Protein AF-A0A7G2CRW1-F1 (afdb_monomer)

Foldseek 3Di:
DVVVVVVVVVVVVVVVVVVVVVVVVVVVVVVVVVVVVVVVPDPPDPVVVVVVVVVPPDDDDDDDDDPPCVVVVVVVVVVVVVVVVVVVVVVVVVVVVVVVVVVVVVVVVVVVVVVVVVVVVVVVVVVVVVVVVVVVVVVVVVVVVVVVVVVVVVVVVVVVVVVVVVVVVVVVVVVVVVVVVVVVVVVVVVVVVVVVVVVVVVVVVVVVVVVVVVVVVVVVVVVVVVVVVVVVVVVVVVVVVVVVVVVVVVVVVVVVVVVVVVVVVVVVVVVPPDDDDDDDDDDDDDDDDDDDDDDDDDPPPVVVVVVVVVVVVVVVVVVVVVVVVVVVVVVVVVVVVVVVVVVVVVVVVVVVVVVVVVVVVVVVVVVVVVVVVVVVVVVVVVVVVVVVVVVVVVVVVVVVVVVVVCVVVVVDDDDDDDDDDDDDDDDDDDDDDDDDPDDD

Organism: NCBI:txid59799

pLDDT: mean 73.37, std 21.43, range [30.06, 98.5]

Structure (mmCIF, N/CA/C/O backbone):
data_AF-A0A7G2CRW1-F1
#
_entry.id   AF-A0A7G2CRW1-F1
#
loop_
_atom_site.group_PDB
_atom_site.id
_atom_site.type_symbol
_atom_site.label_atom_id
_atom_site.label_alt_id
_atom_site.label_comp_id
_atom_site.label_asym_id
_atom_site.label_entity_id
_atom_site.label_seq_id
_atom_site.pdbx_PDB_ins_code
_atom_site.Cartn_x
_atom_site.Cartn_y
_atom_site.Cartn_z
_atom_site.occupancy
_atom_site.B_iso_or_equiv
_atom_site.auth_seq_id
_atom_site.auth_comp_id
_atom_site.auth_asym_id
_atom_site.auth_atom_id
_atom_site.pdbx_PDB_model_num
ATOM 1 N N . MET A 1 1 ? 43.853 14.211 -31.834 1.00 51.53 1 MET A N 1
ATOM 2 C CA . MET A 1 1 ? 44.129 15.341 -32.759 1.00 51.53 1 MET A CA 1
ATOM 3 C C . MET A 1 1 ? 45.318 15.057 -33.677 1.00 51.53 1 MET A C 1
ATOM 5 O O . MET A 1 1 ? 45.304 15.567 -34.790 1.00 51.53 1 MET A O 1
ATOM 9 N N . GLU A 1 2 ? 46.292 14.236 -33.269 1.00 56.53 2 GLU A N 1
ATOM 10 C CA . GLU A 1 2 ? 47.363 13.719 -34.143 1.00 56.53 2 GLU A CA 1
ATOM 11 C C . GLU A 1 2 ? 46.848 12.965 -35.387 1.00 56.53 2 GLU A C 1
ATOM 13 O O . GLU A 1 2 ? 47.247 13.323 -36.493 1.00 56.53 2 GLU A O 1
ATOM 18 N N . ASP A 1 3 ? 45.881 12.050 -35.248 1.00 58.88 3 ASP A N 1
ATOM 19 C CA . ASP A 1 3 ? 45.368 11.240 -36.378 1.00 58.88 3 ASP A CA 1
ATOM 20 C C . ASP A 1 3 ? 44.780 12.076 -37.526 1.00 58.88 3 ASP A C 1
ATOM 22 O O . ASP A 1 3 ? 44.846 11.715 -38.701 1.00 58.88 3 ASP A O 1
ATOM 26 N N . ASN A 1 4 ? 44.246 13.258 -37.208 1.00 66.19 4 ASN A N 1
ATOM 27 C CA . ASN A 1 4 ? 43.659 14.140 -38.212 1.00 66.19 4 ASN A CA 1
ATOM 28 C C . ASN A 1 4 ? 44.737 14.885 -39.025 1.00 66.19 4 ASN A C 1
ATOM 30 O O . ASN A 1 4 ? 44.523 15.222 -40.187 1.00 66.19 4 ASN A O 1
ATOM 34 N N . LYS A 1 5 ? 45.926 15.117 -38.447 1.00 70.94 5 LYS A N 1
ATOM 35 C CA . LYS A 1 5 ? 47.059 15.720 -39.169 1.00 70.94 5 LYS A CA 1
ATOM 36 C C . LYS A 1 5 ? 47.688 14.730 -40.146 1.00 70.94 5 LYS A C 1
ATOM 38 O O . LYS A 1 5 ? 48.075 15.132 -41.243 1.00 70.94 5 LYS A O 1
ATOM 43 N N . GLU A 1 6 ? 47.765 13.458 -39.766 1.00 76.12 6 GLU A N 1
ATOM 44 C CA . GLU A 1 6 ? 48.329 12.404 -40.610 1.00 76.12 6 GLU A CA 1
ATOM 45 C C . GLU A 1 6 ? 47.431 12.125 -41.825 1.00 76.12 6 GLU A C 1
ATOM 47 O O . GLU A 1 6 ? 47.917 12.116 -42.959 1.00 76.12 6 GLU A O 1
ATOM 52 N N . ASN A 1 7 ? 46.109 12.087 -41.623 1.00 78.19 7 ASN A N 1
ATOM 53 C CA . ASN A 1 7 ? 45.138 11.967 -42.715 1.00 78.19 7 ASN A CA 1
ATOM 54 C C . ASN A 1 7 ? 45.179 13.156 -43.689 1.00 78.19 7 ASN A C 1
ATOM 56 O O . ASN A 1 7 ? 45.174 12.959 -44.904 1.00 78.19 7 ASN A O 1
ATOM 60 N N . ILE A 1 8 ? 45.288 14.395 -43.193 1.00 80.50 8 ILE A N 1
ATOM 61 C CA . ILE A 1 8 ? 45.404 15.584 -44.059 1.00 80.50 8 ILE A CA 1
ATOM 62 C C . ILE A 1 8 ? 46.726 15.578 -44.846 1.00 80.50 8 ILE A C 1
ATOM 64 O O . ILE A 1 8 ? 46.753 15.987 -46.011 1.00 80.50 8 ILE A O 1
ATOM 68 N N . SER A 1 9 ? 47.818 15.105 -44.238 1.00 82.38 9 SER A N 1
ATOM 69 C CA . SER A 1 9 ? 49.114 14.965 -44.910 1.00 82.38 9 SER A CA 1
ATOM 70 C C . SER A 1 9 ? 49.042 13.943 -46.049 1.00 82.38 9 SER A C 1
ATOM 72 O O . SER A 1 9 ? 49.399 14.266 -47.184 1.00 82.38 9 SER A O 1
ATOM 74 N N . ALA A 1 10 ? 48.470 12.762 -45.787 1.00 80.44 10 ALA A N 1
ATOM 75 C CA . ALA A 1 10 ? 48.276 11.716 -46.789 1.00 80.44 10 ALA A CA 1
ATOM 76 C C . ALA A 1 10 ? 47.397 12.187 -47.961 1.00 80.44 10 ALA A C 1
ATOM 78 O O . ALA A 1 10 ? 47.724 11.945 -49.128 1.00 80.44 10 ALA A O 1
ATOM 79 N N . LEU A 1 11 ? 46.328 12.936 -47.668 1.00 85.31 11 LEU A N 1
ATOM 80 C CA . LEU A 1 11 ? 45.428 13.482 -48.683 1.00 85.31 11 LEU A CA 1
ATOM 81 C C . LEU A 1 11 ? 46.132 14.521 -49.574 1.00 85.31 11 LEU A C 1
ATOM 83 O O . LEU A 1 11 ? 45.964 14.509 -50.794 1.00 85.31 11 LEU A O 1
ATOM 87 N N . ARG A 1 12 ? 46.994 15.374 -48.999 1.00 86.06 12 ARG A N 1
ATOM 88 C CA . ARG A 1 12 ? 47.827 16.317 -49.770 1.00 86.06 12 ARG A CA 1
ATOM 89 C C . ARG A 1 12 ? 48.822 15.602 -50.679 1.00 86.06 12 ARG A C 1
ATOM 91 O O . ARG A 1 12 ? 48.967 15.996 -51.834 1.00 86.06 12 ARG A O 1
ATOM 98 N N . THR A 1 13 ? 49.483 14.549 -50.195 1.00 85.75 13 THR A N 1
ATOM 99 C CA . THR A 1 13 ? 50.419 13.764 -51.017 1.00 85.75 13 THR A CA 1
ATOM 100 C C . THR A 1 13 ? 49.701 13.067 -52.173 1.00 85.75 13 THR A C 1
ATOM 102 O O . THR A 1 13 ? 50.227 13.012 -53.285 1.00 85.75 13 THR A O 1
ATOM 105 N N . HIS A 1 14 ? 48.482 12.575 -51.940 1.00 87.00 14 HIS A N 1
ATOM 106 C CA . HIS A 1 14 ? 47.665 11.958 -52.982 1.00 87.00 14 HIS A CA 1
ATOM 107 C C . HIS A 1 14 ? 47.232 12.969 -54.056 1.00 87.00 14 HIS A C 1
ATOM 109 O O . HIS A 1 14 ? 47.354 12.687 -55.248 1.00 87.00 14 HIS A O 1
ATOM 115 N N . ILE A 1 15 ? 46.782 14.164 -53.653 1.00 84.12 15 ILE A N 1
ATOM 116 C CA . ILE A 1 15 ? 46.403 15.233 -54.590 1.00 84.12 15 ILE A CA 1
ATOM 117 C C . ILE A 1 15 ? 47.605 15.665 -55.439 1.00 84.12 15 ILE A C 1
ATOM 119 O O . ILE A 1 15 ? 47.475 15.766 -56.657 1.00 84.12 15 ILE A O 1
ATOM 123 N N . LEU A 1 16 ? 48.785 15.849 -54.833 1.00 84.69 16 LEU A N 1
ATOM 124 C CA . LEU A 1 16 ? 50.000 16.215 -55.572 1.00 84.69 16 LEU A CA 1
ATOM 125 C C . LEU A 1 16 ? 50.372 15.157 -56.622 1.00 84.69 16 LEU A C 1
ATOM 127 O O . LEU A 1 16 ? 50.590 15.504 -57.784 1.00 84.69 16 LEU A O 1
ATOM 131 N N . ARG A 1 17 ? 50.323 13.866 -56.266 1.00 82.25 17 ARG A N 1
ATOM 132 C CA . ARG A 1 17 ? 50.549 12.775 -57.230 1.00 82.25 17 ARG A CA 1
ATOM 133 C C . ARG A 1 17 ? 49.524 12.764 -58.362 1.00 82.25 17 ARG A C 1
ATOM 135 O O . ARG A 1 17 ? 49.901 12.550 -59.509 1.00 82.25 17 ARG A O 1
ATOM 142 N N . GLN A 1 18 ? 48.245 13.019 -58.081 1.00 80.19 18 GLN A N 1
ATOM 143 C CA . GLN A 1 18 ? 47.236 13.112 -59.142 1.00 80.19 18 GLN A CA 1
ATOM 144 C C . GLN A 1 18 ? 47.481 14.302 -60.077 1.00 80.19 18 GLN A C 1
ATOM 146 O O . GLN A 1 18 ? 47.290 14.175 -61.288 1.00 80.19 18 GLN A O 1
ATOM 151 N N . THR A 1 19 ? 47.945 15.439 -59.551 1.00 83.56 19 THR A N 1
ATOM 152 C CA . THR A 1 19 ? 48.289 16.594 -60.392 1.00 83.56 19 THR A CA 1
ATOM 153 C C . THR A 1 19 ? 49.524 16.350 -61.259 1.00 83.56 19 THR A C 1
ATOM 155 O O . THR A 1 19 ? 49.525 16.759 -62.419 1.00 83.56 19 THR A O 1
ATOM 158 N N . GLU A 1 20 ? 50.531 15.631 -60.752 1.00 82.62 20 GLU A N 1
ATOM 159 C CA . GLU A 1 20 ? 51.711 15.227 -61.529 1.00 82.62 20 GLU A CA 1
ATOM 160 C C . GLU A 1 20 ? 51.336 14.251 -62.649 1.00 82.62 20 GLU A C 1
ATOM 162 O O . GLU A 1 20 ? 51.678 14.495 -63.804 1.00 82.62 20 GLU A O 1
ATOM 167 N N . ILE A 1 21 ? 50.535 13.221 -62.351 1.00 82.88 21 ILE A N 1
ATOM 168 C CA . ILE A 1 21 ? 50.057 12.258 -63.358 1.00 82.88 21 ILE A CA 1
ATOM 169 C C . ILE A 1 21 ? 49.267 12.975 -64.462 1.00 82.88 21 ILE A C 1
ATOM 171 O O . ILE A 1 21 ? 49.511 12.742 -65.646 1.00 82.88 21 ILE A O 1
ATOM 175 N N . SER A 1 22 ? 48.375 13.905 -64.100 1.00 82.12 22 SER A N 1
ATOM 176 C CA . SER A 1 22 ? 47.609 14.681 -65.084 1.00 82.12 22 SER A CA 1
ATOM 177 C C . SER A 1 22 ? 48.501 15.593 -65.943 1.00 82.12 22 SER A C 1
ATOM 179 O O . SER A 1 22 ? 48.249 15.768 -67.139 1.00 82.12 22 SER A O 1
ATOM 181 N N . ALA A 1 23 ? 49.573 16.156 -65.375 1.00 79.88 23 ALA A N 1
ATOM 182 C CA . ALA A 1 23 ? 50.551 16.942 -66.126 1.00 79.88 23 ALA A CA 1
ATOM 183 C C . ALA A 1 23 ? 51.377 16.069 -67.091 1.00 79.88 23 ALA A C 1
ATOM 185 O O . ALA A 1 23 ? 51.595 16.459 -68.242 1.00 79.88 23 ALA A O 1
ATOM 186 N N . GLU A 1 24 ? 51.775 14.869 -66.662 1.00 81.56 24 GLU A N 1
ATOM 187 C CA . GLU A 1 24 ? 52.484 13.880 -67.480 1.00 81.56 24 GLU A CA 1
ATOM 188 C C . GLU A 1 24 ? 51.622 13.404 -68.664 1.00 81.56 24 GLU A C 1
ATOM 190 O O . GLU A 1 24 ? 52.103 13.295 -69.796 1.00 81.56 24 GLU A O 1
ATOM 195 N N . GLU A 1 25 ? 50.324 13.180 -68.433 1.00 81.94 25 GLU A N 1
ATOM 196 C CA . GLU A 1 25 ? 49.357 12.807 -69.470 1.00 81.94 25 GLU A CA 1
ATOM 197 C C . GLU A 1 25 ? 49.138 13.930 -70.487 1.00 81.94 25 GLU A C 1
ATOM 199 O O . GLU A 1 25 ? 49.122 13.671 -71.693 1.00 81.94 25 GLU A O 1
ATOM 204 N N . ARG A 1 26 ? 49.062 15.193 -70.043 1.00 82.38 26 ARG A N 1
ATOM 205 C CA . ARG A 1 26 ? 49.020 16.352 -70.955 1.00 82.38 26 ARG A CA 1
ATOM 206 C C . ARG A 1 26 ? 50.294 16.461 -71.788 1.00 82.38 26 ARG A C 1
ATOM 208 O O . ARG A 1 26 ? 50.211 16.708 -72.990 1.00 82.38 26 ARG A O 1
ATOM 215 N N . LYS A 1 27 ? 51.465 16.223 -71.187 1.00 83.12 27 LYS A N 1
ATOM 216 C CA . LYS A 1 27 ? 52.756 16.223 -71.892 1.00 83.12 27 LYS A CA 1
ATOM 217 C C . LYS A 1 27 ? 52.841 15.092 -72.921 1.00 83.12 27 LYS A C 1
ATOM 219 O O . LYS A 1 27 ? 53.291 15.328 -74.039 1.00 83.12 27 LYS A O 1
ATOM 224 N N . ARG A 1 28 ? 52.357 13.889 -72.591 1.00 82.56 28 ARG A N 1
ATOM 225 C CA . ARG A 1 28 ? 52.240 12.774 -73.547 1.00 82.56 28 ARG A CA 1
ATOM 226 C C . ARG A 1 28 ? 51.259 13.079 -74.673 1.00 82.56 28 ARG A C 1
ATOM 228 O O . ARG A 1 28 ? 51.571 12.777 -75.817 1.00 82.56 28 ARG A O 1
ATOM 235 N N . SER A 1 29 ? 50.121 13.701 -74.372 1.00 80.56 29 SER A N 1
ATOM 236 C CA . SER A 1 29 ? 49.135 14.105 -75.380 1.00 80.56 29 SER A CA 1
ATOM 237 C C . SER A 1 29 ? 49.713 15.139 -76.358 1.00 80.56 29 SER A C 1
ATOM 239 O O . SER A 1 29 ? 49.575 14.979 -77.568 1.00 80.56 29 SER A O 1
ATOM 241 N N . LEU A 1 30 ? 50.468 16.126 -75.856 1.00 80.94 30 LEU A N 1
ATOM 242 C CA . LEU A 1 30 ? 51.191 17.103 -76.683 1.00 80.94 30 LEU A CA 1
ATOM 243 C C . LEU A 1 30 ? 52.320 16.473 -77.515 1.00 80.94 30 LEU A C 1
ATOM 245 O O . LEU A 1 30 ? 52.539 16.867 -78.657 1.00 80.94 30 LEU A O 1
ATOM 249 N N . LEU A 1 31 ? 53.038 15.483 -76.977 1.00 77.31 31 LEU A N 1
ATOM 250 C CA . LEU A 1 31 ? 54.048 14.743 -77.745 1.00 77.31 31 LEU A CA 1
ATOM 251 C C . LEU A 1 31 ? 53.411 13.861 -78.825 1.00 77.31 31 LEU A C 1
ATOM 253 O O . LEU A 1 31 ? 53.950 13.767 -79.923 1.00 77.31 31 LEU A O 1
ATOM 257 N N . LEU A 1 32 ? 52.257 13.254 -78.542 1.00 77.38 32 LEU A N 1
ATOM 258 C CA . LEU A 1 32 ? 51.491 12.480 -79.517 1.00 77.38 32 LEU A CA 1
ATOM 259 C C . LEU A 1 32 ? 50.909 13.371 -80.619 1.00 77.38 32 LEU A C 1
ATOM 261 O O . LEU A 1 32 ? 50.951 12.969 -81.778 1.00 77.38 32 LEU A O 1
ATOM 265 N N . SER A 1 33 ? 50.432 14.582 -80.306 1.00 74.25 33 SER A N 1
ATOM 266 C CA . SER A 1 33 ? 50.005 15.535 -81.339 1.00 74.25 33 SER A CA 1
ATOM 267 C C . SER A 1 33 ? 51.189 16.024 -82.176 1.00 74.25 33 SER A C 1
ATOM 269 O O . SER A 1 33 ? 51.098 16.023 -83.396 1.00 74.25 33 SER A O 1
ATOM 271 N N . ALA A 1 34 ? 52.335 16.328 -81.555 1.00 71.06 34 ALA A N 1
ATOM 272 C CA . ALA A 1 34 ? 53.549 16.731 -82.270 1.00 71.06 34 ALA A CA 1
ATOM 273 C C . ALA A 1 34 ? 54.136 15.614 -83.156 1.00 71.06 34 ALA A C 1
ATOM 275 O O . ALA A 1 34 ? 54.721 15.895 -84.201 1.00 71.06 34 ALA A O 1
ATOM 276 N N . LEU A 1 35 ? 53.985 14.345 -82.759 1.00 70.31 35 LEU A N 1
ATOM 277 C CA . LEU A 1 35 ? 54.341 13.196 -83.595 1.00 70.31 35 LEU A CA 1
ATOM 278 C C . LEU A 1 35 ? 53.357 13.020 -84.751 1.00 70.31 35 LEU A C 1
ATOM 280 O O . LEU A 1 35 ? 53.798 12.792 -85.870 1.00 70.31 35 LEU A O 1
ATOM 284 N N . LYS A 1 36 ? 52.056 13.214 -84.513 1.00 69.00 36 LYS A N 1
ATOM 285 C CA . LYS A 1 36 ? 51.025 13.143 -85.556 1.00 69.00 36 LYS A CA 1
ATOM 286 C C . LYS A 1 36 ? 51.173 14.265 -86.593 1.00 69.00 36 LYS A C 1
ATOM 288 O O . LYS A 1 36 ? 51.034 14.006 -87.783 1.00 69.00 36 LYS A O 1
ATOM 293 N N . ASP A 1 37 ? 51.570 15.466 -86.171 1.00 60.56 37 ASP A N 1
ATOM 294 C CA . ASP A 1 37 ? 51.880 16.590 -87.069 1.00 60.56 37 ASP A CA 1
ATOM 295 C C . ASP A 1 37 ? 53.196 16.386 -87.852 1.00 60.56 37 ASP A C 1
ATOM 297 O O . ASP A 1 37 ? 53.364 16.928 -88.949 1.00 60.56 37 ASP A O 1
ATOM 301 N N . LYS A 1 38 ? 54.125 15.564 -87.336 1.00 59.66 38 LYS A N 1
ATOM 302 C CA . LYS A 1 38 ? 55.312 15.103 -88.081 1.00 59.66 38 LYS A CA 1
ATOM 303 C C . LYS A 1 38 ? 55.002 13.950 -89.041 1.00 59.66 38 LYS A C 1
ATOM 305 O O . LYS A 1 38 ? 55.585 13.904 -90.118 1.00 59.66 38 LYS A O 1
ATOM 310 N N . GLU A 1 39 ? 54.069 13.065 -88.698 1.00 51.81 39 GLU A N 1
ATOM 311 C CA . GLU A 1 39 ? 53.638 11.943 -89.548 1.00 51.81 39 GLU A CA 1
ATOM 312 C C . GLU A 1 39 ? 52.803 12.404 -90.757 1.00 51.81 39 GLU A C 1
ATOM 314 O O . GLU A 1 39 ? 52.833 11.768 -91.805 1.00 51.81 39 GLU A O 1
ATOM 319 N N . VAL A 1 40 ? 52.121 13.553 -90.663 1.00 51.38 40 VAL A N 1
ATOM 320 C CA . VAL A 1 40 ? 51.351 14.144 -91.777 1.00 51.38 40 VAL A CA 1
ATOM 321 C C . VAL A 1 40 ? 52.242 14.862 -92.813 1.00 51.38 40 VAL A C 1
ATOM 323 O O . VAL A 1 40 ? 51.792 15.117 -93.928 1.00 51.38 40 VAL A O 1
ATOM 326 N N . ASN A 1 41 ? 53.523 15.118 -92.513 1.00 45.72 41 ASN A N 1
ATOM 327 C CA . ASN A 1 41 ? 54.451 15.833 -93.406 1.00 45.72 41 ASN A CA 1
ATOM 328 C C . ASN A 1 41 ? 55.526 14.963 -94.088 1.00 45.72 41 ASN A C 1
ATOM 330 O O . ASN A 1 41 ? 56.362 15.502 -94.810 1.00 45.72 41 ASN A O 1
ATOM 334 N N . HIS A 1 42 ? 55.486 13.634 -93.948 1.00 46.03 42 HIS A N 1
ATOM 335 C CA . HIS A 1 42 ? 56.270 12.726 -94.796 1.00 46.03 42 HIS A CA 1
ATOM 336 C C . HIS A 1 42 ? 55.355 11.935 -95.731 1.00 46.03 42 HIS A C 1
ATOM 338 O O . HIS A 1 42 ? 55.111 10.742 -95.577 1.00 46.03 42 HIS A O 1
ATOM 344 N N . THR A 1 43 ? 54.864 12.630 -96.753 1.00 41.56 43 THR A N 1
ATOM 345 C CA . THR A 1 43 ? 54.441 11.991 -97.998 1.00 41.56 43 THR A CA 1
ATOM 346 C C . THR A 1 43 ? 55.694 11.619 -98.795 1.00 41.56 43 THR A C 1
ATOM 348 O O . THR A 1 43 ? 56.158 12.364 -99.650 1.00 41.56 43 THR A O 1
ATOM 351 N N . GLU A 1 44 ? 56.267 10.445 -98.523 1.00 51.41 44 GLU A N 1
ATOM 352 C CA . GLU A 1 44 ? 57.109 9.756 -99.508 1.00 51.41 44 GLU A CA 1
ATOM 353 C C . GLU A 1 44 ? 56.202 9.244 -100.640 1.00 51.41 44 GLU A C 1
ATOM 355 O O . GLU A 1 44 ? 55.465 8.271 -100.463 1.00 51.41 44 GLU A O 1
ATOM 360 N N . PRO A 1 45 ? 56.174 9.946 -101.790 1.00 47.09 45 PRO A N 1
ATOM 361 C CA . PRO A 1 45 ? 56.476 9.258 -103.047 1.00 47.09 45 PRO A CA 1
ATOM 362 C C . PRO A 1 45 ? 57.240 10.130 -104.073 1.00 47.09 45 PRO A C 1
ATOM 364 O O . PRO A 1 45 ? 57.176 9.850 -105.272 1.00 47.09 45 PRO A O 1
ATOM 367 N N . GLU A 1 46 ? 57.954 11.187 -103.660 1.00 47.44 46 GLU A N 1
ATOM 368 C CA . GLU A 1 46 ? 58.678 12.061 -104.609 1.00 47.44 46 GLU A CA 1
ATOM 369 C C . GLU A 1 46 ? 60.147 11.681 -104.864 1.00 47.44 46 GLU A C 1
ATOM 371 O O . GLU A 1 46 ? 60.651 11.932 -105.962 1.00 47.44 46 GLU A O 1
ATOM 376 N N . GLU A 1 47 ? 60.830 10.989 -103.947 1.00 50.19 47 GLU A N 1
ATOM 377 C CA . GLU A 1 47 ? 62.241 10.614 -104.166 1.00 50.19 47 GLU A CA 1
ATOM 378 C C . GLU A 1 47 ? 62.418 9.312 -104.967 1.00 50.19 47 GLU A C 1
ATOM 380 O O . GLU A 1 47 ? 63.384 9.172 -105.719 1.00 50.19 47 GLU A O 1
ATOM 385 N N . GLN A 1 48 ? 61.425 8.412 -104.965 1.00 47.84 48 GLN A N 1
ATOM 386 C CA . GLN A 1 48 ? 61.445 7.209 -105.815 1.00 47.84 48 GLN A CA 1
ATOM 387 C C . GLN A 1 48 ? 61.085 7.486 -107.290 1.00 47.84 48 GLN A C 1
ATOM 389 O O . GLN A 1 48 ? 61.429 6.686 -108.162 1.00 47.84 48 GLN A O 1
ATOM 394 N N . ARG A 1 49 ? 60.469 8.640 -107.609 1.00 51.09 49 ARG A N 1
ATOM 395 C CA . ARG A 1 49 ? 60.197 9.078 -108.997 1.00 51.09 49 ARG A CA 1
ATOM 396 C C . ARG A 1 49 ? 61.340 9.876 -109.634 1.00 51.09 49 ARG A C 1
ATOM 398 O O . ARG A 1 49 ? 61.470 9.865 -110.857 1.00 51.09 49 ARG A O 1
ATOM 405 N N . LYS A 1 50 ? 62.212 10.515 -108.844 1.00 50.31 50 LYS A N 1
ATOM 406 C CA . LYS A 1 50 ? 63.394 11.227 -109.372 1.00 50.31 50 LYS A CA 1
ATOM 407 C C . LYS A 1 50 ? 64.552 10.300 -109.751 1.00 50.31 50 LYS A C 1
ATOM 409 O O . LYS A 1 50 ? 65.277 10.622 -110.686 1.00 50.31 50 LYS A O 1
ATOM 414 N N . LEU A 1 51 ? 64.685 9.139 -109.107 1.00 48.75 51 LEU A N 1
ATOM 415 C CA . LEU A 1 51 ? 65.708 8.138 -109.451 1.00 48.75 51 LEU A CA 1
ATOM 416 C C . LEU A 1 51 ? 65.318 7.230 -110.633 1.00 48.75 51 LEU A C 1
ATOM 418 O O . LEU A 1 51 ? 66.191 6.664 -111.283 1.00 48.75 51 LEU A O 1
ATOM 422 N N . THR A 1 52 ? 64.029 7.131 -110.974 1.00 46.62 52 THR A N 1
ATOM 423 C CA . THR A 1 52 ? 63.554 6.344 -112.129 1.00 46.62 52 THR A CA 1
ATOM 424 C C . THR A 1 52 ? 63.415 7.155 -113.425 1.00 46.62 52 THR A C 1
ATOM 426 O O . THR A 1 52 ? 63.423 6.560 -114.500 1.00 46.62 52 THR A O 1
ATOM 429 N N . MET A 1 53 ? 63.370 8.495 -113.374 1.00 47.06 53 MET A N 1
ATOM 430 C CA . MET A 1 53 ? 63.309 9.347 -114.579 1.00 47.06 53 MET A CA 1
ATOM 431 C C . MET A 1 53 ? 64.664 9.846 -115.111 1.00 47.06 53 MET A C 1
ATOM 433 O O . MET A 1 53 ? 64.719 10.308 -116.248 1.00 47.06 53 MET A O 1
ATOM 437 N N . THR A 1 54 ? 65.766 9.719 -114.369 1.00 48.41 54 THR A N 1
ATOM 438 C CA . THR A 1 54 ? 67.112 10.115 -114.841 1.00 48.41 54 THR A CA 1
ATOM 439 C C . THR A 1 54 ? 67.948 8.957 -115.396 1.00 48.41 54 THR A C 1
ATOM 441 O O . THR A 1 54 ? 68.941 9.201 -116.073 1.00 48.41 54 THR A O 1
ATOM 444 N N . LEU A 1 55 ? 67.510 7.702 -115.228 1.00 46.41 55 LEU A N 1
ATOM 445 C CA . LEU A 1 55 ? 68.159 6.508 -115.800 1.00 46.41 55 LEU A CA 1
ATOM 446 C C . LEU A 1 55 ? 67.594 6.065 -117.169 1.00 46.41 55 LEU A C 1
ATOM 448 O O . LEU A 1 55 ? 68.063 5.082 -117.736 1.00 46.41 55 LEU A O 1
ATOM 452 N N . ALA A 1 56 ? 66.631 6.802 -117.739 1.00 43.66 56 ALA A N 1
ATOM 453 C CA . ALA A 1 56 ? 66.008 6.490 -119.035 1.00 43.66 56 ALA A CA 1
ATOM 454 C C . ALA A 1 56 ? 66.372 7.459 -120.187 1.00 43.66 56 ALA A C 1
ATOM 456 O O . ALA A 1 56 ? 65.852 7.306 -121.289 1.00 43.66 56 ALA A O 1
ATOM 457 N N . ALA A 1 57 ? 67.284 8.418 -119.978 1.00 43.72 57 ALA A N 1
ATOM 458 C CA . ALA A 1 57 ? 67.718 9.392 -120.997 1.00 43.72 57 ALA A CA 1
ATOM 459 C C . ALA A 1 57 ? 69.248 9.409 -121.203 1.00 43.72 57 ALA A C 1
ATOM 461 O O . ALA A 1 57 ? 69.863 10.461 -121.348 1.00 43.72 57 ALA A O 1
ATOM 462 N N . GLY A 1 58 ? 69.865 8.224 -121.203 1.00 43.31 58 GLY A N 1
ATOM 463 C CA . GLY A 1 58 ? 71.306 8.032 -121.394 1.00 43.31 58 GLY A CA 1
ATOM 464 C C . GLY A 1 58 ? 71.616 6.756 -122.175 1.00 43.31 58 GLY A C 1
ATOM 465 O O . GLY A 1 58 ? 72.381 5.917 -121.718 1.00 43.31 58 GLY A O 1
ATOM 466 N N . LYS A 1 59 ? 70.978 6.570 -123.333 1.00 43.59 59 LYS A N 1
ATOM 467 C CA . LYS A 1 59 ? 71.353 5.556 -124.327 1.00 43.59 59 LYS A CA 1
ATOM 468 C C . LYS A 1 59 ? 71.455 6.237 -125.682 1.00 43.59 59 LYS A C 1
ATOM 470 O O . LYS A 1 59 ? 70.438 6.415 -126.331 1.00 43.59 59 LYS A O 1
ATOM 475 N N . GLU A 1 60 ? 72.668 6.655 -126.028 1.00 41.41 60 GLU A N 1
ATOM 476 C CA . GLU A 1 60 ? 73.245 6.683 -127.383 1.00 41.41 60 GLU A CA 1
ATOM 477 C C . GLU A 1 60 ? 74.451 7.627 -127.395 1.00 41.41 60 GLU A C 1
ATOM 479 O O . GLU A 1 60 ? 74.313 8.842 -127.524 1.00 41.41 60 GLU A O 1
ATOM 484 N N . LYS A 1 61 ? 75.641 7.041 -127.228 1.00 41.44 61 LYS A N 1
ATOM 485 C CA . LYS A 1 61 ? 76.869 7.338 -127.983 1.00 41.44 61 LYS A CA 1
ATOM 486 C C . LYS A 1 61 ? 77.995 6.469 -127.429 1.00 41.44 61 LYS A C 1
ATOM 488 O O . LYS A 1 61 ? 78.722 6.851 -126.519 1.00 41.44 61 LYS A O 1
ATOM 493 N N . GLU A 1 62 ? 78.101 5.270 -127.992 1.00 37.50 62 GLU A N 1
ATOM 494 C CA . GLU A 1 62 ? 79.381 4.578 -128.101 1.00 37.50 62 GLU A CA 1
ATOM 495 C C . GLU A 1 62 ? 80.303 5.415 -128.993 1.00 37.50 62 GLU A C 1
ATOM 497 O O . GLU A 1 62 ? 79.952 5.692 -130.139 1.00 37.50 62 GLU A O 1
ATOM 502 N N . ALA A 1 63 ? 81.468 5.801 -128.478 1.00 37.97 63 ALA A N 1
ATOM 503 C CA . ALA A 1 63 ? 82.711 5.852 -129.241 1.00 37.97 63 ALA A CA 1
ATOM 504 C C . ALA A 1 63 ? 83.897 6.059 -128.283 1.00 37.97 63 ALA A C 1
ATOM 506 O O . ALA A 1 63 ? 84.019 7.101 -127.650 1.00 37.97 63 ALA A O 1
ATOM 507 N N . ASP A 1 64 ? 84.760 5.044 -128.259 1.00 46.88 64 ASP A N 1
ATOM 508 C CA . ASP A 1 64 ? 86.208 5.115 -128.036 1.00 46.88 64 ASP A CA 1
ATOM 509 C C . ASP A 1 64 ? 86.744 5.493 -126.639 1.00 46.88 64 ASP A C 1
ATOM 511 O O . ASP A 1 64 ? 87.013 6.652 -126.333 1.00 46.88 64 ASP A O 1
ATOM 515 N N . VAL A 1 65 ? 86.999 4.463 -125.815 1.00 44.72 65 VAL A N 1
ATOM 516 C CA . VAL A 1 65 ? 87.869 4.527 -124.622 1.00 44.72 65 VAL A CA 1
ATOM 517 C C . VAL A 1 65 ? 88.734 3.242 -124.551 1.00 44.72 65 VAL A C 1
ATOM 519 O O . VAL A 1 65 ? 88.231 2.160 -124.884 1.00 44.72 65 VAL A O 1
ATOM 522 N N . PRO A 1 66 ? 90.036 3.319 -124.186 1.00 45.03 66 PRO A N 1
ATOM 523 C CA . PRO A 1 66 ? 91.041 2.278 -124.436 1.00 45.03 66 PRO A CA 1
ATOM 524 C C . PRO A 1 66 ? 90.889 1.017 -123.564 1.00 45.03 66 PRO A C 1
ATOM 526 O O . PRO A 1 66 ? 90.419 1.054 -122.432 1.00 45.03 66 PRO A O 1
ATOM 529 N N . ARG A 1 67 ? 91.369 -0.123 -124.082 1.00 47.28 67 ARG A N 1
ATOM 530 C CA . ARG A 1 67 ? 91.261 -1.503 -123.545 1.00 47.28 67 ARG A CA 1
ATOM 531 C C . ARG A 1 67 ? 91.854 -1.776 -122.142 1.00 47.28 67 ARG A C 1
ATOM 533 O O . ARG A 1 67 ? 91.810 -2.929 -121.732 1.00 47.28 67 ARG A O 1
ATOM 540 N N . GLY A 1 68 ? 92.383 -0.776 -121.433 1.00 50.62 68 GLY A N 1
ATOM 541 C CA . GLY A 1 68 ? 92.977 -0.915 -120.091 1.00 50.62 68 GLY A CA 1
ATOM 542 C C . GLY A 1 68 ? 92.076 -0.485 -118.925 1.00 50.62 68 GLY A C 1
ATOM 543 O O . GLY A 1 68 ? 92.333 -0.889 -117.805 1.00 50.62 68 GLY A O 1
ATOM 544 N N . GLU A 1 69 ? 91.001 0.272 -119.175 1.00 47.31 69 GLU A N 1
ATOM 545 C CA . GLU A 1 69 ? 90.093 0.801 -118.130 1.00 47.31 69 GLU A CA 1
ATOM 546 C C . GLU A 1 69 ? 88.802 -0.036 -117.971 1.00 47.31 69 GLU A C 1
ATOM 548 O O . GLU A 1 69 ? 87.961 0.237 -117.117 1.00 47.31 69 GLU A O 1
ATOM 553 N N . LYS A 1 70 ? 88.619 -1.076 -118.803 1.00 51.12 70 LYS A N 1
ATOM 554 C CA . LYS A 1 70 ? 87.428 -1.951 -118.791 1.00 51.12 70 LYS A CA 1
ATOM 555 C C . LYS A 1 70 ? 87.436 -2.998 -117.675 1.00 51.12 70 LYS A C 1
ATOM 557 O O . LYS A 1 70 ? 86.357 -3.412 -117.262 1.00 51.12 70 LYS A O 1
ATOM 562 N N . GLU A 1 71 ? 88.607 -3.427 -117.207 1.00 57.41 71 GLU A N 1
ATOM 563 C CA . GLU A 1 71 ? 88.727 -4.374 -116.087 1.00 57.41 71 GLU A CA 1
ATOM 564 C C . GLU A 1 71 ? 88.479 -3.661 -114.752 1.00 57.41 71 GLU A C 1
ATOM 566 O O . GLU A 1 71 ? 87.581 -4.070 -114.020 1.00 57.41 71 GLU A O 1
ATOM 571 N N . ASP A 1 72 ? 89.110 -2.502 -114.530 1.00 60.22 72 ASP A N 1
ATOM 572 C CA . ASP A 1 72 ? 88.875 -1.655 -113.349 1.00 60.22 72 ASP A CA 1
ATOM 573 C C . ASP A 1 72 ? 87.410 -1.184 -113.247 1.00 60.22 72 ASP A C 1
ATOM 575 O O . ASP A 1 72 ? 86.815 -1.182 -112.168 1.00 60.22 72 ASP A O 1
ATOM 579 N N . ALA A 1 73 ? 86.777 -0.835 -114.376 1.00 64.50 73 ALA A N 1
ATOM 580 C CA . ALA A 1 73 ? 85.359 -0.468 -114.407 1.00 64.50 73 ALA A CA 1
ATOM 581 C C . ALA A 1 73 ? 84.416 -1.665 -114.174 1.00 64.50 73 ALA A C 1
ATOM 583 O O . ALA A 1 73 ? 83.336 -1.494 -113.604 1.00 64.50 73 ALA A O 1
ATOM 584 N N . SER A 1 74 ? 84.800 -2.875 -114.597 1.00 69.44 74 SER A N 1
ATOM 585 C CA . SER A 1 74 ? 84.020 -4.097 -114.367 1.00 69.44 74 SER A CA 1
ATOM 586 C C . SER A 1 74 ? 84.124 -4.567 -112.914 1.00 69.44 74 SER A C 1
ATOM 588 O O . SER A 1 74 ? 83.116 -4.972 -112.335 1.00 69.44 74 SER A O 1
ATOM 590 N N . GLU A 1 75 ? 85.308 -4.478 -112.303 1.00 74.50 75 GLU A N 1
ATOM 591 C CA . GLU A 1 75 ? 85.505 -4.753 -110.876 1.00 74.50 75 GLU A CA 1
ATOM 592 C C . GLU A 1 75 ? 84.771 -3.729 -110.002 1.00 74.50 75 GLU A C 1
ATOM 594 O O . GLU A 1 75 ? 84.082 -4.112 -109.055 1.00 74.50 75 GLU A O 1
ATOM 599 N N . ALA A 1 76 ? 84.809 -2.441 -110.364 1.00 72.44 76 ALA A N 1
ATOM 600 C CA . ALA A 1 76 ? 84.054 -1.397 -109.671 1.00 72.44 76 ALA A CA 1
ATOM 601 C C . ALA A 1 76 ? 82.529 -1.594 -109.781 1.00 72.44 76 ALA A C 1
ATOM 603 O O . ALA A 1 76 ? 81.805 -1.396 -108.802 1.00 72.44 76 ALA A O 1
ATOM 604 N N . LEU A 1 77 ? 82.024 -2.023 -110.944 1.00 77.88 77 LEU A N 1
ATOM 605 C CA . LEU A 1 77 ? 80.604 -2.335 -111.128 1.00 77.88 77 LEU A CA 1
ATOM 606 C C . LEU A 1 77 ? 80.186 -3.571 -110.317 1.00 77.88 77 LEU A C 1
ATOM 608 O O . LEU A 1 77 ? 79.113 -3.572 -109.713 1.00 77.88 77 LEU A O 1
ATOM 612 N N . GLN A 1 78 ? 81.025 -4.607 -110.270 1.00 81.31 78 GLN A N 1
ATOM 613 C CA . GLN A 1 78 ? 80.765 -5.805 -109.474 1.00 81.31 78 GLN A CA 1
ATOM 614 C C . GLN A 1 78 ? 80.770 -5.494 -107.971 1.00 81.31 78 GLN A C 1
ATOM 616 O O . GLN A 1 78 ? 79.847 -5.900 -107.267 1.00 81.31 78 GLN A O 1
ATOM 621 N N . ALA A 1 79 ? 81.724 -4.688 -107.498 1.00 76.81 79 ALA A N 1
ATOM 622 C CA . ALA A 1 79 ? 81.763 -4.206 -106.119 1.00 76.81 79 ALA A CA 1
ATOM 623 C C . ALA A 1 79 ? 80.521 -3.369 -105.763 1.00 76.81 79 ALA A C 1
ATOM 625 O O . ALA A 1 79 ? 79.940 -3.553 -104.693 1.00 76.81 79 ALA A O 1
ATOM 626 N N . ALA A 1 80 ? 80.054 -2.506 -106.672 1.00 80.12 80 ALA A N 1
ATOM 627 C CA . ALA A 1 80 ? 78.819 -1.746 -106.483 1.00 80.12 80 ALA A CA 1
ATOM 628 C C . ALA A 1 80 ? 77.579 -2.656 -106.443 1.00 80.12 80 ALA A C 1
ATOM 630 O O . ALA A 1 80 ? 76.695 -2.458 -105.612 1.00 80.12 80 ALA A O 1
ATOM 631 N N . MET A 1 81 ? 77.509 -3.683 -107.297 1.00 83.81 81 MET A N 1
ATOM 632 C CA . MET A 1 81 ? 76.417 -4.663 -107.274 1.00 83.81 81 MET A CA 1
ATOM 633 C C . MET A 1 81 ? 76.420 -5.511 -105.998 1.00 83.81 81 MET A C 1
ATOM 635 O O . MET A 1 81 ? 75.351 -5.790 -105.454 1.00 83.81 81 MET A O 1
ATOM 639 N N . ASP A 1 82 ? 77.592 -5.893 -105.494 1.00 85.19 82 ASP A N 1
ATOM 640 C CA . ASP A 1 82 ? 77.725 -6.633 -104.239 1.00 85.19 82 ASP A CA 1
ATOM 641 C C . ASP A 1 82 ? 77.391 -5.745 -103.027 1.00 85.19 82 ASP A C 1
ATOM 643 O O . ASP A 1 82 ? 76.700 -6.195 -102.110 1.00 85.19 82 ASP A O 1
ATOM 647 N N . GLN A 1 83 ? 77.748 -4.455 -103.064 1.00 90.31 83 GLN A N 1
ATOM 648 C CA . GLN A 1 83 ? 77.319 -3.466 -102.071 1.00 90.31 83 GLN A CA 1
ATOM 649 C C . GLN A 1 83 ? 75.798 -3.247 -102.103 1.00 90.31 83 GLN A C 1
ATOM 651 O O . GLN A 1 83 ? 75.160 -3.232 -101.052 1.00 90.31 83 GLN A O 1
ATOM 656 N N . ILE A 1 84 ? 75.187 -3.150 -103.290 1.00 87.69 84 ILE A N 1
ATOM 657 C CA . ILE A 1 84 ? 73.724 -3.074 -103.448 1.00 87.69 84 ILE A CA 1
ATOM 658 C C . ILE A 1 84 ? 73.059 -4.340 -102.902 1.00 87.69 84 ILE A C 1
ATOM 660 O O . ILE A 1 84 ? 72.052 -4.247 -102.203 1.00 87.69 84 ILE A O 1
ATOM 664 N N . ARG A 1 85 ? 73.619 -5.525 -103.173 1.00 90.75 85 ARG A N 1
ATOM 665 C CA . ARG A 1 85 ? 73.094 -6.792 -102.646 1.00 90.75 85 ARG A CA 1
ATOM 666 C C . ARG A 1 85 ? 73.175 -6.838 -101.118 1.00 90.75 85 ARG A C 1
ATOM 668 O O . ARG A 1 85 ? 72.206 -7.251 -100.487 1.00 90.75 85 ARG A O 1
ATOM 675 N N . SER A 1 86 ? 74.274 -6.355 -100.536 1.00 91.75 86 SER A N 1
ATOM 676 C CA . SER A 1 86 ? 74.435 -6.214 -99.083 1.00 91.75 86 SER A CA 1
ATOM 677 C C . SER A 1 86 ? 73.400 -5.259 -98.485 1.00 91.75 86 SER A C 1
ATOM 679 O O . SER A 1 86 ? 72.740 -5.610 -97.512 1.00 91.75 86 SER A O 1
ATOM 681 N N . LEU A 1 87 ? 73.202 -4.084 -99.091 1.00 90.31 87 LEU A N 1
ATOM 682 C CA . LEU A 1 87 ? 72.219 -3.096 -98.629 1.00 90.31 87 LEU A CA 1
ATOM 683 C C . LEU A 1 87 ? 70.775 -3.606 -98.751 1.00 90.31 87 LEU A C 1
ATOM 685 O O . LEU A 1 87 ? 69.941 -3.317 -97.896 1.00 90.31 87 LEU A O 1
ATOM 689 N N . LEU A 1 88 ? 70.461 -4.384 -99.791 1.00 90.88 88 LEU A N 1
ATOM 690 C CA . LEU A 1 88 ? 69.149 -5.020 -99.939 1.00 90.88 88 LEU A CA 1
ATOM 691 C C . LEU A 1 88 ? 68.914 -6.098 -98.872 1.00 90.88 88 LEU A C 1
ATOM 693 O O . LEU A 1 88 ? 67.834 -6.142 -98.289 1.00 90.88 88 LEU A O 1
ATOM 697 N N . GLN A 1 89 ? 69.923 -6.913 -98.556 1.00 92.06 89 GLN A N 1
ATOM 698 C CA . GLN A 1 89 ? 69.828 -7.903 -97.480 1.00 92.06 89 GLN A CA 1
ATOM 699 C C . GLN A 1 89 ? 69.687 -7.239 -96.100 1.00 92.06 89 GLN A C 1
ATOM 701 O O . GLN A 1 89 ? 68.908 -7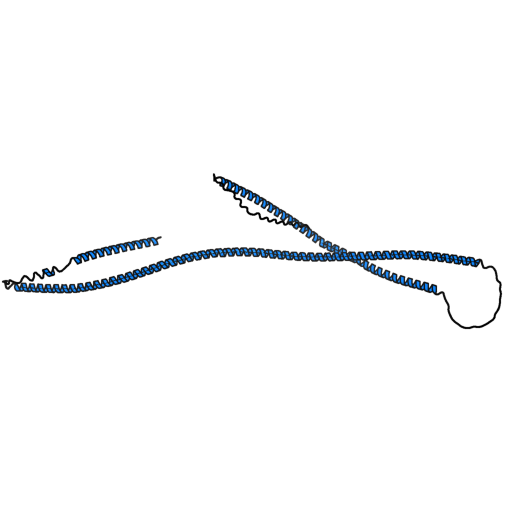.699 -95.262 1.00 92.06 89 GLN A O 1
ATOM 706 N N . GLU A 1 90 ? 70.400 -6.136 -95.866 1.00 91.75 90 GLU A N 1
ATOM 707 C CA . GLU A 1 90 ? 70.269 -5.328 -94.652 1.00 91.75 90 GLU A CA 1
ATOM 708 C C . GLU A 1 90 ? 68.861 -4.728 -94.543 1.00 91.75 90 GLU A C 1
ATOM 710 O O . GLU A 1 90 ? 68.224 -4.831 -93.496 1.00 91.75 90 GLU A O 1
ATOM 715 N N . LYS A 1 91 ? 68.312 -4.204 -95.647 1.00 93.25 91 LYS A N 1
ATOM 716 C CA . LYS A 1 91 ? 66.926 -3.722 -95.714 1.00 93.25 91 LYS A CA 1
ATOM 717 C C . LYS A 1 91 ? 65.910 -4.816 -95.371 1.00 93.25 91 LYS A C 1
ATOM 719 O O . LYS A 1 91 ? 64.981 -4.544 -94.612 1.00 93.25 91 LYS A O 1
ATOM 724 N N . ASP A 1 92 ? 66.059 -6.027 -95.901 1.00 94.00 92 ASP A N 1
ATOM 725 C CA . ASP A 1 92 ? 65.133 -7.135 -95.622 1.00 94.00 92 ASP A CA 1
ATOM 726 C C . ASP A 1 92 ? 65.243 -7.628 -94.169 1.00 94.00 92 ASP A C 1
ATOM 728 O O . ASP A 1 92 ? 64.230 -7.955 -93.541 1.00 94.00 92 ASP A O 1
ATOM 732 N N . THR A 1 93 ? 66.455 -7.604 -93.603 1.00 94.56 93 THR A N 1
ATOM 733 C CA . THR A 1 93 ? 66.702 -7.899 -92.182 1.00 94.56 93 THR A CA 1
ATOM 734 C C . THR A 1 93 ? 66.028 -6.852 -91.295 1.00 94.56 93 THR A C 1
ATOM 736 O O . THR A 1 93 ? 65.230 -7.203 -90.424 1.00 94.56 93 THR A O 1
ATOM 739 N N . MET A 1 94 ? 66.228 -5.563 -91.594 1.00 95.44 94 MET A N 1
ATOM 740 C CA . MET A 1 94 ? 65.539 -4.464 -90.914 1.00 95.44 94 MET A CA 1
ATOM 741 C C . MET A 1 94 ? 64.017 -4.560 -91.069 1.00 95.44 94 MET A C 1
ATOM 743 O O . MET A 1 94 ? 63.280 -4.280 -90.127 1.00 95.44 94 MET A O 1
ATOM 747 N N . HIS A 1 95 ? 63.511 -4.979 -92.231 1.00 93.25 95 HIS A N 1
ATOM 748 C CA . HIS A 1 95 ? 62.075 -5.160 -92.431 1.00 93.25 95 HIS A CA 1
ATOM 749 C C . HIS A 1 95 ? 61.512 -6.264 -91.526 1.00 93.25 95 HIS A C 1
ATOM 751 O O . HIS A 1 95 ? 60.477 -6.057 -90.887 1.00 93.25 95 HIS A O 1
ATOM 757 N N . CYS A 1 96 ? 62.207 -7.401 -91.414 1.00 94.69 96 CYS A N 1
ATOM 758 C CA . CYS A 1 96 ? 61.839 -8.468 -90.481 1.00 94.69 96 CYS A CA 1
ATOM 759 C C . CYS A 1 96 ? 61.817 -7.970 -89.027 1.00 94.69 96 CYS A C 1
ATOM 761 O O . CYS A 1 96 ? 60.849 -8.226 -88.309 1.00 94.69 96 CYS A O 1
ATOM 763 N N . GLU A 1 97 ? 62.832 -7.212 -88.605 1.00 95.44 97 GLU A N 1
ATOM 764 C CA . GLU A 1 97 ? 62.905 -6.627 -87.260 1.00 95.44 97 GLU A CA 1
ATOM 765 C C . GLU A 1 97 ? 61.780 -5.614 -87.003 1.00 95.44 97 GLU A C 1
ATOM 767 O O . GLU A 1 97 ? 61.129 -5.662 -85.959 1.00 95.44 97 GLU A O 1
ATOM 772 N N . ILE A 1 98 ? 61.466 -4.744 -87.969 1.00 95.06 98 ILE A N 1
ATOM 773 C CA . ILE A 1 98 ? 60.350 -3.788 -87.874 1.00 95.06 98 ILE A CA 1
ATOM 774 C C . ILE A 1 98 ? 59.016 -4.521 -87.718 1.00 95.06 98 ILE A C 1
ATOM 776 O O . ILE A 1 98 ? 58.176 -4.108 -86.917 1.00 95.06 98 ILE A O 1
ATOM 780 N N . VAL A 1 99 ? 58.793 -5.604 -88.466 1.00 95.50 99 VAL A N 1
ATOM 781 C CA . VAL A 1 99 ? 57.569 -6.408 -88.344 1.00 95.50 99 VAL A CA 1
ATOM 782 C C . VAL A 1 99 ? 57.492 -7.076 -86.969 1.00 95.50 99 VAL A C 1
ATOM 784 O O . VAL A 1 99 ? 56.434 -7.048 -86.338 1.00 95.50 99 VAL A O 1
ATOM 787 N N . GLN A 1 100 ? 58.604 -7.610 -86.457 1.00 94.44 100 GLN A N 1
ATOM 788 C CA . GLN A 1 100 ? 58.657 -8.162 -85.101 1.00 94.44 100 GLN A CA 1
ATOM 789 C C . GLN A 1 100 ? 58.360 -7.096 -84.041 1.00 94.44 100 GLN A C 1
ATOM 791 O O . GLN A 1 100 ? 57.530 -7.334 -83.165 1.00 94.44 100 GLN A O 1
ATOM 796 N N . LEU A 1 101 ? 58.952 -5.905 -84.152 1.00 95.31 101 LEU A N 1
ATOM 797 C CA . LEU A 1 101 ? 58.684 -4.781 -83.252 1.00 95.31 101 LEU A CA 1
ATOM 798 C C . LEU A 1 101 ? 57.225 -4.318 -83.322 1.00 95.31 101 LEU A C 1
ATOM 800 O O . LEU A 1 101 ? 56.614 -4.033 -82.297 1.00 95.31 101 LEU A O 1
ATOM 804 N N . LYS A 1 102 ? 56.617 -4.286 -84.511 1.00 9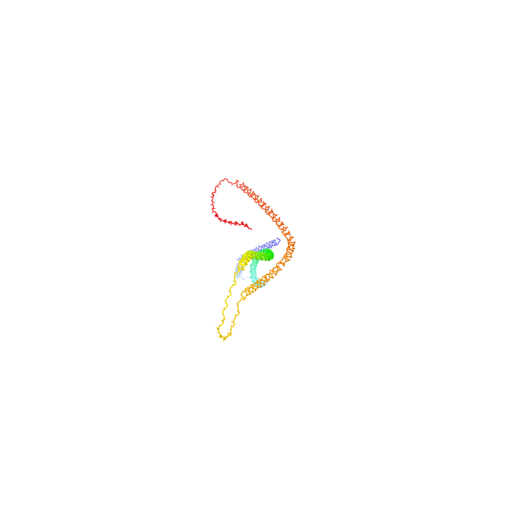6.06 102 LYS A N 1
ATOM 805 C CA . LYS A 1 102 ? 55.184 -3.985 -84.648 1.00 96.06 102 LYS A CA 1
ATOM 806 C C . LYS A 1 102 ? 54.318 -5.022 -83.935 1.00 96.06 102 LYS A C 1
ATOM 808 O O . LYS A 1 102 ? 53.379 -4.645 -83.235 1.00 96.06 102 LYS A O 1
ATOM 813 N N . ASN A 1 103 ? 54.652 -6.306 -84.058 1.00 96.00 103 ASN A N 1
ATOM 814 C CA . ASN A 1 103 ? 53.928 -7.380 -83.377 1.00 96.00 103 ASN A CA 1
ATOM 815 C C . ASN A 1 103 ? 54.087 -7.303 -81.850 1.00 96.00 103 ASN A C 1
ATOM 817 O O . ASN A 1 103 ? 53.105 -7.470 -81.126 1.00 96.00 103 ASN A O 1
ATOM 821 N N . THR A 1 104 ? 55.286 -6.998 -81.343 1.00 95.88 104 THR A N 1
ATOM 822 C CA . THR A 1 104 ? 55.495 -6.817 -79.897 1.00 95.88 104 THR A CA 1
ATOM 823 C C . THR A 1 104 ? 54.764 -5.584 -79.371 1.00 95.88 104 THR A C 1
ATOM 825 O O . THR A 1 104 ? 54.131 -5.670 -78.319 1.00 95.88 104 THR A O 1
ATOM 828 N N . ILE A 1 105 ? 54.754 -4.471 -80.115 1.00 96.25 105 ILE A N 1
ATOM 829 C CA . ILE A 1 105 ? 53.966 -3.273 -79.782 1.00 96.25 105 ILE A CA 1
ATOM 830 C C . ILE A 1 105 ? 52.473 -3.610 -79.706 1.00 96.25 105 ILE A C 1
ATOM 832 O O . ILE A 1 105 ? 51.824 -3.242 -78.727 1.00 96.25 105 ILE A O 1
ATOM 836 N N . ALA A 1 106 ? 51.932 -4.342 -80.684 1.00 95.56 106 ALA A N 1
ATOM 837 C CA . ALA A 1 106 ? 50.532 -4.761 -80.670 1.00 95.56 106 ALA A CA 1
ATOM 838 C C . ALA A 1 106 ? 50.213 -5.629 -79.437 1.00 95.56 106 ALA A C 1
ATOM 840 O O . ALA A 1 106 ? 49.233 -5.378 -78.734 1.00 95.56 106 ALA A O 1
ATOM 841 N N . SER A 1 107 ? 51.079 -6.592 -79.097 1.00 95.81 107 SER A N 1
ATOM 842 C CA . SER A 1 107 ? 50.927 -7.391 -77.873 1.00 95.81 107 SER A CA 1
ATOM 843 C C . SER A 1 107 ? 50.958 -6.525 -76.606 1.00 95.81 107 SER A C 1
ATOM 845 O O . SER A 1 107 ? 50.100 -6.683 -75.737 1.00 95.81 107 SER A O 1
ATOM 847 N N . LEU A 1 108 ? 51.881 -5.565 -76.504 1.00 96.44 108 LEU A N 1
ATOM 848 C CA . LEU A 1 108 ? 51.954 -4.643 -75.364 1.00 96.44 108 LEU A CA 1
ATOM 849 C C . LEU A 1 108 ? 50.711 -3.747 -75.250 1.00 96.44 108 LEU A C 1
ATOM 851 O O . LEU A 1 108 ? 50.252 -3.479 -74.137 1.00 96.44 108 LEU A O 1
ATOM 855 N N . GLN A 1 109 ? 50.127 -3.321 -76.372 1.00 97.00 109 GLN A N 1
ATOM 856 C CA . GLN A 1 109 ? 48.863 -2.579 -76.388 1.00 97.00 109 GLN A CA 1
ATOM 857 C C . GLN A 1 109 ? 47.712 -3.434 -75.842 1.00 97.00 109 GLN A C 1
ATOM 859 O O . GLN A 1 109 ? 47.016 -2.997 -74.928 1.00 97.00 109 GLN A O 1
ATOM 864 N N . THR A 1 110 ? 47.575 -4.688 -76.294 1.00 97.31 110 THR A N 1
ATOM 865 C CA . THR A 1 110 ? 46.528 -5.593 -75.775 1.00 97.31 110 THR A CA 1
ATOM 866 C C . THR A 1 110 ? 46.670 -5.871 -74.276 1.00 97.31 110 THR A C 1
ATOM 868 O O . THR A 1 110 ? 45.671 -5.934 -73.550 1.00 97.31 110 THR A O 1
ATOM 871 N N . LEU A 1 111 ? 47.907 -5.988 -73.781 1.00 96.31 111 LEU A N 1
ATOM 872 C CA . LEU A 1 111 ? 48.187 -6.161 -72.358 1.00 96.31 111 LEU A CA 1
ATOM 873 C C . LEU A 1 111 ? 47.846 -4.891 -71.567 1.00 96.31 111 LEU A C 1
ATOM 875 O O . LEU A 1 111 ? 47.233 -4.975 -70.504 1.00 96.31 111 LEU A O 1
ATOM 879 N N . THR A 1 112 ? 48.157 -3.714 -72.116 1.00 97.19 112 THR A N 1
ATOM 880 C CA . THR A 1 112 ? 47.791 -2.417 -71.527 1.00 97.19 112 THR A CA 1
ATOM 881 C C . THR A 1 112 ? 46.274 -2.264 -71.407 1.00 97.19 112 THR A C 1
ATOM 883 O O . T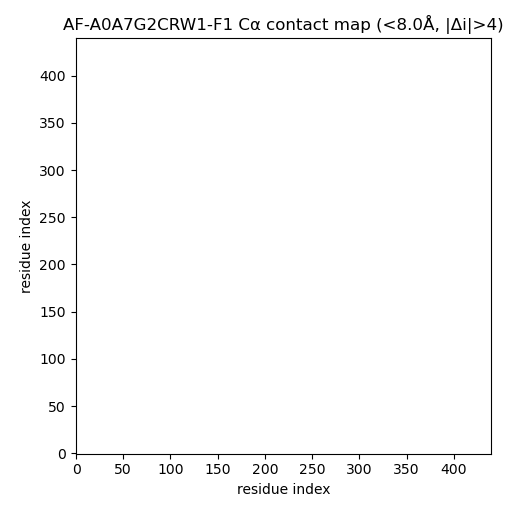HR A 1 112 ? 45.780 -1.860 -70.354 1.00 97.19 112 THR A O 1
ATOM 886 N N . ASP A 1 113 ? 45.515 -2.627 -72.440 1.00 96.88 113 ASP A N 1
ATOM 887 C CA . ASP A 1 113 ? 44.050 -2.542 -72.417 1.00 96.88 113 ASP A CA 1
ATOM 888 C C . ASP A 1 113 ? 43.420 -3.560 -71.461 1.00 96.88 113 ASP A C 1
ATOM 890 O O . ASP A 1 113 ? 42.413 -3.275 -70.807 1.00 96.88 113 ASP A O 1
ATOM 894 N N . THR A 1 114 ? 44.025 -4.744 -71.336 1.00 97.00 114 THR A N 1
ATOM 895 C CA . THR A 1 114 ? 43.606 -5.752 -70.353 1.00 97.00 114 THR A CA 1
ATOM 896 C C . THR A 1 114 ? 43.854 -5.262 -68.929 1.00 97.00 114 THR A C 1
ATOM 898 O O . THR A 1 114 ? 42.933 -5.290 -68.116 1.00 97.00 114 THR A O 1
ATOM 901 N N . LEU A 1 115 ? 45.036 -4.703 -68.650 1.00 97.00 115 LEU A N 1
ATOM 902 C CA . LEU A 1 115 ? 45.350 -4.100 -67.352 1.00 97.00 115 LEU A CA 1
ATOM 903 C C . LEU A 1 115 ? 44.437 -2.916 -67.021 1.00 97.00 115 LEU A C 1
ATOM 905 O O . LEU A 1 115 ? 44.004 -2.790 -65.879 1.00 97.00 115 LEU A O 1
ATOM 909 N N . LYS A 1 116 ? 44.090 -2.068 -67.999 1.00 96.62 116 LYS A N 1
ATOM 910 C CA . LYS A 1 116 ? 43.117 -0.982 -67.795 1.00 96.62 116 LYS A CA 1
ATOM 911 C C . LYS A 1 116 ? 41.745 -1.520 -67.401 1.00 96.62 116 LYS A C 1
ATOM 913 O O . LYS A 1 116 ? 41.167 -1.024 -66.438 1.00 96.62 116 LYS A O 1
ATOM 918 N N . ARG A 1 117 ? 41.240 -2.547 -68.098 1.00 97.00 117 ARG A N 1
ATOM 919 C CA . ARG A 1 117 ? 39.959 -3.189 -67.752 1.00 97.00 117 ARG A CA 1
ATOM 920 C C . ARG A 1 117 ? 39.991 -3.826 -66.365 1.00 97.00 117 ARG A C 1
ATOM 922 O O . ARG A 1 117 ? 39.044 -3.656 -65.606 1.00 97.00 117 ARG A O 1
ATOM 929 N N . GLU A 1 118 ? 41.070 -4.519 -66.010 1.00 97.12 118 GLU A N 1
ATOM 930 C CA . GLU A 1 118 ? 41.220 -5.105 -64.673 1.00 97.12 118 GLU A CA 1
ATOM 931 C C . GLU A 1 118 ? 41.332 -4.044 -63.574 1.00 97.12 118 GLU A C 1
ATOM 933 O O . GLU A 1 118 ? 40.721 -4.192 -62.516 1.00 97.12 118 GLU A O 1
ATOM 938 N N . SER A 1 119 ? 42.088 -2.970 -63.818 1.00 96.25 119 SER A N 1
ATOM 939 C CA . SER A 1 119 ? 42.221 -1.838 -62.897 1.00 96.25 119 SER A CA 1
ATOM 940 C C . SER A 1 119 ? 40.873 -1.157 -62.667 1.00 96.25 119 SER A C 1
ATOM 942 O O . SER A 1 119 ? 40.478 -0.950 -61.520 1.00 96.25 119 SER A O 1
ATOM 944 N N . GLN A 1 120 ? 40.115 -0.907 -63.739 1.00 95.94 120 GLN A N 1
ATOM 945 C CA . GLN A 1 120 ? 38.769 -0.351 -63.639 1.00 95.94 120 GLN A CA 1
ATOM 946 C C . GLN A 1 120 ? 37.834 -1.288 -62.869 1.00 95.94 120 GLN A C 1
ATOM 948 O O . GLN A 1 120 ? 37.194 -0.860 -61.917 1.00 95.94 120 GLN A O 1
ATOM 953 N N . GLY A 1 121 ? 37.831 -2.588 -63.186 1.00 96.06 121 GLY A N 1
ATOM 954 C CA . GLY A 1 121 ? 37.007 -3.563 -62.468 1.00 96.06 121 GLY A CA 1
ATOM 955 C C . GLY A 1 121 ? 37.354 -3.683 -60.977 1.00 96.06 121 GLY A C 1
ATOM 956 O O . GLY A 1 121 ? 36.474 -3.944 -60.156 1.00 96.06 121 GLY A O 1
ATOM 957 N N . LYS A 1 122 ? 38.620 -3.474 -60.594 1.00 96.44 122 LYS A N 1
ATOM 958 C CA . LYS A 1 122 ? 39.030 -3.369 -59.182 1.00 96.44 122 LYS A CA 1
ATOM 959 C C . LYS A 1 122 ? 38.554 -2.059 -58.555 1.00 96.44 122 LYS A C 1
ATOM 961 O O . LYS A 1 122 ? 38.075 -2.093 -57.426 1.00 96.44 122 LYS A O 1
ATOM 966 N N . SER A 1 123 ? 38.648 -0.944 -59.279 1.00 96.75 123 SER A N 1
ATOM 967 C CA . SER A 1 123 ? 38.145 0.361 -58.835 1.00 96.75 123 SER A CA 1
ATOM 968 C C . SER A 1 123 ? 36.634 0.342 -58.588 1.00 96.75 123 SER A C 1
ATOM 970 O O . SER A 1 123 ? 36.179 0.830 -57.558 1.00 96.75 123 SER A O 1
ATOM 972 N N . ASP A 1 124 ? 35.858 -0.274 -59.481 1.00 97.19 124 ASP A N 1
ATOM 973 C CA . ASP A 1 124 ? 34.402 -0.385 -59.346 1.00 97.19 124 ASP A CA 1
ATOM 974 C C . ASP A 1 124 ? 34.023 -1.239 -58.124 1.00 97.19 124 ASP A C 1
ATOM 976 O O . ASP A 1 124 ? 33.168 -0.853 -57.326 1.00 97.19 124 ASP A O 1
ATOM 980 N N . LYS A 1 125 ? 34.716 -2.370 -57.914 1.00 97.69 125 LYS A N 1
ATOM 981 C CA . LYS A 1 125 ? 34.541 -3.200 -56.709 1.00 97.69 125 LYS A CA 1
ATOM 982 C C . LYS A 1 125 ? 34.903 -2.446 -55.432 1.00 97.69 125 LYS A C 1
ATOM 984 O O . LYS A 1 125 ? 34.193 -2.577 -54.441 1.00 97.69 125 LYS A O 1
ATOM 989 N N . LEU A 1 126 ? 35.983 -1.664 -55.448 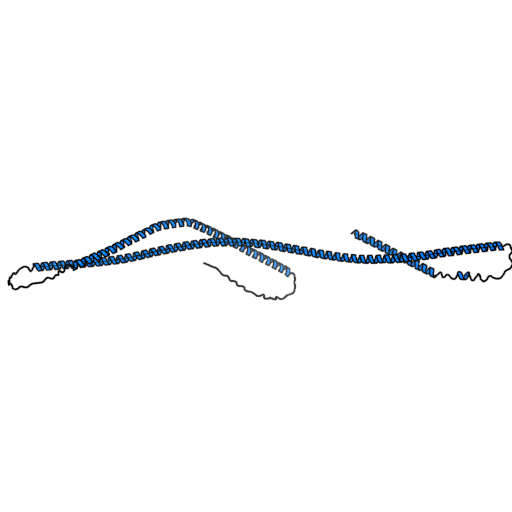1.00 97.62 126 LEU A N 1
ATOM 990 C CA . LEU A 1 126 ? 36.367 -0.829 -54.312 1.00 97.62 126 LEU A CA 1
ATOM 991 C C . LEU A 1 126 ? 35.283 0.215 -54.009 1.00 97.62 126 LEU A C 1
ATOM 993 O O . LEU A 1 126 ? 34.917 0.378 -52.851 1.00 97.62 126 LEU A O 1
ATOM 997 N N . GLY A 1 127 ? 34.714 0.848 -55.040 1.00 97.62 127 GLY A N 1
ATOM 998 C CA . GLY A 1 127 ? 33.583 1.765 -54.894 1.00 97.62 127 GLY A CA 1
ATOM 999 C C . GLY A 1 127 ? 32.354 1.097 -54.269 1.00 97.62 127 GLY A C 1
ATOM 1000 O O . GLY A 1 127 ? 31.761 1.643 -53.340 1.00 97.62 127 GLY A O 1
ATOM 1001 N N . MET A 1 128 ? 32.015 -0.121 -54.709 1.00 97.69 128 MET A N 1
ATOM 1002 C CA . MET A 1 128 ? 30.938 -0.908 -54.096 1.00 97.69 128 MET A CA 1
ATOM 1003 C C . MET A 1 128 ? 31.221 -1.233 -52.627 1.00 97.69 128 MET A C 1
ATOM 1005 O O . MET A 1 128 ? 30.334 -1.070 -51.791 1.00 97.69 128 MET A O 1
ATOM 1009 N N . TYR A 1 129 ? 32.440 -1.670 -52.294 1.00 97.75 129 TYR A N 1
ATOM 1010 C CA . TYR A 1 129 ? 32.810 -1.950 -50.906 1.00 97.75 129 TYR A CA 1
ATOM 1011 C C . TYR A 1 129 ? 32.762 -0.699 -50.035 1.00 97.75 129 TYR A C 1
ATOM 1013 O O . TYR A 1 129 ? 32.284 -0.789 -48.909 1.00 97.75 129 TYR A O 1
ATOM 1021 N N . GLN A 1 130 ? 33.168 0.458 -50.560 1.00 98.19 130 GLN A N 1
ATOM 1022 C CA . GLN A 1 130 ? 33.051 1.721 -49.840 1.00 98.19 130 GLN A CA 1
ATOM 1023 C C . GLN A 1 130 ? 31.584 2.071 -49.565 1.00 98.19 130 GLN A C 1
ATOM 1025 O O . GLN A 1 130 ? 31.236 2.375 -48.434 1.00 98.19 130 GLN A O 1
ATOM 1030 N N . THR A 1 131 ? 30.696 1.924 -50.554 1.00 98.19 131 THR A N 1
ATOM 1031 C CA . THR A 1 131 ? 29.257 2.185 -50.357 1.00 98.19 131 THR A CA 1
ATOM 1032 C C . THR A 1 131 ? 28.637 1.244 -49.318 1.00 98.19 131 THR A C 1
ATOM 1034 O O . THR A 1 131 ? 27.809 1.663 -48.511 1.00 98.19 131 THR A O 1
ATOM 1037 N N . ILE A 1 132 ? 29.030 -0.035 -49.317 1.00 97.94 132 ILE A N 1
ATOM 1038 C CA . ILE A 1 132 ? 28.581 -1.000 -48.303 1.00 97.94 132 ILE A CA 1
ATOM 1039 C C . ILE A 1 132 ? 29.113 -0.609 -46.922 1.00 97.94 132 ILE A C 1
ATOM 1041 O O . ILE A 1 132 ? 28.364 -0.661 -45.951 1.00 97.94 132 ILE A O 1
ATOM 1045 N N . PHE A 1 133 ? 30.383 -0.212 -46.835 1.00 97.88 133 PHE A N 1
ATOM 1046 C CA . PHE A 1 133 ? 30.999 0.223 -45.588 1.00 97.88 133 PHE A CA 1
ATOM 1047 C C . PHE A 1 133 ? 30.287 1.449 -45.006 1.00 97.88 133 PHE A C 1
ATOM 1049 O O . PHE A 1 133 ? 29.885 1.411 -43.847 1.00 97.88 133 PHE A O 1
ATOM 1056 N N . ASP A 1 134 ? 30.042 2.478 -45.819 1.00 98.00 134 ASP A N 1
ATOM 1057 C CA . ASP A 1 134 ? 29.354 3.702 -45.392 1.00 98.00 134 ASP A CA 1
ATOM 1058 C C . ASP A 1 134 ? 27.926 3.397 -44.902 1.00 98.00 134 ASP A C 1
ATOM 1060 O O . ASP A 1 134 ? 27.468 3.933 -43.892 1.00 98.00 134 ASP A O 1
ATOM 1064 N N . ARG A 1 135 ? 27.226 2.474 -45.577 1.00 98.25 135 ARG A N 1
ATOM 1065 C CA . ARG A 1 135 ? 25.901 2.013 -45.145 1.00 98.25 135 ARG A CA 1
ATOM 1066 C C . ARG A 1 135 ? 25.955 1.287 -43.801 1.00 98.25 135 ARG A C 1
ATOM 1068 O O . ARG A 1 135 ? 25.151 1.592 -42.927 1.00 98.25 135 ARG A O 1
ATOM 1075 N N . LEU A 1 136 ? 26.880 0.342 -43.633 1.00 98.12 136 LEU A N 1
ATOM 1076 C CA . LEU A 1 136 ? 27.045 -0.386 -42.371 1.00 98.12 136 LEU A CA 1
ATOM 1077 C C . LEU A 1 136 ? 27.431 0.553 -41.227 1.00 98.12 136 LEU A C 1
ATOM 1079 O O . LEU A 1 136 ? 26.985 0.356 -40.101 1.00 98.12 136 LEU A O 1
ATOM 1083 N N . GLN A 1 137 ? 28.230 1.581 -41.509 1.00 98.06 137 GLN A N 1
ATOM 1084 C CA . GLN A 1 137 ? 28.568 2.604 -40.531 1.00 98.06 137 GLN A CA 1
ATOM 1085 C C . GLN A 1 137 ? 27.318 3.375 -40.082 1.00 98.06 137 GLN A C 1
ATOM 1087 O O . GLN A 1 137 ? 27.081 3.482 -38.882 1.00 98.06 137 GLN A O 1
ATOM 1092 N N . SER A 1 138 ? 26.480 3.825 -41.022 1.00 97.94 138 SER A N 1
ATOM 1093 C CA . SER A 1 138 ? 25.219 4.506 -40.701 1.00 97.94 138 SER A CA 1
ATOM 1094 C C . SER A 1 138 ? 24.240 3.612 -39.929 1.00 97.94 138 SER A C 1
ATOM 1096 O O . SER A 1 138 ? 23.613 4.079 -38.983 1.00 97.94 138 SER A O 1
ATOM 1098 N N . GLU A 1 139 ? 24.104 2.336 -40.306 1.00 98.25 139 GLU A N 1
ATOM 1099 C CA . GLU A 1 139 ? 23.243 1.380 -39.591 1.00 98.25 139 GLU A CA 1
ATOM 1100 C C . GLU A 1 139 ? 23.760 1.128 -38.161 1.00 98.25 139 GLU A C 1
ATOM 1102 O O . GLU A 1 139 ? 22.974 1.018 -37.221 1.00 98.25 139 GLU A O 1
ATOM 1107 N N . ASN A 1 140 ? 25.081 1.087 -37.961 1.00 97.62 140 ASN A N 1
ATOM 1108 C CA . ASN A 1 140 ? 25.679 0.928 -36.634 1.00 97.62 140 ASN A CA 1
ATOM 1109 C C . ASN A 1 140 ? 25.464 2.168 -35.746 1.00 97.62 140 ASN A C 1
ATOM 1111 O O . ASN A 1 140 ? 25.153 2.034 -34.565 1.00 97.62 140 ASN A O 1
ATOM 1115 N N . GLU A 1 141 ? 25.575 3.373 -36.311 1.00 98.25 141 GLU A N 1
ATOM 1116 C CA . GLU A 1 141 ? 25.260 4.624 -35.606 1.00 98.25 141 GLU A CA 1
ATOM 1117 C C . GLU A 1 141 ? 23.789 4.662 -35.150 1.00 98.25 141 GLU A C 1
ATOM 1119 O O . GLU A 1 141 ? 23.512 5.012 -34.002 1.00 98.25 141 GLU A O 1
ATOM 1124 N N . GLU A 1 142 ? 22.852 4.206 -35.989 1.00 98.06 142 GLU A N 1
ATOM 1125 C CA . GLU A 1 142 ? 21.430 4.104 -35.627 1.00 98.06 142 GLU A CA 1
ATOM 1126 C C . GLU A 1 142 ? 21.182 3.085 -34.498 1.00 98.06 142 GLU A C 1
ATOM 1128 O O . GLU A 1 142 ? 20.401 3.339 -33.574 1.00 98.06 142 GLU A O 1
ATOM 1133 N N . VAL A 1 143 ? 21.858 1.931 -34.533 1.00 98.12 143 VAL A N 1
ATOM 1134 C CA . VAL A 1 143 ? 21.769 0.919 -33.466 1.00 98.12 143 VAL A CA 1
ATOM 1135 C C . VAL A 1 143 ? 22.282 1.472 -32.137 1.00 98.12 143 VAL A C 1
ATOM 1137 O O . VAL A 1 143 ? 21.640 1.247 -31.109 1.00 98.12 143 VAL A O 1
ATOM 1140 N N . LEU A 1 144 ? 23.392 2.214 -32.146 1.00 97.88 144 LEU A N 1
ATOM 1141 C CA . LEU A 1 144 ? 23.931 2.859 -30.947 1.00 97.88 144 LEU A CA 1
ATOM 1142 C C . LEU A 1 144 ? 22.962 3.908 -30.387 1.00 97.88 144 LEU A C 1
ATOM 1144 O O . LEU A 1 144 ? 22.681 3.900 -29.190 1.00 97.88 144 LEU A O 1
ATOM 1148 N N . GLU A 1 145 ? 22.366 4.746 -31.238 1.00 98.25 145 GLU A N 1
ATOM 1149 C CA . GLU A 1 145 ? 21.379 5.734 -30.789 1.00 98.25 145 GLU A CA 1
ATOM 1150 C C . GLU A 1 145 ? 20.140 5.063 -30.164 1.00 98.25 145 GLU A C 1
ATOM 1152 O O . GLU A 1 145 ? 19.620 5.499 -29.131 1.00 98.25 145 GLU A O 1
ATOM 1157 N N . ASN A 1 146 ? 19.661 3.969 -30.761 1.00 98.00 146 ASN A N 1
ATOM 1158 C CA . ASN A 1 146 ? 18.543 3.200 -30.215 1.00 98.00 146 ASN A CA 1
ATOM 1159 C C . ASN A 1 146 ? 18.907 2.493 -28.904 1.00 98.00 146 ASN A C 1
ATOM 1161 O O . ASN A 1 146 ? 18.073 2.418 -27.996 1.00 98.00 146 ASN A O 1
ATOM 1165 N N . TRP A 1 147 ? 20.144 2.014 -28.776 1.00 97.62 147 TRP A N 1
ATOM 1166 C CA . TRP A 1 147 ? 20.663 1.451 -27.535 1.00 97.62 147 TRP A CA 1
ATOM 1167 C C . TRP A 1 147 ? 20.687 2.487 -26.404 1.00 97.62 147 TRP A C 1
ATOM 1169 O O . TRP A 1 147 ? 20.229 2.196 -25.297 1.00 97.62 147 TRP A O 1
ATOM 1179 N N . ASP A 1 148 ? 21.124 3.715 -26.680 1.00 98.19 148 ASP A N 1
ATOM 1180 C CA . ASP A 1 148 ? 21.143 4.803 -25.695 1.00 98.19 148 ASP A CA 1
ATOM 1181 C C . ASP A 1 148 ? 19.728 5.209 -25.258 1.00 98.19 148 ASP A C 1
ATOM 1183 O O . ASP A 1 148 ? 19.467 5.428 -24.067 1.00 98.19 148 ASP A O 1
ATOM 1187 N N . LYS A 1 149 ? 18.774 5.247 -26.200 1.00 97.88 149 LYS A N 1
ATOM 1188 C CA . LYS A 1 149 ? 17.348 5.466 -25.898 1.00 97.88 149 LYS A CA 1
ATOM 1189 C C . LYS A 1 149 ? 16.785 4.360 -25.009 1.00 97.88 149 LYS A C 1
ATOM 1191 O O . LYS A 1 149 ? 16.085 4.663 -24.043 1.00 97.88 149 LYS A O 1
ATOM 1196 N N . MET A 1 150 ? 17.089 3.098 -25.318 1.00 98.25 150 MET A N 1
ATOM 1197 C CA . MET A 1 150 ? 16.643 1.954 -24.521 1.00 98.25 150 MET A CA 1
ATOM 1198 C C . MET A 1 150 ? 17.248 1.993 -23.115 1.00 98.25 150 MET A C 1
ATOM 1200 O O . MET A 1 150 ? 16.521 1.846 -22.137 1.00 98.25 150 MET A O 1
ATOM 1204 N N . THR A 1 151 ? 18.547 2.266 -23.003 1.00 98.44 151 THR A N 1
ATOM 1205 C CA . THR A 1 151 ? 19.243 2.401 -21.715 1.00 98.44 151 THR A CA 1
ATOM 1206 C C . THR A 1 151 ? 18.608 3.509 -20.872 1.00 98.44 151 THR A C 1
ATOM 1208 O O . THR A 1 151 ? 18.207 3.273 -19.737 1.00 98.44 151 THR A O 1
ATOM 1211 N N . SER A 1 152 ? 18.360 4.678 -21.471 1.00 97.88 152 SER A N 1
ATOM 1212 C CA . SER A 1 152 ? 17.674 5.790 -20.800 1.00 97.88 152 SER A CA 1
ATOM 1213 C C . SER A 1 152 ? 16.244 5.441 -20.360 1.00 97.88 152 SER A C 1
ATOM 1215 O O . SER A 1 152 ? 15.760 5.947 -19.348 1.00 97.88 152 SER A O 1
ATOM 1217 N N . ALA A 1 153 ? 15.526 4.613 -21.127 1.00 97.19 153 ALA A N 1
ATOM 1218 C CA . ALA A 1 153 ? 14.187 4.152 -20.763 1.00 97.19 153 ALA A CA 1
ATOM 1219 C C . ALA A 1 153 ? 14.226 3.160 -19.590 1.00 97.19 153 ALA A C 1
ATOM 1221 O O . ALA A 1 153 ? 13.391 3.254 -18.690 1.00 97.19 153 ALA A O 1
ATOM 1222 N N . VAL A 1 154 ? 15.211 2.257 -19.573 1.00 98.06 154 VAL A N 1
ATOM 1223 C CA . VAL A 1 154 ? 15.455 1.335 -18.456 1.00 98.06 154 VAL A CA 1
ATOM 1224 C C . VAL A 1 154 ? 15.777 2.108 -17.179 1.00 98.06 154 VAL A C 1
ATOM 1226 O O . VAL A 1 154 ? 15.161 1.834 -16.151 1.00 98.06 154 VAL A O 1
ATOM 1229 N N . ASP A 1 155 ? 16.640 3.124 -17.248 1.00 97.81 155 ASP A N 1
ATOM 1230 C CA . ASP A 1 155 ? 16.979 3.962 -16.090 1.00 97.81 155 ASP A CA 1
ATOM 1231 C C . ASP A 1 155 ? 15.738 4.653 -15.500 1.00 97.81 155 ASP A C 1
ATOM 1233 O O . ASP A 1 155 ? 15.542 4.672 -14.284 1.00 97.81 155 ASP A O 1
ATOM 1237 N N . ARG A 1 156 ? 14.844 5.175 -16.353 1.00 98.00 156 ARG A N 1
ATOM 1238 C CA . ARG A 1 156 ? 13.573 5.778 -15.904 1.00 98.00 156 ARG A CA 1
ATOM 1239 C C . ARG A 1 156 ? 12.666 4.761 -15.220 1.00 98.00 156 ARG A C 1
ATOM 1241 O O . ARG A 1 156 ? 12.150 5.038 -14.142 1.00 98.00 156 ARG A O 1
ATOM 1248 N N . LEU A 1 157 ? 12.501 3.579 -15.815 1.00 97.94 157 LEU A N 1
ATOM 1249 C CA . LEU A 1 157 ? 11.699 2.511 -15.216 1.00 97.94 157 LEU A CA 1
ATOM 1250 C C . LEU A 1 157 ? 12.284 2.043 -13.881 1.00 97.94 157 LEU A C 1
ATOM 1252 O O . LEU A 1 157 ? 11.533 1.725 -12.965 1.00 97.94 157 LEU A O 1
ATOM 1256 N N . GLN A 1 158 ? 13.609 2.028 -13.738 1.00 98.12 158 GLN A N 1
ATOM 1257 C CA . GLN A 1 158 ? 14.257 1.685 -12.477 1.00 98.12 158 GLN A CA 1
ATOM 1258 C C . GLN A 1 158 ? 13.936 2.703 -11.374 1.00 98.12 158 GLN A C 1
ATOM 1260 O O . GLN A 1 158 ? 13.671 2.300 -10.240 1.00 98.12 158 GLN A O 1
ATOM 1265 N N . VAL A 1 159 ? 13.895 3.998 -11.704 1.00 98.31 159 VAL A N 1
ATOM 1266 C CA . VAL A 1 159 ? 13.449 5.050 -10.775 1.00 98.31 159 VAL A CA 1
ATOM 1267 C C . VAL A 1 159 ? 11.984 4.847 -10.379 1.00 98.31 159 VAL A C 1
ATOM 1269 O O . VAL A 1 159 ? 11.671 4.888 -9.189 1.00 98.31 159 VAL A O 1
ATOM 1272 N N . ASP A 1 160 ? 11.098 4.560 -11.336 1.00 97.69 160 ASP A N 1
ATOM 1273 C CA . ASP A 1 160 ? 9.680 4.303 -11.050 1.00 97.69 160 ASP A CA 1
ATOM 1274 C C . ASP A 1 160 ? 9.497 3.073 -10.147 1.00 97.69 160 ASP A C 1
ATOM 1276 O O . ASP A 1 160 ? 8.750 3.114 -9.168 1.00 97.69 160 ASP A O 1
ATOM 1280 N N . VAL A 1 161 ? 10.218 1.982 -10.420 1.00 97.94 161 VAL A N 1
ATOM 1281 C CA . VAL A 1 161 ? 10.194 0.767 -9.589 1.00 97.94 161 VAL A CA 1
ATOM 1282 C C . VAL A 1 161 ? 10.651 1.067 -8.160 1.00 97.94 161 VAL A C 1
ATOM 1284 O O . VAL A 1 161 ? 10.007 0.617 -7.212 1.00 97.94 161 VAL A O 1
ATOM 1287 N N . GLN A 1 162 ? 11.717 1.852 -7.981 1.00 97.75 162 GLN A N 1
ATOM 1288 C CA . GLN A 1 162 ? 12.172 2.273 -6.652 1.00 97.75 162 GLN A CA 1
ATOM 1289 C C . GLN A 1 162 ? 11.130 3.143 -5.942 1.00 97.75 162 GLN A C 1
ATOM 1291 O O . GLN A 1 162 ? 10.860 2.929 -4.760 1.00 97.75 162 GLN A O 1
ATOM 1296 N N . PHE A 1 163 ? 10.494 4.072 -6.660 1.00 98.38 163 PHE A N 1
ATOM 1297 C CA . PHE A 1 163 ? 9.420 4.900 -6.116 1.00 98.38 163 PHE A CA 1
ATOM 1298 C C . PHE A 1 163 ? 8.251 4.050 -5.597 1.00 98.38 163 PHE A C 1
ATOM 1300 O O . PHE A 1 163 ? 7.817 4.228 -4.455 1.00 98.38 163 PHE A O 1
ATOM 1307 N N . TYR A 1 164 ? 7.773 3.088 -6.394 1.00 97.56 164 TYR A N 1
ATOM 1308 C CA . TYR A 1 164 ? 6.696 2.187 -5.974 1.00 97.56 164 TYR A CA 1
ATOM 1309 C C . TYR A 1 164 ? 7.112 1.269 -4.822 1.00 97.56 164 TYR A C 1
ATOM 1311 O O . TYR A 1 164 ? 6.298 1.011 -3.937 1.00 97.56 164 TYR A O 1
ATOM 1319 N N . ALA A 1 165 ? 8.368 0.814 -4.778 1.00 97.31 165 ALA A N 1
ATOM 1320 C CA . ALA A 1 165 ? 8.881 0.032 -3.656 1.00 97.31 165 ALA A CA 1
ATOM 1321 C C . ALA A 1 165 ? 8.829 0.829 -2.341 1.00 97.31 165 ALA A C 1
ATOM 1323 O O . ALA A 1 165 ? 8.276 0.344 -1.355 1.00 97.31 165 ALA A O 1
ATOM 1324 N N . THR A 1 166 ? 9.301 2.081 -2.340 1.00 98.19 166 THR A N 1
ATOM 1325 C CA . THR A 1 166 ? 9.228 2.961 -1.161 1.00 98.19 166 THR A CA 1
ATOM 1326 C C . THR A 1 166 ? 7.785 3.300 -0.774 1.00 98.19 166 THR A C 1
ATOM 1328 O O . THR A 1 166 ? 7.464 3.390 0.411 1.00 98.19 166 THR A O 1
ATOM 1331 N N . ALA A 1 167 ? 6.891 3.503 -1.746 1.00 97.75 167 ALA A N 1
ATOM 1332 C CA . ALA A 1 167 ? 5.474 3.737 -1.465 1.00 97.75 167 ALA A CA 1
ATOM 1333 C C . ALA A 1 167 ? 4.809 2.510 -0.815 1.00 97.75 167 ALA A C 1
ATOM 1335 O O . ALA A 1 167 ? 4.064 2.661 0.154 1.00 97.75 167 ALA A O 1
ATOM 1336 N N . ASN A 1 168 ? 5.119 1.305 -1.299 1.00 97.81 168 ASN A N 1
ATOM 1337 C CA . ASN A 1 168 ? 4.628 0.056 -0.719 1.00 97.81 168 ASN A CA 1
ATOM 1338 C C . ASN A 1 168 ? 5.160 -0.169 0.699 1.00 97.81 168 ASN A C 1
ATOM 1340 O O . ASN A 1 168 ? 4.389 -0.564 1.567 1.00 97.81 168 ASN A O 1
ATOM 1344 N N . GLU A 1 169 ? 6.432 0.135 0.960 1.00 98.44 169 GLU A N 1
ATOM 1345 C CA . GLU A 1 169 ? 7.011 0.054 2.306 1.00 98.44 169 GLU A CA 1
ATOM 1346 C C . GLU A 1 169 ? 6.283 0.987 3.289 1.00 98.44 169 GLU A C 1
ATOM 1348 O O . GLU A 1 169 ? 5.897 0.571 4.378 1.00 98.44 169 GLU A O 1
ATOM 1353 N N . LYS A 1 170 ? 5.982 2.227 2.876 1.00 98.38 170 LYS A N 1
ATOM 1354 C CA . LYS A 1 170 ? 5.182 3.163 3.688 1.00 98.38 170 LYS A CA 1
ATOM 1355 C C . LYS A 1 170 ? 3.768 2.650 3.961 1.00 98.38 170 LYS A C 1
ATOM 1357 O O . LYS A 1 170 ? 3.273 2.792 5.077 1.00 98.38 170 LYS A O 1
ATOM 1362 N N . LEU A 1 171 ? 3.112 2.072 2.953 1.00 98.38 171 LEU A N 1
ATOM 1363 C CA . LEU A 1 171 ? 1.784 1.475 3.117 1.00 98.38 171 LEU A CA 1
ATOM 1364 C C . LEU A 1 171 ? 1.819 0.271 4.059 1.00 98.38 171 LEU A C 1
ATOM 1366 O O . LEU A 1 171 ? 0.906 0.114 4.864 1.00 98.38 171 LEU A O 1
ATOM 1370 N N . GLN A 1 172 ? 2.867 -0.550 3.987 1.00 98.50 172 GLN A N 1
ATOM 1371 C CA . GLN A 1 172 ? 3.049 -1.682 4.885 1.00 98.50 172 GLN A CA 1
ATOM 1372 C C . GLN A 1 172 ? 3.204 -1.219 6.338 1.00 98.50 172 GLN A C 1
ATOM 1374 O O . GLN A 1 172 ? 2.496 -1.730 7.201 1.00 98.50 172 GLN A O 1
ATOM 1379 N N . ILE A 1 173 ? 4.046 -0.213 6.598 1.00 98.06 173 ILE A N 1
ATOM 1380 C CA . ILE A 1 173 ? 4.214 0.363 7.943 1.00 98.06 173 ILE A CA 1
ATOM 1381 C C . ILE A 1 173 ? 2.875 0.896 8.472 1.00 98.06 173 ILE A C 1
ATOM 1383 O O . ILE A 1 173 ? 2.468 0.557 9.579 1.00 98.06 173 ILE A O 1
ATOM 1387 N N . SER A 1 174 ? 2.141 1.664 7.660 1.00 98.00 174 SER A N 1
ATOM 1388 C CA . SER A 1 174 ? 0.829 2.191 8.059 1.00 98.00 174 SER A CA 1
ATOM 1389 C C . SER A 1 174 ? -0.194 1.081 8.338 1.00 98.00 174 SER A C 1
ATOM 1391 O O . SER A 1 174 ? -0.998 1.195 9.262 1.00 98.00 174 SER A O 1
ATOM 1393 N N . LEU A 1 175 ? -0.165 -0.014 7.572 1.00 98.19 175 LEU A N 1
ATOM 1394 C CA . LEU A 1 175 ? -1.027 -1.169 7.814 1.00 98.19 175 LEU A CA 1
ATOM 1395 C C . LEU A 1 175 ? -0.671 -1.873 9.131 1.00 98.19 175 LEU A C 1
ATOM 1397 O O . LEU A 1 175 ? -1.572 -2.259 9.874 1.00 98.19 175 LEU A O 1
ATOM 1401 N N . GLU A 1 176 ? 0.618 -2.033 9.426 1.00 98.25 176 GLU A N 1
ATOM 1402 C CA . GLU A 1 176 ? 1.099 -2.618 10.681 1.00 98.25 176 GLU A CA 1
ATOM 1403 C C . GLU A 1 176 ? 0.682 -1.773 11.898 1.00 98.25 176 GLU A C 1
ATOM 1405 O O . GLU A 1 176 ? 0.213 -2.334 12.890 1.00 98.25 176 GLU A O 1
ATOM 1410 N N . GLU A 1 177 ? 0.740 -0.440 11.801 1.00 98.38 177 GLU A N 1
ATOM 1411 C CA . GLU A 1 177 ? 0.236 0.482 12.832 1.00 98.38 177 GLU A CA 1
ATOM 1412 C C . GLU A 1 177 ? -1.273 0.306 13.070 1.00 98.38 177 GLU A C 1
ATOM 1414 O O . GLU A 1 177 ? -1.708 0.093 14.203 1.00 98.38 177 GLU A O 1
ATOM 1419 N N . VAL A 1 178 ? -2.080 0.294 12.002 1.00 98.19 178 VAL A N 1
ATOM 1420 C CA . VAL A 1 178 ? -3.538 0.091 12.104 1.00 98.19 178 VAL A CA 1
ATOM 1421 C C . VAL A 1 178 ? -3.880 -1.288 12.680 1.00 98.19 178 VAL A C 1
ATOM 1423 O O . VAL A 1 178 ? -4.860 -1.441 13.416 1.00 98.19 178 VAL A O 1
ATOM 1426 N N . LEU A 1 179 ? -3.100 -2.322 12.360 1.00 98.19 179 LEU A N 1
ATOM 1427 C CA . LEU A 1 179 ? -3.273 -3.649 12.950 1.00 98.19 179 LEU A CA 1
ATOM 1428 C C . LEU A 1 179 ? -2.947 -3.646 14.448 1.00 98.19 179 LEU A C 1
ATOM 1430 O O . LEU A 1 179 ? -3.703 -4.240 15.221 1.00 98.19 179 LEU A O 1
ATOM 1434 N N . ALA A 1 180 ? -1.883 -2.960 14.871 1.00 97.69 180 ALA A N 1
ATOM 1435 C CA . ALA A 1 180 ? -1.537 -2.815 16.284 1.00 97.69 180 ALA A CA 1
ATOM 1436 C C . ALA A 1 180 ? -2.644 -2.089 17.071 1.00 97.69 180 ALA A C 1
ATOM 1438 O O . ALA A 1 180 ? -3.060 -2.566 18.132 1.00 97.69 180 ALA A O 1
ATOM 1439 N N . ASP A 1 181 ? -3.192 -1.006 16.515 1.00 98.19 181 ASP A N 1
ATOM 1440 C CA . ASP A 1 181 ? -4.315 -0.274 17.110 1.00 98.19 181 ASP A CA 1
ATOM 1441 C C . ASP A 1 181 ? -5.572 -1.146 17.227 1.00 98.19 181 ASP A C 1
ATOM 1443 O O . ASP A 1 181 ? -6.226 -1.173 18.271 1.00 98.19 181 ASP A O 1
ATOM 1447 N N . ASN A 1 182 ? -5.890 -1.934 16.195 1.00 98.00 182 ASN A N 1
ATOM 1448 C CA . ASN A 1 182 ? -7.017 -2.867 16.243 1.00 98.00 182 ASN A CA 1
ATOM 1449 C C . ASN A 1 182 ? -6.842 -3.946 17.319 1.00 98.00 182 ASN A C 1
ATOM 1451 O O . ASN A 1 182 ? -7.807 -4.294 18.001 1.00 98.00 182 ASN A O 1
ATOM 1455 N N . VAL A 1 183 ? -5.627 -4.472 17.503 1.00 98.31 183 VAL A N 1
ATOM 1456 C CA . VAL A 1 183 ? -5.336 -5.425 18.586 1.00 98.31 183 VAL A CA 1
ATOM 1457 C C . VAL A 1 183 ? -5.566 -4.773 19.949 1.00 98.31 183 VAL A C 1
ATOM 1459 O O . VAL A 1 183 ? -6.203 -5.384 20.810 1.00 98.31 183 VAL A O 1
ATOM 1462 N N . LYS A 1 184 ? -5.122 -3.526 20.135 1.00 98.25 184 LYS A N 1
ATOM 1463 C CA . LYS A 1 184 ? -5.343 -2.773 21.374 1.00 98.25 184 LYS A CA 1
ATOM 1464 C C . LYS A 1 184 ? -6.833 -2.542 21.647 1.00 98.25 184 LYS A C 1
ATOM 1466 O O . LYS A 1 184 ? -7.305 -2.853 22.738 1.00 98.25 184 LYS A O 1
ATOM 1471 N N . LEU A 1 185 ? -7.600 -2.107 20.646 1.00 98.12 185 LEU A N 1
ATOM 1472 C CA . LEU A 1 185 ? -9.054 -1.927 20.765 1.00 98.12 185 LEU A CA 1
ATOM 1473 C C . LEU A 1 185 ? -9.781 -3.239 21.095 1.00 98.12 185 LEU A C 1
ATOM 1475 O O . LEU A 1 185 ? -10.742 -3.251 21.865 1.00 98.12 185 LEU A O 1
ATOM 1479 N N . LEU A 1 186 ? -9.332 -4.367 20.537 1.00 97.88 186 LEU A N 1
ATOM 1480 C CA . LEU A 1 186 ? -9.887 -5.680 20.872 1.00 97.88 186 LEU A CA 1
ATOM 1481 C C . LEU A 1 186 ? -9.588 -6.081 22.321 1.00 97.88 186 LEU A C 1
ATOM 1483 O O . LEU A 1 186 ? -10.469 -6.633 22.981 1.00 97.88 186 LEU A O 1
ATOM 1487 N N . GLN A 1 187 ? -8.389 -5.787 22.826 1.00 97.94 187 GLN A N 1
ATOM 1488 C CA . GLN A 1 187 ? -8.039 -6.013 24.232 1.00 97.94 187 GLN A CA 1
ATOM 1489 C C . GLN A 1 187 ? -8.884 -5.143 25.169 1.00 97.94 187 GLN A C 1
ATOM 1491 O O . GLN A 1 187 ? -9.455 -5.660 26.128 1.00 97.94 187 GLN A O 1
ATOM 1496 N N . GLU A 1 188 ? -9.041 -3.854 24.861 1.00 97.94 188 GLU A N 1
ATOM 1497 C CA . GLU A 1 188 ? -9.903 -2.939 25.622 1.00 97.94 188 GLU A CA 1
ATOM 1498 C C . GLU A 1 188 ? -11.360 -3.422 25.634 1.00 97.94 188 GLU A C 1
ATOM 1500 O O . GLU A 1 188 ? -12.005 -3.456 26.683 1.00 97.94 188 GLU A O 1
ATOM 1505 N N . ARG A 1 189 ? -11.873 -3.899 24.492 1.00 97.94 189 ARG A N 1
ATOM 1506 C CA . ARG A 1 189 ? -13.221 -4.474 24.393 1.00 97.94 189 ARG A CA 1
ATOM 1507 C C . ARG A 1 189 ? -13.390 -5.745 25.229 1.00 97.94 189 ARG A C 1
ATOM 1509 O O . ARG A 1 189 ? -14.473 -5.969 25.767 1.00 97.94 189 ARG A O 1
ATOM 1516 N N . LEU A 1 190 ? -12.367 -6.594 25.314 1.00 97.06 190 LEU A N 1
ATOM 1517 C CA . LEU A 1 190 ? -12.395 -7.767 26.193 1.00 97.06 190 LEU A CA 1
ATOM 1518 C C . LEU A 1 190 ? -12.432 -7.344 27.664 1.00 97.06 190 LEU A C 1
ATOM 1520 O O . LEU A 1 190 ? -13.279 -7.842 28.401 1.00 97.06 190 LEU A O 1
ATOM 1524 N N . GLY A 1 191 ? -11.607 -6.369 28.055 1.00 96.88 191 GLY A N 1
ATOM 1525 C CA . GLY A 1 191 ? -11.638 -5.794 29.401 1.00 96.88 191 GLY A CA 1
ATOM 1526 C C . GLY A 1 191 ? -13.010 -5.212 29.762 1.00 96.88 191 GLY A C 1
ATOM 1527 O O . GLY A 1 191 ? -13.527 -5.484 30.842 1.00 96.88 191 GLY A O 1
ATOM 1528 N N . LEU A 1 192 ? -13.652 -4.492 28.835 1.00 97.38 192 LEU A N 1
ATOM 1529 C CA . LEU A 1 192 ? -15.016 -3.981 29.022 1.00 97.38 192 LEU A CA 1
ATOM 1530 C C . LEU A 1 192 ? -16.052 -5.098 29.191 1.00 97.38 192 LEU A C 1
ATOM 1532 O O . LEU A 1 192 ? -16.928 -5.003 30.043 1.00 97.38 192 LEU A O 1
ATOM 1536 N N . LYS A 1 193 ? -15.947 -6.196 28.437 1.00 97.50 193 LYS A N 1
ATOM 1537 C CA . LYS A 1 193 ? -16.851 -7.341 28.628 1.00 97.50 193 LYS A CA 1
ATOM 1538 C C . LYS A 1 193 ? -16.690 -7.990 30.001 1.00 97.50 193 LYS A C 1
ATOM 1540 O O . LYS A 1 193 ? -17.670 -8.457 30.578 1.00 97.50 193 LYS A O 1
ATOM 1545 N N . GLU A 1 194 ? -15.470 -8.043 30.529 1.00 97.25 194 GLU A N 1
ATOM 1546 C CA . GLU A 1 194 ? -15.230 -8.551 31.880 1.00 97.25 194 GLU A CA 1
ATOM 1547 C C . GLU A 1 194 ? -15.833 -7.634 32.948 1.00 97.25 194 GLU A C 1
ATOM 1549 O O . GLU A 1 194 ? -16.402 -8.126 33.925 1.00 97.25 194 GLU A O 1
ATOM 1554 N N . THR A 1 195 ? -15.744 -6.310 32.780 1.00 96.50 195 THR A N 1
ATOM 1555 C CA . THR A 1 195 ? -16.366 -5.362 33.715 1.00 96.50 195 THR A CA 1
ATOM 1556 C C . THR A 1 195 ? -17.891 -5.388 33.626 1.00 96.50 195 THR A C 1
ATOM 1558 O O . THR A 1 195 ? -18.542 -5.400 34.669 1.00 96.50 195 THR A O 1
ATOM 1561 N N . GLU A 1 196 ? -18.467 -5.503 32.427 1.00 97.62 196 GLU A N 1
ATOM 1562 C CA . GLU A 1 196 ? -19.906 -5.723 32.220 1.00 97.62 196 GLU A CA 1
ATOM 1563 C C . GLU A 1 196 ? -20.389 -6.999 32.924 1.00 97.62 196 GLU A C 1
ATOM 1565 O O . GLU A 1 196 ? -21.402 -6.980 33.622 1.00 97.62 196 GLU A O 1
ATOM 1570 N N . ALA A 1 197 ? -19.640 -8.103 32.811 1.00 97.19 197 ALA A N 1
ATOM 1571 C CA . ALA A 1 197 ? -19.980 -9.355 33.485 1.00 97.19 197 ALA A CA 1
ATOM 1572 C C . ALA A 1 197 ? -19.934 -9.231 35.019 1.00 97.19 197 ALA A C 1
ATOM 1574 O O . ALA A 1 197 ? -20.810 -9.759 35.707 1.00 97.19 197 ALA A O 1
ATOM 1575 N N . LYS A 1 198 ? -18.942 -8.511 35.564 1.00 97.25 198 LYS A N 1
ATOM 1576 C CA . LYS A 1 198 ? -18.857 -8.220 37.007 1.00 97.25 198 LYS A CA 1
ATOM 1577 C C . LYS A 1 198 ? -20.032 -7.363 37.478 1.00 97.25 198 LYS A C 1
ATOM 1579 O O . LYS A 1 198 ? -20.593 -7.635 38.536 1.00 97.25 198 LYS A O 1
ATOM 1584 N N . LEU A 1 199 ? -20.420 -6.359 36.693 1.00 97.25 199 LEU A N 1
ATOM 1585 C CA . LEU A 1 199 ? -21.541 -5.482 37.017 1.00 97.25 199 LEU A CA 1
ATOM 1586 C C . LEU A 1 199 ? -22.869 -6.251 37.003 1.00 97.25 199 LEU A C 1
ATOM 1588 O O . LEU A 1 199 ? -23.623 -6.160 37.965 1.00 97.25 199 LEU A O 1
ATOM 1592 N N . ALA A 1 200 ? -23.100 -7.101 36.000 1.00 97.69 200 ALA A N 1
ATOM 1593 C CA . ALA A 1 200 ? -24.283 -7.963 35.942 1.00 97.69 200 ALA A CA 1
ATOM 1594 C C . ALA A 1 200 ? -24.361 -8.954 37.123 1.00 97.69 200 ALA A C 1
ATOM 1596 O O . ALA A 1 200 ? -25.447 -9.258 37.622 1.00 97.69 200 ALA A O 1
ATOM 1597 N N . ALA A 1 201 ? -23.217 -9.465 37.596 1.00 97.25 201 ALA A N 1
ATOM 1598 C CA . ALA A 1 201 ? -23.170 -10.309 38.789 1.00 97.25 201 ALA A CA 1
ATOM 1599 C C . ALA A 1 201 ? -23.572 -9.531 40.055 1.00 97.25 201 ALA A C 1
ATOM 1601 O O . ALA A 1 201 ? -24.393 -10.022 40.829 1.00 97.25 201 ALA A O 1
ATOM 1602 N N . LEU A 1 202 ? -23.060 -8.307 40.225 1.00 96.75 202 LEU A N 1
ATOM 1603 C CA . LEU A 1 202 ? -23.436 -7.428 41.336 1.00 96.75 202 LEU A CA 1
ATOM 1604 C C . LEU A 1 202 ? -24.919 -7.050 41.294 1.00 96.75 202 LEU A C 1
ATOM 1606 O O . LEU A 1 202 ? -25.586 -7.104 42.322 1.00 96.75 202 LEU A O 1
ATOM 1610 N N . GLU A 1 203 ? -25.465 -6.711 40.125 1.00 97.62 203 GLU A N 1
ATOM 1611 C CA . GLU A 1 203 ? -26.900 -6.430 39.968 1.00 97.62 203 GLU A CA 1
ATOM 1612 C C . GLU A 1 203 ? -27.761 -7.613 40.429 1.00 97.62 203 GLU A C 1
ATOM 1614 O O . GLU A 1 203 ? -28.753 -7.425 41.134 1.00 97.62 203 GLU A O 1
ATOM 1619 N N . LYS A 1 204 ? -27.346 -8.844 40.108 1.00 97.44 204 LYS A N 1
ATOM 1620 C CA . LYS A 1 204 ? -28.032 -10.058 40.561 1.00 97.44 204 LYS A CA 1
ATOM 1621 C C . LYS A 1 204 ? -27.951 -10.250 42.080 1.00 97.44 204 LYS A C 1
ATOM 1623 O O . LYS A 1 204 ? -28.933 -10.676 42.686 1.00 97.44 204 LYS A O 1
ATOM 1628 N N . GLU A 1 205 ? -26.808 -9.950 42.698 1.00 97.25 205 GLU A N 1
ATOM 1629 C CA . GLU A 1 205 ? -26.661 -9.975 44.161 1.00 97.25 205 GLU A CA 1
ATOM 1630 C C . GLU A 1 205 ? -27.554 -8.927 44.839 1.00 97.25 205 GLU A C 1
ATOM 1632 O O . GLU A 1 205 ? -28.207 -9.228 45.841 1.00 97.25 205 GLU A O 1
ATOM 1637 N N . TYR A 1 206 ? -27.638 -7.719 44.273 1.00 96.25 206 TYR A N 1
ATOM 1638 C CA . TYR A 1 206 ? -28.535 -6.675 44.768 1.00 96.25 206 TYR A CA 1
ATOM 1639 C C . TYR A 1 206 ? -30.007 -7.080 44.660 1.00 96.25 206 TYR A C 1
ATOM 1641 O O . TYR A 1 206 ? -30.741 -6.908 45.633 1.00 96.25 206 TYR A O 1
ATOM 1649 N N . GLU A 1 207 ? -30.446 -7.649 43.534 1.00 97.56 207 GLU A N 1
ATOM 1650 C CA . GLU A 1 207 ? -31.837 -8.101 43.388 1.00 97.56 207 GLU A CA 1
ATOM 1651 C C . GLU A 1 207 ? -32.180 -9.187 44.418 1.00 97.56 207 GLU A C 1
ATOM 1653 O O . GLU A 1 207 ? -33.205 -9.088 45.093 1.00 97.56 207 GLU A O 1
ATOM 1658 N N . ALA A 1 208 ? -31.278 -10.154 44.632 1.00 96.25 208 ALA A N 1
ATOM 1659 C CA . ALA A 1 208 ? -31.456 -11.194 45.645 1.00 96.25 208 ALA A CA 1
ATOM 1660 C C . ALA A 1 208 ? -31.584 -10.608 47.064 1.00 96.25 208 ALA A C 1
ATOM 1662 O O . ALA A 1 208 ? -32.456 -11.017 47.832 1.00 96.25 208 ALA A O 1
ATOM 1663 N N . MET A 1 209 ? -30.763 -9.606 47.401 1.00 96.31 209 MET A N 1
ATOM 1664 C CA . MET A 1 209 ? -30.866 -8.888 48.675 1.00 96.31 209 MET A CA 1
ATOM 1665 C C . MET A 1 209 ? -32.217 -8.166 48.814 1.00 96.31 209 MET A C 1
ATOM 1667 O O . MET A 1 209 ? -32.838 -8.210 49.878 1.00 96.31 209 MET A O 1
ATOM 1671 N N . PHE A 1 210 ? -32.705 -7.515 47.754 1.00 96.19 210 PHE A N 1
ATOM 1672 C CA . PHE A 1 210 ? -34.008 -6.842 47.772 1.00 96.19 210 PHE A CA 1
ATOM 1673 C C . PHE A 1 210 ? -35.183 -7.820 47.861 1.00 96.19 210 PHE A C 1
ATOM 1675 O O . PHE A 1 210 ? -36.211 -7.491 48.460 1.00 96.19 210 PHE A O 1
ATOM 1682 N N . GLU A 1 211 ? -35.068 -9.012 47.283 1.00 96.38 211 GLU A N 1
ATOM 1683 C CA . GLU A 1 211 ? -36.052 -10.083 47.449 1.00 96.38 211 GLU A CA 1
ATOM 1684 C C . GLU A 1 211 ? -36.068 -10.635 48.873 1.00 96.38 211 GLU A C 1
ATOM 1686 O O . GLU A 1 211 ? -37.151 -10.794 49.441 1.00 96.38 211 GLU A O 1
ATOM 1691 N N . GLU A 1 212 ? -34.906 -10.819 49.501 1.00 95.44 212 GLU A N 1
ATOM 1692 C CA . GLU A 1 212 ? -34.823 -11.203 50.913 1.00 95.44 212 GLU A CA 1
ATOM 1693 C C . GLU A 1 212 ? -35.440 -10.130 51.825 1.00 95.44 212 GLU A C 1
ATOM 1695 O O . GLU A 1 212 ? -36.245 -10.444 52.705 1.00 95.44 212 GLU A O 1
ATOM 1700 N N . GLN A 1 213 ? -35.150 -8.848 51.575 1.00 95.44 213 GLN A N 1
ATOM 1701 C CA . GLN A 1 213 ? -35.774 -7.744 52.311 1.00 95.44 213 GLN A CA 1
ATOM 1702 C C . GLN A 1 213 ? -37.292 -7.698 52.111 1.00 95.44 213 GLN A C 1
ATOM 1704 O O . GLN A 1 213 ? -38.032 -7.514 53.080 1.00 95.44 213 GLN A O 1
ATOM 1709 N N . ARG A 1 214 ? -37.780 -7.893 50.878 1.00 95.75 214 ARG A N 1
ATOM 1710 C CA . ARG A 1 214 ? -39.223 -7.993 50.599 1.00 95.75 214 ARG A CA 1
ATOM 1711 C C . ARG A 1 214 ? -39.853 -9.155 51.355 1.00 95.75 214 ARG A C 1
ATOM 1713 O O . ARG A 1 214 ? -40.909 -8.970 51.958 1.00 95.75 214 ARG A O 1
ATOM 1720 N N . HIS A 1 215 ? -39.206 -10.319 51.358 1.00 95.69 215 HIS A N 1
ATOM 1721 C CA . HIS A 1 215 ? -39.677 -11.479 52.102 1.00 95.69 215 HIS A CA 1
ATOM 1722 C C . HIS A 1 215 ? -39.757 -11.175 53.602 1.00 95.69 215 HIS A C 1
ATOM 1724 O O . HIS A 1 215 ? -40.809 -11.368 54.201 1.00 95.69 215 HIS A O 1
ATOM 1730 N N . TYR A 1 216 ? -38.707 -10.589 54.185 1.00 94.25 216 TYR A N 1
ATOM 1731 C CA . TYR A 1 216 ? -38.689 -10.191 55.593 1.00 94.25 216 TYR A CA 1
ATOM 1732 C C . TYR A 1 216 ? -39.817 -9.211 55.953 1.00 94.25 216 TYR A C 1
ATOM 1734 O O . TYR A 1 216 ? -40.511 -9.398 56.954 1.00 94.25 216 TYR A O 1
ATOM 1742 N N . ILE A 1 217 ? -40.042 -8.187 55.124 1.00 95.38 217 ILE A N 1
ATOM 1743 C CA . ILE A 1 217 ? -41.130 -7.216 55.318 1.00 95.38 217 ILE A CA 1
ATOM 1744 C C . ILE A 1 217 ? -42.500 -7.904 55.263 1.00 95.38 217 ILE A C 1
ATOM 1746 O O . ILE A 1 217 ? -43.379 -7.571 56.061 1.00 95.38 217 ILE A O 1
ATOM 1750 N N . ASN A 1 218 ? -42.694 -8.856 54.348 1.00 94.38 218 ASN A N 1
ATOM 1751 C CA . ASN A 1 218 ? -43.945 -9.606 54.249 1.00 94.38 218 ASN A CA 1
ATOM 1752 C C . ASN A 1 218 ? -44.170 -10.488 55.482 1.00 94.38 218 ASN A C 1
ATOM 1754 O O . ASN A 1 218 ? -45.248 -10.430 56.062 1.00 94.38 218 ASN A O 1
ATOM 1758 N N . THR A 1 219 ? -43.147 -11.199 55.958 1.00 95.00 219 THR A N 1
ATOM 1759 C CA . THR A 1 219 ? -43.244 -12.016 57.178 1.00 95.00 219 THR A CA 1
ATOM 1760 C C . THR A 1 219 ? -43.585 -11.169 58.407 1.00 95.00 219 THR A C 1
ATOM 1762 O O . THR A 1 219 ? -44.416 -11.559 59.226 1.00 95.00 219 THR A O 1
ATOM 1765 N N . LEU A 1 220 ? -42.987 -9.978 58.541 1.00 92.00 220 LEU A N 1
ATOM 1766 C CA . LEU A 1 220 ? -43.347 -9.044 59.613 1.00 92.00 220 LEU A CA 1
ATOM 1767 C C . LEU A 1 220 ? -44.801 -8.577 59.502 1.00 92.00 220 LEU A C 1
ATOM 1769 O O . LEU A 1 220 ? -45.490 -8.487 60.517 1.00 92.00 220 LEU A O 1
ATOM 1773 N N . ARG A 1 221 ? -45.275 -8.297 58.283 1.00 94.69 221 ARG A N 1
ATOM 1774 C CA . ARG A 1 221 ? -46.664 -7.898 58.035 1.00 94.69 221 ARG A CA 1
ATOM 1775 C C . ARG A 1 221 ? -47.643 -8.998 58.434 1.00 94.69 221 ARG A C 1
ATOM 1777 O O . ARG A 1 221 ? -48.564 -8.717 59.192 1.00 94.69 221 ARG A O 1
ATOM 1784 N N . GLU A 1 222 ? -47.402 -10.230 57.995 1.00 92.38 222 GLU A N 1
ATOM 1785 C CA . GLU A 1 222 ? -48.202 -11.402 58.372 1.00 92.38 222 GLU A CA 1
ATOM 1786 C C . GLU A 1 222 ? -48.218 -11.600 59.897 1.00 92.38 222 GLU A C 1
ATOM 1788 O O . GLU A 1 222 ? -49.267 -11.849 60.491 1.00 92.38 222 GLU A O 1
ATOM 1793 N N . GLY A 1 223 ? -47.071 -11.411 60.560 1.00 89.81 223 GLY A N 1
ATOM 1794 C CA . GLY A 1 223 ? -46.978 -11.429 62.021 1.00 89.81 223 GLY A CA 1
ATOM 1795 C C . GLY A 1 223 ? -47.827 -10.343 62.692 1.00 89.81 223 GLY A C 1
ATOM 1796 O O . GLY A 1 223 ? -48.541 -10.624 63.656 1.00 89.81 223 GLY A O 1
ATOM 1797 N N . CYS A 1 224 ? -47.803 -9.110 62.178 1.00 89.88 224 CYS A N 1
ATOM 1798 C CA . CYS A 1 224 ? -48.651 -8.024 62.672 1.00 89.88 224 CYS A CA 1
ATOM 1799 C C . CYS A 1 224 ? -50.146 -8.318 62.480 1.00 89.88 224 CYS A C 1
ATOM 1801 O O . CYS A 1 224 ? -50.927 -8.080 63.401 1.00 89.88 224 CYS A O 1
ATOM 1803 N N . GLU A 1 225 ? -50.543 -8.857 61.326 1.00 92.69 225 GLU A N 1
ATOM 1804 C CA . GLU A 1 225 ? -51.927 -9.264 61.046 1.00 92.69 225 GLU A CA 1
ATOM 1805 C C . GLU A 1 225 ? -52.388 -10.374 62.006 1.00 92.69 225 GLU A C 1
ATOM 1807 O O . GLU A 1 225 ? -53.482 -10.300 62.571 1.00 92.69 225 GLU A O 1
ATOM 1812 N N . ALA A 1 226 ? -51.529 -11.360 62.284 1.00 88.88 226 ALA A N 1
ATOM 1813 C CA . ALA A 1 226 ? -51.814 -12.414 63.256 1.00 88.88 226 ALA A CA 1
ATOM 1814 C C . ALA A 1 226 ? -51.998 -11.860 64.680 1.00 88.88 226 ALA A C 1
ATOM 1816 O O . ALA A 1 226 ? -52.946 -12.238 65.370 1.00 88.88 226 ALA A O 1
ATOM 1817 N N . ILE A 1 227 ? -51.138 -10.931 65.116 1.00 87.94 227 ILE A N 1
ATOM 1818 C CA . ILE A 1 227 ? -51.274 -10.267 66.423 1.00 87.94 227 ILE A CA 1
ATOM 1819 C C . ILE A 1 227 ? -52.592 -9.491 66.497 1.00 87.94 227 ILE A C 1
ATOM 1821 O O . ILE A 1 227 ? -53.307 -9.613 67.490 1.00 87.94 227 ILE A O 1
ATOM 1825 N N . GLN A 1 228 ? -52.951 -8.737 65.454 1.00 91.00 228 GLN A N 1
ATOM 1826 C CA . GLN A 1 228 ? -54.228 -8.017 65.401 1.00 91.00 228 GLN A CA 1
ATOM 1827 C C . GLN A 1 228 ? -55.421 -8.971 65.528 1.00 91.00 228 GLN A C 1
ATOM 1829 O O . GLN A 1 228 ? -56.347 -8.695 66.290 1.00 91.00 228 GLN A O 1
ATOM 1834 N N . SER A 1 229 ? -55.375 -10.126 64.856 1.00 90.50 229 SER A N 1
ATOM 1835 C CA . SER A 1 229 ? -56.408 -11.156 64.991 1.00 90.50 229 SER A CA 1
ATOM 1836 C C . SER A 1 229 ? -56.504 -11.711 66.417 1.00 90.50 229 SER A C 1
ATOM 1838 O O . SER A 1 229 ? -57.611 -11.940 66.904 1.00 90.50 229 SER A O 1
ATOM 1840 N N . VAL A 1 230 ? -55.374 -11.937 67.095 1.00 86.62 230 VAL A N 1
ATOM 1841 C CA . VAL A 1 230 ? -55.355 -12.416 68.488 1.00 86.62 230 VAL A CA 1
ATOM 1842 C C . VAL A 1 230 ? -55.905 -11.356 69.440 1.00 86.62 230 VAL A C 1
ATOM 1844 O O . VAL A 1 230 ? -56.668 -11.693 70.343 1.00 86.62 230 VAL A O 1
ATOM 1847 N N . VAL A 1 231 ? -55.566 -10.080 69.234 1.00 87.81 231 VAL A N 1
ATOM 1848 C CA . VAL A 1 231 ? -56.109 -8.967 70.027 1.00 87.81 231 VAL A CA 1
ATOM 1849 C C . VAL A 1 231 ? -57.628 -8.897 69.881 1.00 87.81 231 VAL A C 1
ATOM 1851 O O . VAL A 1 231 ? -58.320 -8.902 70.896 1.00 87.81 231 VAL A O 1
ATOM 1854 N N . ALA A 1 232 ? -58.152 -8.946 68.653 1.00 90.25 232 ALA A N 1
ATOM 1855 C CA . ALA A 1 232 ? -59.595 -8.947 68.405 1.00 90.25 232 ALA A CA 1
ATOM 1856 C C . ALA A 1 232 ? -60.307 -10.144 69.068 1.00 90.25 232 ALA A C 1
ATOM 1858 O O . ALA A 1 232 ? -61.381 -9.995 69.652 1.00 90.25 232 ALA A O 1
ATOM 1859 N N . LEU A 1 233 ? -59.695 -11.336 69.035 1.00 91.12 233 LEU A N 1
ATOM 1860 C CA . LEU A 1 233 ? -60.219 -12.511 69.737 1.00 91.12 233 LEU A CA 1
ATOM 1861 C C . LEU A 1 233 ? -60.220 -12.314 71.261 1.00 91.12 233 LEU A C 1
ATOM 1863 O O . LEU A 1 233 ? -61.178 -12.690 71.932 1.00 91.12 233 LEU A O 1
ATOM 1867 N N . ASN A 1 234 ? -59.159 -11.726 71.815 1.0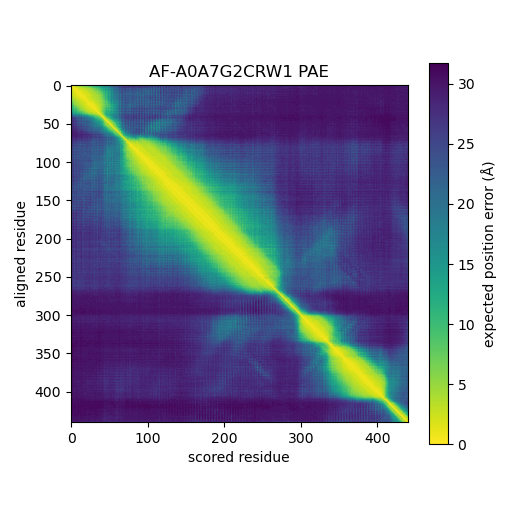0 84.19 234 ASN A N 1
ATOM 1868 C CA . ASN A 1 234 ? -59.048 -11.476 73.249 1.00 84.19 234 ASN A CA 1
ATOM 1869 C C . ASN A 1 234 ? -60.088 -10.447 73.724 1.00 84.19 234 ASN A C 1
ATOM 1871 O O . ASN A 1 234 ? -60.717 -10.642 74.760 1.00 84.19 234 ASN A O 1
ATOM 1875 N N . GLU A 1 235 ? -60.334 -9.398 72.938 1.00 90.94 235 GLU A N 1
ATOM 1876 C CA . GLU A 1 235 ? -61.415 -8.435 73.184 1.00 90.94 235 GLU A CA 1
ATOM 1877 C C . GLU A 1 235 ? -62.794 -9.116 73.174 1.00 90.94 235 GLU A C 1
ATOM 1879 O O . GLU A 1 235 ? -63.601 -8.894 74.080 1.00 90.94 235 GLU A O 1
ATOM 1884 N N . ALA A 1 236 ? -63.052 -10.013 72.214 1.00 88.19 236 ALA A N 1
ATOM 1885 C CA . ALA A 1 236 ? -64.291 -10.793 72.173 1.00 88.19 236 ALA A CA 1
ATOM 1886 C C . ALA A 1 236 ? -64.456 -11.699 73.410 1.00 88.19 236 ALA A C 1
ATOM 1888 O O . ALA A 1 236 ? -65.533 -11.747 74.006 1.00 88.19 236 ALA A O 1
ATOM 1889 N N . LEU A 1 237 ? -63.382 -12.367 73.847 1.00 83.81 237 LEU A N 1
ATOM 1890 C CA . LEU A 1 237 ? -63.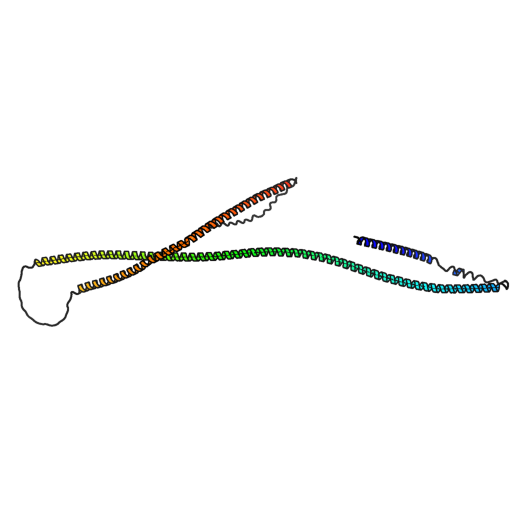376 -13.201 75.056 1.00 83.81 237 LEU A CA 1
ATOM 1891 C C . LEU A 1 237 ? -63.569 -12.392 76.344 1.00 83.81 237 LEU A C 1
ATOM 1893 O O . LEU A 1 237 ? -64.189 -12.876 77.295 1.00 83.81 237 LEU A O 1
ATOM 1897 N N . GLN A 1 238 ? -63.037 -11.172 76.412 1.00 85.25 238 GLN A N 1
ATOM 1898 C CA . GLN A 1 238 ? -63.295 -10.269 77.533 1.00 85.25 238 GLN A CA 1
ATOM 1899 C C . GLN A 1 238 ? -64.772 -9.880 77.588 1.00 85.25 238 GLN A C 1
ATOM 1901 O O . GLN A 1 238 ? -65.376 -9.922 78.660 1.00 85.25 238 GLN A O 1
ATOM 1906 N N . LEU A 1 239 ? -65.369 -9.573 76.435 1.00 91.56 239 LEU A N 1
ATOM 1907 C CA . LEU A 1 239 ? -66.783 -9.229 76.339 1.00 91.56 239 LEU A CA 1
ATOM 1908 C C . LEU A 1 239 ? -67.687 -10.402 76.755 1.00 91.56 239 LEU A C 1
ATOM 1910 O O . LEU A 1 239 ? -68.629 -10.204 77.523 1.00 91.56 239 LEU A O 1
ATOM 1914 N N . GLU A 1 240 ? -67.369 -11.627 76.331 1.00 88.81 240 GLU A N 1
ATOM 1915 C CA . GLU A 1 240 ? -68.070 -12.844 76.765 1.00 88.81 240 GLU A CA 1
ATOM 1916 C C . GLU A 1 240 ? -67.937 -13.074 78.282 1.00 88.81 240 GLU A C 1
ATOM 1918 O O . GLU A 1 240 ? -68.924 -13.365 78.959 1.00 88.81 240 GLU A O 1
ATOM 1923 N N . ASN A 1 241 ? -66.744 -12.881 78.855 1.00 82.56 241 ASN A N 1
ATOM 1924 C CA . ASN A 1 241 ? -66.542 -12.986 80.303 1.00 82.56 241 ASN A CA 1
ATOM 1925 C C . ASN A 1 241 ? -67.398 -11.987 81.088 1.00 82.56 241 ASN A C 1
ATOM 1927 O O . ASN A 1 241 ? -67.975 -12.349 82.114 1.00 82.56 241 ASN A O 1
ATOM 1931 N N . GLU A 1 242 ? -67.505 -10.743 80.623 1.00 86.88 242 GLU A N 1
ATOM 1932 C CA . GLU A 1 242 ? -68.371 -9.748 81.261 1.00 86.88 242 GLU A CA 1
ATOM 1933 C C . GLU A 1 242 ? -69.857 -10.124 81.144 1.00 86.88 242 GLU A C 1
ATOM 1935 O O . GLU A 1 242 ? -70.604 -10.010 82.120 1.00 86.88 242 GLU A O 1
ATOM 1940 N N . GLN A 1 243 ? -70.290 -10.681 80.008 1.00 87.62 243 GLN A N 1
ATOM 1941 C CA . GLN A 1 243 ? -71.647 -11.222 79.858 1.00 87.62 243 GLN A CA 1
ATOM 1942 C C . GLN A 1 243 ? -71.919 -12.399 80.805 1.00 87.62 243 GLN A C 1
ATOM 1944 O O . GLN A 1 243 ? -72.994 -12.474 81.414 1.00 87.62 243 GLN A O 1
ATOM 1949 N N . LEU A 1 244 ? -70.955 -13.309 80.968 1.00 84.62 244 LEU A N 1
ATOM 1950 C CA . LEU A 1 244 ? -71.051 -14.435 81.897 1.00 84.62 244 LEU A CA 1
ATOM 1951 C C . LEU A 1 244 ? -71.089 -13.960 83.353 1.00 84.62 244 LEU A C 1
ATOM 1953 O O . LEU A 1 244 ? -71.929 -14.440 84.115 1.00 84.62 244 LEU A O 1
ATOM 1957 N N . LYS A 1 245 ? -70.261 -12.980 83.739 1.00 81.88 245 LYS A N 1
ATOM 1958 C CA . LYS A 1 245 ? -70.327 -12.340 85.066 1.00 81.88 245 LYS A CA 1
ATOM 1959 C C . LYS A 1 245 ? -71.694 -11.704 85.311 1.00 81.88 245 LYS A C 1
ATOM 1961 O O . LYS A 1 245 ? -72.279 -11.920 86.372 1.00 81.88 245 LYS A O 1
ATOM 1966 N N . GLY A 1 246 ? -72.230 -10.976 84.330 1.00 84.88 246 GLY A N 1
ATOM 1967 C CA . GLY A 1 246 ? -73.576 -10.403 84.397 1.00 84.88 246 GLY A CA 1
ATOM 1968 C C . GLY A 1 246 ? -74.659 -11.475 84.560 1.00 84.88 246 GLY A C 1
ATOM 1969 O O . GLY A 1 246 ? -75.537 -11.358 85.417 1.00 84.88 246 GLY A O 1
ATOM 1970 N N . SER A 1 247 ? -74.558 -12.570 83.804 1.00 83.94 247 SER A N 1
ATOM 1971 C CA . SER A 1 247 ? -75.477 -13.713 83.883 1.00 83.94 247 SER A CA 1
ATOM 1972 C C . SER A 1 247 ? -75.403 -14.433 85.231 1.00 83.94 247 SER A C 1
ATOM 1974 O O . SER A 1 247 ? -76.439 -14.805 85.788 1.00 83.94 247 SER A O 1
ATOM 1976 N N . LEU A 1 248 ? -74.197 -14.596 85.781 1.00 81.25 248 LEU A N 1
ATOM 1977 C CA . LEU A 1 248 ? -73.961 -15.173 87.102 1.00 81.25 248 LEU A CA 1
ATOM 1978 C C . LEU A 1 248 ? -74.537 -14.282 88.206 1.00 81.25 248 LEU A C 1
ATOM 1980 O O . LEU A 1 248 ? -75.226 -14.784 89.092 1.00 81.25 248 LEU A O 1
ATOM 1984 N N . ALA A 1 249 ? -74.325 -12.965 88.132 1.00 80.38 249 ALA A N 1
ATOM 1985 C CA . ALA A 1 249 ? -74.917 -12.006 89.062 1.00 80.38 249 ALA A CA 1
ATOM 1986 C C . ALA A 1 249 ? -76.454 -12.050 89.011 1.00 80.38 249 ALA A C 1
ATOM 1988 O O . ALA A 1 249 ? -77.104 -12.094 90.056 1.00 80.38 249 ALA A O 1
ATOM 1989 N N . ALA A 1 250 ? -77.041 -12.127 87.812 1.00 80.69 250 ALA A N 1
ATOM 1990 C CA . ALA A 1 250 ? -78.485 -12.270 87.632 1.00 80.69 250 ALA A CA 1
ATOM 1991 C C . ALA A 1 250 ? -79.019 -13.603 88.188 1.00 80.69 250 ALA A C 1
ATOM 1993 O O . ALA A 1 250 ? -80.064 -13.630 88.837 1.00 80.69 250 ALA A O 1
ATOM 1994 N N . ALA A 1 251 ? -78.307 -14.713 87.969 1.00 74.25 251 ALA A N 1
ATOM 1995 C CA . ALA A 1 251 ? -78.658 -16.012 88.538 1.00 74.25 251 ALA A CA 1
ATOM 1996 C C . ALA A 1 251 ? -78.558 -16.013 90.072 1.00 74.25 251 ALA A C 1
ATOM 1998 O O . ALA A 1 251 ? -79.462 -16.517 90.732 1.00 74.25 251 ALA A O 1
ATOM 1999 N N . GLY A 1 252 ? -77.519 -15.389 90.636 1.00 78.62 252 GLY A N 1
ATOM 2000 C CA . GLY A 1 252 ? -77.372 -15.187 92.077 1.00 78.62 252 GLY A CA 1
ATOM 2001 C C . GLY A 1 252 ? -78.483 -14.315 92.669 1.00 78.62 252 GLY A C 1
ATOM 2002 O O . GLY A 1 252 ? -79.002 -14.628 93.737 1.00 78.62 252 GLY A O 1
ATOM 2003 N N . GLY A 1 253 ? -78.909 -13.267 91.954 1.00 79.81 253 GLY A N 1
ATOM 2004 C CA . GLY A 1 253 ? -80.076 -12.458 92.317 1.00 79.81 253 GLY A CA 1
ATOM 2005 C C . GLY A 1 253 ? -81.366 -13.280 92.349 1.00 79.81 253 GLY A C 1
ATOM 2006 O O . GLY A 1 253 ? -82.078 -13.260 93.349 1.00 79.81 253 GLY A O 1
ATOM 2007 N N . ARG A 1 254 ? -81.623 -14.082 91.306 1.00 77.69 254 ARG A N 1
ATOM 2008 C CA . ARG A 1 254 ? -82.771 -15.005 91.268 1.00 77.69 254 ARG A CA 1
ATOM 2009 C C . ARG A 1 254 ? -82.718 -16.044 92.386 1.00 77.69 254 ARG A C 1
ATOM 2011 O O . ARG A 1 254 ? -83.749 -16.340 92.972 1.00 77.69 254 ARG A O 1
ATOM 2018 N N . ALA A 1 255 ? -81.544 -16.595 92.691 1.00 71.69 255 ALA A N 1
ATOM 2019 C CA . ALA A 1 255 ? -81.385 -17.560 93.776 1.00 71.69 255 ALA A CA 1
ATOM 2020 C C . ALA A 1 255 ? -81.742 -16.944 95.138 1.00 71.69 255 ALA A C 1
ATOM 2022 O O . ALA A 1 255 ? -82.494 -17.556 95.890 1.00 71.69 255 ALA A O 1
ATOM 2023 N N . LYS A 1 256 ? -81.295 -15.710 95.413 1.00 76.31 256 LYS A N 1
ATOM 2024 C CA . LYS A 1 256 ? -81.699 -14.961 96.615 1.00 76.31 256 LYS A CA 1
ATOM 2025 C C . LYS A 1 256 ? -83.200 -14.690 96.655 1.00 76.31 256 LYS A C 1
ATOM 2027 O O . LYS A 1 256 ? -83.816 -14.857 97.698 1.00 76.31 256 LYS A O 1
ATOM 2032 N N . GLU A 1 257 ? -83.802 -14.321 95.526 1.00 76.88 257 GLU A N 1
ATOM 2033 C CA . GLU A 1 257 ? -85.252 -14.114 95.437 1.00 76.88 257 GLU A CA 1
ATOM 2034 C C . GLU A 1 257 ? -86.024 -15.414 95.724 1.00 76.88 257 GLU A C 1
ATOM 2036 O O . GLU A 1 257 ? -87.017 -15.415 96.450 1.00 76.88 257 GLU A O 1
ATOM 2041 N N . TRP A 1 258 ? -85.552 -16.548 95.199 1.00 76.31 258 TRP A N 1
ATOM 2042 C CA . TRP A 1 258 ? -86.098 -17.869 95.511 1.00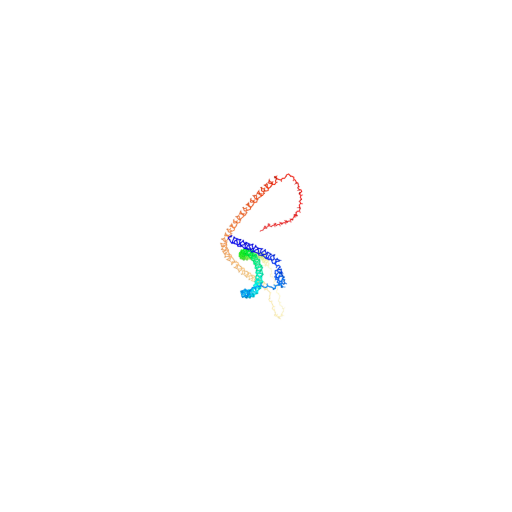 76.31 258 TRP A CA 1
ATOM 2043 C C . TRP A 1 258 ? -85.921 -18.239 96.986 1.00 76.31 258 TRP A C 1
ATOM 2045 O O . TRP A 1 258 ? -86.851 -18.773 97.590 1.00 76.31 258 TRP A O 1
ATOM 2055 N N . GLU A 1 259 ? -84.773 -17.927 97.582 1.00 75.44 259 GLU A N 1
ATOM 2056 C CA . GLU A 1 259 ? -84.496 -18.139 99.004 1.00 75.44 259 GLU A CA 1
ATOM 2057 C C . GLU A 1 259 ? -85.419 -17.285 99.892 1.00 75.44 259 GLU A C 1
ATOM 2059 O O . GLU A 1 259 ? -86.022 -17.799 100.837 1.00 75.44 259 GLU A O 1
ATOM 2064 N N . GLU A 1 260 ? -85.638 -16.015 99.541 1.00 74.88 260 GLU A N 1
ATOM 2065 C CA . GLU A 1 260 ? -86.608 -15.133 100.201 1.00 74.88 260 GLU A CA 1
ATOM 2066 C C . GLU A 1 260 ? -88.046 -15.644 100.056 1.00 74.88 260 GLU A C 1
ATOM 2068 O O . GLU A 1 260 ? -88.788 -15.696 101.043 1.00 74.88 260 GLU A O 1
ATOM 2073 N N . ARG A 1 261 ? -88.450 -16.086 98.858 1.00 73.06 261 ARG A N 1
ATOM 2074 C CA . ARG A 1 261 ? -89.765 -16.711 98.630 1.00 73.06 261 ARG A CA 1
ATOM 2075 C C . ARG A 1 261 ? -89.932 -17.969 99.479 1.00 73.06 261 ARG A C 1
ATOM 2077 O O . ARG A 1 261 ? -90.965 -18.128 100.125 1.00 73.06 261 ARG A O 1
ATOM 2084 N N . PHE A 1 262 ? -88.915 -18.823 99.553 1.00 71.50 262 PHE A N 1
ATOM 2085 C CA . PHE A 1 262 ? -88.935 -20.037 100.369 1.00 71.50 262 PHE A CA 1
ATOM 2086 C C . PHE A 1 262 ? -89.031 -19.721 101.871 1.00 71.50 262 PHE A C 1
ATOM 2088 O O . PHE A 1 262 ? -89.840 -20.314 102.585 1.00 71.50 262 PHE A O 1
ATOM 2095 N N . LEU A 1 263 ? -88.277 -18.732 102.359 1.00 71.06 263 LEU A N 1
ATOM 2096 C CA . LEU A 1 263 ? -88.367 -18.243 103.741 1.00 71.06 263 LEU A CA 1
ATOM 2097 C C . LEU A 1 263 ? -89.742 -17.628 104.056 1.00 71.06 263 LEU A C 1
ATOM 2099 O O . LEU A 1 263 ? -90.246 -17.781 105.172 1.00 71.06 263 LEU A O 1
ATOM 2103 N N . THR A 1 264 ? -90.377 -16.977 103.081 1.00 68.00 264 THR A N 1
ATOM 2104 C CA . THR A 1 264 ? -91.732 -16.411 103.199 1.00 68.00 264 THR A CA 1
ATOM 2105 C C . THR A 1 264 ? -92.800 -17.509 103.247 1.00 68.00 264 THR A C 1
ATOM 2107 O O . THR A 1 264 ? -93.706 -17.460 104.083 1.00 68.00 264 THR A O 1
ATOM 2110 N N . ILE A 1 265 ? -92.656 -18.558 102.431 1.00 65.00 265 ILE A N 1
ATOM 2111 C CA . ILE A 1 265 ? -93.489 -19.771 102.489 1.00 65.00 265 ILE A CA 1
ATOM 2112 C C . ILE A 1 265 ? -93.321 -20.466 103.849 1.00 65.00 265 ILE A C 1
ATOM 2114 O O . ILE A 1 265 ? -94.299 -20.847 104.490 1.00 65.00 265 ILE A O 1
ATOM 2118 N N . LYS A 1 266 ? -92.093 -20.556 104.367 1.00 56.09 266 LYS A N 1
ATOM 2119 C CA . LYS A 1 266 ? -91.832 -21.123 105.697 1.00 56.09 266 LYS A CA 1
ATOM 2120 C C . LYS A 1 266 ? -92.512 -20.312 106.808 1.00 56.09 266 LYS A C 1
ATOM 2122 O O . LYS A 1 266 ? -93.136 -20.902 107.680 1.00 56.09 266 LYS A O 1
ATOM 2127 N N . LYS A 1 267 ? -92.473 -18.974 106.753 1.00 55.97 267 LYS A N 1
ATOM 2128 C CA . LYS A 1 267 ? -93.171 -18.093 107.714 1.00 55.97 267 LYS A CA 1
ATOM 2129 C C . LYS A 1 267 ? -94.699 -18.211 107.649 1.00 55.97 267 LYS A C 1
ATOM 2131 O O . LYS A 1 267 ? -95.333 -18.218 108.698 1.00 55.97 267 LYS A O 1
ATOM 2136 N N . THR A 1 268 ? -95.276 -18.344 106.456 1.00 53.34 268 THR A N 1
ATOM 2137 C CA . THR A 1 268 ? -96.732 -18.527 106.268 1.00 53.34 268 THR A CA 1
ATOM 2138 C C . THR A 1 268 ? -97.213 -19.929 106.661 1.00 53.34 268 THR A C 1
ATOM 2140 O O . THR A 1 268 ? -98.341 -20.087 107.124 1.00 53.34 268 THR A O 1
ATOM 2143 N N . THR A 1 269 ? -96.342 -20.939 106.583 1.00 47.22 269 THR A N 1
ATOM 2144 C CA . THR A 1 269 ? -96.630 -22.301 107.069 1.00 47.22 269 THR A CA 1
ATOM 2145 C C . THR A 1 269 ? -96.618 -22.370 108.605 1.00 47.22 269 THR A C 1
ATOM 2147 O O . THR A 1 269 ? -97.438 -23.068 109.201 1.00 47.22 269 THR A O 1
ATOM 2150 N N . THR A 1 270 ? -95.772 -21.582 109.279 1.00 41.88 270 THR A N 1
ATOM 2151 C CA . THR A 1 270 ? -95.736 -21.523 110.755 1.00 41.88 270 THR A CA 1
ATOM 2152 C C . THR A 1 270 ? -96.943 -20.793 111.368 1.00 41.88 270 THR A C 1
ATOM 2154 O O . THR A 1 270 ? -97.276 -21.045 112.522 1.00 41.88 270 THR A O 1
ATOM 2157 N N . THR A 1 271 ? -97.655 -19.937 110.625 1.00 40.50 271 THR A N 1
ATOM 2158 C CA . THR A 1 271 ? -98.857 -19.234 111.127 1.00 40.50 271 THR A CA 1
ATOM 2159 C C . THR A 1 271 ? -100.169 -20.018 110.996 1.00 40.50 271 THR A C 1
ATOM 2161 O O . THR A 1 271 ? -101.161 -19.599 111.578 1.00 40.50 271 THR A O 1
ATOM 2164 N N . ASN A 1 272 ? -100.188 -21.161 110.297 1.00 36.84 272 ASN A N 1
ATOM 2165 C CA . ASN A 1 272 ? -101.412 -21.943 110.043 1.00 36.84 272 ASN A CA 1
ATOM 2166 C C . ASN A 1 272 ? -101.492 -23.279 110.804 1.00 36.84 272 ASN A C 1
ATOM 2168 O O . ASN A 1 272 ? -102.330 -24.116 110.481 1.00 36.84 272 ASN A O 1
ATOM 2172 N N . THR A 1 273 ? -100.661 -23.498 111.830 1.00 35.28 273 THR A N 1
ATOM 2173 C CA . THR A 1 273 ? -100.713 -24.735 112.636 1.00 35.28 273 THR A CA 1
ATOM 2174 C C . THR A 1 273 ? -101.225 -24.469 114.052 1.00 35.28 273 THR A C 1
ATOM 2176 O O . THR A 1 273 ? -100.516 -24.674 115.031 1.00 35.28 273 THR A O 1
ATOM 2179 N N . THR A 1 274 ? -102.483 -24.041 114.159 1.00 31.72 274 THR A N 1
ATOM 2180 C CA . THR A 1 274 ? -103.309 -24.224 115.360 1.00 31.72 274 THR A CA 1
ATOM 2181 C C . THR A 1 274 ? -104.776 -24.375 114.949 1.00 31.72 274 THR A C 1
ATOM 2183 O O . THR A 1 274 ? -105.389 -23.420 114.485 1.00 31.72 274 THR A O 1
ATOM 2186 N N . VAL A 1 275 ? -105.332 -25.564 115.237 1.00 33.78 275 VAL A N 1
ATOM 2187 C CA . VAL A 1 275 ? -106.766 -25.948 115.216 1.00 33.78 275 VAL A CA 1
ATOM 2188 C C . VAL A 1 275 ? -107.309 -26.231 113.794 1.00 33.78 275 VAL A C 1
ATOM 2190 O O . VAL A 1 275 ? -107.262 -25.375 112.929 1.00 33.78 275 VAL A O 1
ATOM 2193 N N . SER A 1 276 ? -107.821 -27.411 113.425 1.00 30.23 276 SER A N 1
ATOM 2194 C CA . SER A 1 276 ? -108.663 -28.334 114.189 1.00 30.23 276 SER A CA 1
ATOM 2195 C C . SER A 1 276 ? -108.652 -29.753 113.603 1.00 30.23 276 SER A C 1
ATOM 2197 O O . SER A 1 276 ? -108.752 -29.936 112.391 1.00 30.23 276 SER A O 1
ATOM 2199 N N . GLN A 1 277 ? -108.625 -30.748 114.489 1.00 30.94 277 GLN A N 1
ATOM 2200 C CA . GLN A 1 277 ? -109.093 -32.109 114.237 1.00 30.94 277 GLN A CA 1
ATOM 2201 C C . GLN A 1 277 ? -110.624 -32.115 114.115 1.00 30.94 277 GLN A C 1
ATOM 2203 O O . GLN A 1 277 ? -111.309 -31.574 114.981 1.00 30.94 277 GLN A O 1
ATOM 2208 N N . ALA A 1 278 ? -111.160 -32.800 113.106 1.00 31.94 278 ALA A N 1
ATOM 2209 C CA . ALA A 1 278 ? -112.468 -33.443 113.187 1.00 31.94 278 ALA A CA 1
ATOM 2210 C C . ALA A 1 278 ? -112.460 -34.669 112.267 1.00 31.94 278 ALA A C 1
ATOM 2212 O O . ALA A 1 278 ? -112.324 -34.558 111.052 1.00 31.94 278 ALA A O 1
ATOM 2213 N N . ALA A 1 279 ? -112.537 -35.837 112.895 1.00 33.47 279 ALA A N 1
ATOM 2214 C CA . ALA A 1 279 ? -112.623 -37.140 112.265 1.00 33.47 279 ALA A CA 1
ATOM 2215 C C . ALA A 1 279 ? -114.022 -37.373 111.676 1.00 33.47 279 ALA A C 1
ATOM 2217 O O . ALA A 1 279 ? -115.017 -37.063 112.329 1.00 33.47 279 ALA A O 1
ATOM 2218 N N . VAL A 1 280 ? -114.087 -37.993 110.495 1.00 35.34 280 VAL A N 1
ATOM 2219 C CA . VAL A 1 280 ? -115.232 -38.802 110.058 1.00 35.34 280 VAL A CA 1
ATOM 2220 C C . VAL A 1 280 ? -114.680 -40.036 109.347 1.00 35.34 280 VAL A C 1
ATOM 2222 O O . VAL A 1 280 ? -114.119 -39.939 108.258 1.00 35.34 280 VAL A O 1
ATOM 2225 N N . ASP A 1 281 ? -114.834 -41.181 110.007 1.00 33.22 281 ASP A N 1
ATOM 2226 C CA . ASP A 1 281 ? -114.676 -42.527 109.459 1.00 33.22 281 ASP A CA 1
ATOM 2227 C C . ASP A 1 281 ? -115.923 -42.911 108.647 1.00 33.22 281 ASP A C 1
ATOM 2229 O O . ASP A 1 281 ? -117.048 -42.753 109.123 1.00 33.22 281 ASP A O 1
ATOM 2233 N N . PHE A 1 282 ? -115.728 -43.501 107.465 1.00 31.00 282 PHE A N 1
ATOM 2234 C CA . PHE A 1 282 ? -116.714 -44.367 106.810 1.00 31.00 282 PHE A CA 1
ATOM 2235 C C . PHE A 1 282 ? -115.980 -45.522 106.119 1.00 31.00 282 PHE A C 1
ATOM 2237 O O . PHE A 1 282 ? -115.136 -45.318 105.250 1.00 31.00 282 PHE A O 1
ATOM 2244 N N . SER A 1 283 ? -116.293 -46.745 106.549 1.00 36.69 283 SER A N 1
ATOM 2245 C CA . SER A 1 283 ? -115.679 -47.998 106.101 1.00 36.69 283 SER A CA 1
ATOM 2246 C C . SER A 1 283 ? -116.415 -48.641 104.914 1.00 36.69 283 SER A C 1
ATOM 2248 O O . SER A 1 283 ? -117.631 -48.787 104.948 1.00 36.69 283 SER A O 1
ATOM 2250 N N . ASN A 1 284 ? -115.617 -49.081 103.932 1.00 33.06 284 ASN A N 1
ATOM 2251 C CA . ASN A 1 284 ? -115.655 -50.302 103.100 1.00 33.06 284 ASN A CA 1
ATOM 2252 C C . ASN A 1 284 ? -116.941 -50.837 102.434 1.00 33.06 284 ASN A C 1
ATOM 2254 O O . ASN A 1 284 ? -117.869 -51.302 103.087 1.00 33.06 284 ASN A O 1
ATOM 2258 N N . THR A 1 285 ? -116.863 -50.990 101.102 1.00 32.47 285 THR A N 1
ATOM 2259 C CA . THR A 1 285 ? -116.867 -52.242 100.280 1.00 32.47 285 THR A CA 1
ATOM 2260 C C . THR A 1 285 ? -116.696 -51.792 98.801 1.00 32.47 285 THR A C 1
ATOM 2262 O O . THR A 1 285 ? -117.167 -50.714 98.462 1.00 32.47 285 THR A O 1
ATOM 2265 N N . THR A 1 286 ? -115.935 -52.402 97.873 1.00 31.97 286 THR A N 1
ATOM 2266 C CA . THR A 1 286 ? -115.841 -53.816 97.447 1.00 31.97 286 THR A CA 1
ATOM 2267 C C . THR A 1 286 ? -114.628 -54.027 96.496 1.00 31.97 286 THR A C 1
ATOM 2269 O O . THR A 1 286 ? -114.191 -53.097 95.823 1.00 31.97 286 THR A O 1
ATOM 2272 N N . GLU A 1 287 ? -114.117 -55.263 96.418 1.00 38.19 287 GLU A N 1
ATOM 2273 C CA . GLU A 1 287 ? -113.033 -55.798 95.560 1.00 38.19 287 GLU A CA 1
ATOM 2274 C C . GLU A 1 287 ? -113.219 -55.682 94.026 1.00 38.19 287 GLU A C 1
ATOM 2276 O O . GLU A 1 287 ? -114.304 -55.975 93.525 1.00 38.19 287 GLU A O 1
ATOM 2281 N N . ARG A 1 288 ? -112.116 -55.445 93.275 1.00 30.06 288 ARG A N 1
ATOM 2282 C CA . ARG A 1 288 ? -111.508 -56.376 92.272 1.00 30.06 288 ARG A CA 1
ATOM 2283 C C . ARG A 1 288 ? -110.220 -55.796 91.625 1.00 30.06 288 ARG A C 1
ATOM 2285 O O . ARG A 1 288 ? -110.242 -54.706 91.071 1.00 30.06 288 ARG A O 1
ATOM 2292 N N . ARG A 1 289 ? -109.116 -56.559 91.660 1.00 43.69 289 ARG A N 1
ATOM 2293 C CA . ARG A 1 289 ? -107.866 -56.455 90.840 1.00 43.69 289 ARG A CA 1
ATOM 2294 C C . ARG A 1 289 ? -107.971 -57.428 89.628 1.00 43.69 289 ARG A C 1
ATOM 2296 O O . ARG A 1 289 ? -108.927 -58.209 89.675 1.00 43.69 289 ARG A O 1
ATOM 2303 N N . PRO A 1 290 ? -107.049 -57.517 88.622 1.00 55.38 290 PRO A N 1
ATOM 2304 C CA . PRO A 1 290 ? -105.654 -57.008 88.530 1.00 55.38 290 PRO A CA 1
ATOM 2305 C C . PRO A 1 290 ? -105.191 -56.454 87.142 1.00 55.38 290 PRO A C 1
ATOM 2307 O O . PRO A 1 290 ? -105.826 -56.737 86.136 1.00 55.38 290 PRO A O 1
ATOM 2310 N N . SER A 1 291 ? -104.032 -55.772 87.078 1.00 31.44 291 SER A N 1
ATOM 2311 C CA . SER A 1 291 ? -102.873 -56.115 86.204 1.00 31.44 291 SER A CA 1
ATOM 2312 C C . SER A 1 291 ? -101.753 -55.060 86.281 1.00 31.44 291 SER A C 1
ATOM 2314 O O . SER A 1 291 ? -102.018 -53.874 86.455 1.00 31.44 291 SER A O 1
ATOM 2316 N N . GLU A 1 292 ? -100.510 -55.534 86.201 1.00 49.91 292 GLU A N 1
ATOM 2317 C CA . GLU A 1 292 ? -99.244 -54.790 86.160 1.00 49.91 292 GLU A CA 1
ATOM 2318 C C . GLU A 1 292 ? -99.134 -53.894 84.914 1.00 49.91 292 GLU A C 1
ATOM 2320 O O . GLU A 1 292 ? -99.563 -54.313 83.845 1.00 49.91 292 GLU A O 1
ATOM 2325 N N . ASP A 1 293 ? -98.558 -52.692 85.057 1.00 34.50 293 ASP A N 1
ATOM 2326 C CA . ASP A 1 293 ? -97.589 -52.122 84.105 1.00 34.50 293 ASP A CA 1
ATOM 2327 C C . ASP A 1 293 ? -96.930 -50.841 84.666 1.00 34.50 293 ASP A C 1
ATOM 2329 O O . ASP A 1 293 ? -97.521 -50.049 85.400 1.00 34.50 293 ASP A O 1
ATOM 2333 N N . THR A 1 294 ? -95.647 -50.711 84.350 1.00 47.38 294 THR A N 1
ATOM 2334 C CA . THR A 1 294 ? -94.632 -49.716 84.738 1.00 47.38 294 THR A CA 1
ATOM 2335 C C . THR A 1 294 ? -94.914 -48.269 84.305 1.00 47.38 294 THR A C 1
ATOM 2337 O O . THR A 1 294 ? -95.436 -48.077 83.216 1.00 47.38 294 THR A O 1
ATOM 2340 N N . THR A 1 295 ? -94.457 -47.267 85.080 1.00 40.12 295 THR A N 1
ATOM 2341 C CA . THR A 1 295 ? -93.332 -46.351 84.729 1.00 40.12 295 THR A CA 1
ATOM 2342 C C . THR A 1 295 ? -93.116 -45.264 85.794 1.00 40.12 295 THR A C 1
ATOM 2344 O O . THR A 1 295 ? -94.039 -44.546 86.170 1.00 40.12 295 THR A O 1
ATOM 2347 N N . GLU A 1 296 ? -91.863 -45.146 86.235 1.00 47.03 296 GLU A N 1
ATOM 2348 C CA . GLU A 1 296 ? -91.265 -44.030 86.975 1.00 47.03 296 GLU A CA 1
ATOM 2349 C C . GLU A 1 296 ? -90.969 -42.828 86.043 1.00 47.03 296 GLU A C 1
ATOM 2351 O O . GLU A 1 296 ? -90.708 -43.022 84.857 1.00 47.03 296 GLU A O 1
ATOM 2356 N N . GLY A 1 297 ? -90.937 -41.601 86.582 1.00 36.56 297 GLY A N 1
ATOM 2357 C CA . GLY A 1 297 ? -90.409 -40.375 85.945 1.00 36.56 297 GLY A CA 1
ATOM 2358 C C . GLY A 1 297 ? -90.774 -39.130 86.781 1.00 36.56 297 GLY A C 1
ATOM 2359 O O . GLY A 1 297 ? -91.910 -39.025 87.222 1.00 36.56 297 GLY A O 1
ATOM 2360 N N . GLU A 1 298 ? -89.914 -38.163 87.123 1.00 40.16 298 GLU A N 1
ATOM 2361 C CA . GLU A 1 298 ? -88.582 -37.787 86.632 1.00 40.16 298 GLU A CA 1
ATOM 2362 C C . GLU A 1 298 ? -87.784 -37.003 87.707 1.00 40.16 298 GLU A C 1
ATOM 2364 O O . GLU A 1 298 ? -88.275 -36.015 88.258 1.00 40.16 298 GLU A O 1
ATOM 2369 N N . PRO A 1 299 ? -86.510 -37.373 87.934 1.00 50.12 299 PRO A N 1
ATOM 2370 C CA . PRO A 1 299 ? -85.413 -36.443 88.246 1.00 50.12 299 PRO A CA 1
ATOM 2371 C C . PRO A 1 299 ? -84.410 -36.291 87.072 1.00 50.12 299 PRO A C 1
ATOM 2373 O O . PRO A 1 299 ? -83.385 -35.624 87.219 1.00 50.12 299 PRO A O 1
ATOM 2376 N N . SER A 1 300 ? -84.681 -36.916 85.914 1.00 54.22 300 SER A N 1
ATOM 2377 C CA . SER A 1 300 ? -83.726 -37.118 84.800 1.00 54.22 300 SER A CA 1
ATOM 2378 C C . SER A 1 300 ? -83.314 -35.832 84.070 1.00 54.22 300 SER A C 1
ATOM 2380 O O . SER A 1 300 ? -82.165 -35.679 83.658 1.00 54.22 300 SER A O 1
ATOM 2382 N N . THR A 1 301 ? -84.209 -34.847 83.977 1.00 57.06 301 THR A N 1
ATOM 2383 C CA . THR A 1 301 ? -84.021 -33.669 83.112 1.00 57.06 301 THR A CA 1
ATOM 2384 C C . THR A 1 301 ? -82.919 -32.715 83.593 1.00 57.06 301 THR A C 1
ATOM 2386 O O . THR A 1 301 ? -82.176 -32.155 82.784 1.00 57.06 301 THR A O 1
ATOM 2389 N N . LEU A 1 302 ? -82.730 -32.554 84.908 1.00 54.06 302 LEU A N 1
ATOM 2390 C CA . LEU A 1 302 ? -81.641 -31.735 85.463 1.00 54.06 302 LEU A CA 1
ATOM 2391 C C . LEU A 1 302 ? -80.276 -32.424 85.351 1.00 54.06 302 LEU A C 1
ATOM 2393 O O . LEU A 1 302 ? -79.274 -31.752 85.100 1.00 54.06 302 LEU A O 1
ATOM 2397 N N . TYR A 1 303 ? -80.238 -33.748 85.507 1.00 55.81 303 TYR A N 1
ATOM 2398 C CA . TYR A 1 303 ? -79.004 -34.529 85.413 1.00 55.81 303 TYR A CA 1
ATOM 2399 C C . TYR A 1 303 ? -78.488 -34.581 83.970 1.00 55.81 303 TYR A C 1
ATOM 2401 O O . TYR A 1 303 ? -77.297 -34.391 83.733 1.00 55.81 303 TYR A O 1
ATOM 2409 N N . GLU A 1 304 ? -79.388 -34.732 82.996 1.00 59.59 304 GLU A N 1
ATOM 2410 C CA . GLU A 1 304 ? -79.070 -34.677 81.564 1.00 59.59 304 GLU A CA 1
ATOM 2411 C C . GLU A 1 304 ? -78.589 -33.286 81.129 1.00 59.59 304 GLU A C 1
ATOM 2413 O O . GLU A 1 304 ? -77.587 -33.167 80.421 1.00 59.59 304 GLU A O 1
ATOM 2418 N N . THR A 1 305 ? -79.228 -32.219 81.621 1.00 62.50 305 THR A N 1
ATOM 2419 C CA . THR A 1 305 ? -78.817 -30.836 81.316 1.00 62.50 305 THR A CA 1
ATOM 2420 C C . THR A 1 305 ? -77.437 -30.511 81.901 1.00 62.50 305 THR A C 1
ATOM 2422 O O . THR A 1 305 ? -76.629 -29.828 81.264 1.00 62.50 305 THR A O 1
ATOM 2425 N N . LEU A 1 306 ? -77.139 -31.007 83.107 1.00 60.22 306 LEU A N 1
ATOM 2426 C CA . LEU A 1 306 ? -75.826 -30.842 83.731 1.00 60.22 306 LEU A CA 1
ATOM 2427 C C . LEU A 1 306 ? -74.751 -31.637 82.976 1.00 60.22 306 LEU A C 1
ATOM 2429 O O . LEU A 1 306 ? -73.685 -31.091 82.696 1.00 60.22 306 LEU A O 1
ATOM 2433 N N . ASN A 1 307 ? -75.047 -32.879 82.582 1.00 63.12 307 ASN A N 1
ATOM 2434 C CA . ASN A 1 307 ? -74.128 -33.704 81.797 1.00 63.12 307 ASN A CA 1
ATOM 2435 C C . ASN A 1 307 ? -73.824 -33.087 80.428 1.00 63.12 307 ASN A C 1
ATOM 2437 O O . ASN A 1 307 ? -72.661 -33.033 80.040 1.00 63.12 307 ASN A O 1
ATOM 2441 N N . SER A 1 308 ? -74.828 -32.546 79.730 1.00 67.25 308 SER A N 1
ATOM 2442 C CA . SER A 1 308 ? -74.616 -31.841 78.458 1.00 67.25 308 SER A CA 1
ATOM 2443 C C . SER A 1 308 ? -73.671 -30.647 78.620 1.00 67.25 308 SER A C 1
ATOM 2445 O O . SER A 1 308 ? -72.777 -30.454 77.801 1.00 67.25 308 SER A O 1
ATOM 2447 N N . LYS A 1 309 ? -73.807 -29.874 79.706 1.00 63.59 309 LYS A N 1
ATOM 2448 C CA . LYS A 1 309 ? -72.920 -28.735 79.995 1.00 63.59 309 LYS A CA 1
ATOM 2449 C C . LYS A 1 309 ? -71.502 -29.151 80.371 1.00 63.59 309 LYS A C 1
ATOM 2451 O O . LYS A 1 309 ? -70.557 -28.452 80.015 1.00 63.59 309 LYS A O 1
ATOM 2456 N N . ILE A 1 310 ? -71.342 -30.266 81.082 1.00 68.12 310 ILE A N 1
ATOM 2457 C CA . ILE A 1 310 ? -70.023 -30.827 81.406 1.00 68.12 310 ILE A CA 1
ATOM 2458 C C . ILE A 1 310 ? -69.330 -31.305 80.127 1.00 68.12 310 ILE A C 1
ATOM 2460 O O . ILE A 1 310 ? -68.142 -31.036 79.947 1.00 68.12 310 ILE A O 1
ATOM 2464 N N . ILE A 1 311 ? -70.062 -31.954 79.219 1.00 65.62 311 ILE A N 1
ATOM 2465 C CA . ILE A 1 311 ? -69.535 -32.401 77.925 1.00 65.62 311 ILE A CA 1
ATOM 2466 C C . ILE A 1 311 ? -69.102 -31.195 77.078 1.00 65.62 311 ILE A C 1
ATOM 2468 O O . ILE A 1 311 ? -67.956 -31.165 76.632 1.00 65.62 311 ILE A O 1
ATOM 2472 N N . ASP A 1 312 ? -69.937 -30.159 76.952 1.00 68.25 312 ASP A N 1
ATOM 2473 C CA . ASP A 1 312 ? -69.587 -28.935 76.213 1.00 68.25 312 ASP A CA 1
ATOM 2474 C C . ASP A 1 312 ? -68.368 -28.215 76.804 1.00 68.25 312 ASP A C 1
ATOM 2476 O O . ASP A 1 312 ? -67.461 -27.809 76.072 1.00 68.25 312 ASP A O 1
ATOM 2480 N N . LEU A 1 313 ? -68.289 -28.090 78.134 1.00 59.44 313 LEU A N 1
ATOM 2481 C CA . LEU A 1 313 ? -67.124 -27.502 78.804 1.00 59.44 313 LEU A CA 1
ATOM 2482 C C . LEU A 1 313 ? -65.855 -28.327 78.572 1.00 59.44 313 LEU A C 1
ATOM 2484 O O . LEU A 1 313 ? -64.785 -27.754 78.371 1.00 59.44 313 LEU A O 1
ATOM 2488 N N . THR A 1 314 ? -65.968 -29.655 78.555 1.00 60.84 314 THR A N 1
ATOM 2489 C CA . THR A 1 314 ? -64.835 -30.561 78.321 1.00 60.84 314 THR A CA 1
ATOM 2490 C C . THR A 1 314 ? -64.324 -30.445 76.884 1.00 60.84 314 THR A C 1
ATOM 2492 O O . THR A 1 314 ? -63.117 -30.330 76.672 1.00 60.84 314 THR A O 1
ATOM 2495 N N . VAL A 1 315 ? -65.228 -30.385 75.900 1.00 70.75 315 VAL A N 1
ATOM 2496 C CA . VAL A 1 315 ? -64.880 -30.174 74.484 1.00 70.75 315 VAL A CA 1
ATOM 2497 C C . VAL A 1 315 ? -64.258 -28.793 74.278 1.00 70.75 315 VAL A C 1
ATOM 2499 O O . VAL A 1 315 ? -63.240 -28.661 73.598 1.00 70.75 315 VAL A O 1
ATOM 2502 N N . THR A 1 316 ? -64.807 -27.762 74.923 1.00 59.16 316 THR A N 1
ATOM 2503 C CA . THR A 1 316 ? -64.277 -26.395 74.835 1.00 59.16 316 THR A CA 1
ATOM 2504 C C . THR A 1 316 ? -62.882 -26.296 75.457 1.00 59.16 316 THR A C 1
ATOM 2506 O O . THR A 1 316 ? -61.994 -25.665 74.882 1.00 59.16 316 THR A O 1
ATOM 2509 N N . LEU A 1 317 ? -62.648 -26.958 76.596 1.00 58.44 317 LEU A N 1
ATOM 2510 C CA . LEU A 1 317 ? -61.329 -27.030 77.228 1.00 58.44 317 LEU A CA 1
ATOM 2511 C C . LEU A 1 317 ? -60.319 -27.784 76.361 1.00 58.44 317 LEU A C 1
ATOM 2513 O O . LEU A 1 317 ? -59.214 -27.285 76.179 1.00 58.44 317 LEU A O 1
ATOM 2517 N N . GLN A 1 318 ? -60.690 -28.921 75.764 1.00 64.25 318 GLN A N 1
ATOM 2518 C CA . GLN A 1 318 ? -59.807 -29.647 74.841 1.00 64.25 318 GLN A CA 1
ATOM 2519 C C . GLN A 1 318 ? -59.458 -28.824 73.596 1.00 64.25 318 GLN A C 1
ATOM 2521 O O . GLN A 1 318 ? -58.292 -28.776 73.200 1.00 64.25 318 GLN A O 1
ATOM 2526 N N . CYS A 1 319 ? -60.437 -28.130 73.013 1.00 63.47 319 CYS A N 1
ATOM 2527 C CA . CYS A 1 319 ? -60.214 -27.281 71.846 1.00 63.47 319 CYS A CA 1
ATOM 2528 C C . CYS A 1 319 ? -59.287 -26.097 72.177 1.00 63.47 319 CYS A C 1
ATOM 2530 O O . CYS A 1 319 ? -58.420 -25.736 71.378 1.00 63.47 319 CYS A O 1
ATOM 2532 N N . ARG A 1 320 ? -59.413 -25.522 73.382 1.00 52.53 320 ARG A N 1
ATOM 2533 C CA . ARG A 1 320 ? -58.512 -24.462 73.858 1.00 52.53 320 ARG A CA 1
ATOM 2534 C C . ARG A 1 320 ? -57.125 -24.981 74.225 1.00 52.53 320 ARG A C 1
ATOM 2536 O O . ARG A 1 320 ? -56.145 -24.306 73.930 1.00 52.53 320 ARG A O 1
ATOM 2543 N N . GLN A 1 321 ? -57.021 -26.179 74.799 1.00 54.59 321 GLN A N 1
ATOM 2544 C CA . GLN A 1 321 ? -55.738 -26.815 75.095 1.00 54.59 321 GLN A CA 1
ATOM 2545 C C . GLN A 1 321 ? -54.919 -26.998 73.808 1.00 54.59 321 GLN A C 1
ATOM 2547 O O . GLN A 1 321 ? -53.754 -26.617 73.780 1.00 54.59 321 GLN A O 1
ATOM 2552 N N . GLN A 1 322 ? -55.544 -27.478 72.724 1.00 65.44 322 GLN A N 1
ATOM 2553 C CA . GLN A 1 322 ? -54.892 -27.609 71.414 1.00 65.44 322 GLN A CA 1
ATOM 2554 C C . GLN A 1 322 ? -54.465 -26.264 70.812 1.00 65.44 322 GLN A C 1
ATOM 2556 O O . GLN A 1 322 ? -53.400 -26.180 70.204 1.00 65.44 322 GLN A O 1
ATOM 2561 N N . GLN A 1 323 ? -55.257 -25.202 70.988 1.00 58.72 323 GLN A N 1
ATOM 2562 C CA . GLN A 1 323 ? -54.866 -23.862 70.535 1.00 58.72 323 GLN A CA 1
ATOM 2563 C C . GLN A 1 323 ? -53.636 -23.329 71.276 1.00 58.72 323 GLN A C 1
ATOM 2565 O O . GLN A 1 323 ? -52.784 -22.702 70.650 1.00 58.72 323 GLN A O 1
ATOM 2570 N N . VAL A 1 324 ? -53.514 -23.593 72.580 1.00 53.19 324 VAL A N 1
ATOM 2571 C CA . VAL A 1 324 ? -52.334 -23.192 73.362 1.00 53.19 324 VAL A CA 1
ATOM 2572 C C . VAL A 1 324 ? -51.087 -23.925 72.872 1.00 53.19 324 VAL A C 1
ATOM 2574 O O . VAL A 1 324 ? -50.078 -23.274 72.622 1.00 53.19 324 VAL A O 1
ATOM 2577 N N . THR A 1 325 ? -51.169 -25.234 72.617 1.00 58.72 325 THR A N 1
ATOM 2578 C CA . THR A 1 325 ? -50.019 -26.011 72.116 1.00 58.72 325 THR A CA 1
ATOM 2579 C C . THR A 1 325 ? -49.549 -25.520 70.741 1.00 58.72 325 THR A C 1
ATOM 2581 O O . THR A 1 325 ? -48.353 -25.395 70.497 1.00 58.72 325 THR A O 1
ATOM 2584 N N . GLN A 1 326 ? -50.479 -25.152 69.850 1.00 59.69 326 GLN A N 1
ATOM 2585 C CA . GLN A 1 326 ? -50.134 -24.577 68.541 1.00 59.69 326 GLN A CA 1
ATOM 2586 C C . GLN A 1 326 ? -49.496 -23.185 68.643 1.00 59.69 326 GLN A C 1
ATOM 2588 O O . GLN A 1 326 ? -48.693 -22.804 67.791 1.00 59.69 326 GLN A O 1
ATOM 2593 N N . LEU A 1 327 ? -49.870 -22.395 69.651 1.00 55.22 327 LEU A N 1
ATOM 2594 C CA . LEU A 1 327 ? -49.262 -21.088 69.898 1.00 55.22 327 LEU A CA 1
ATOM 2595 C C . LEU A 1 327 ? -47.866 -21.222 70.513 1.00 55.22 327 LEU A C 1
ATOM 2597 O O . LEU A 1 327 ? -46.982 -20.457 70.134 1.00 55.22 327 LEU A O 1
ATOM 2601 N N . GLU A 1 328 ? -47.651 -22.205 71.388 1.00 56.66 328 GLU A N 1
ATOM 2602 C CA . GLU A 1 328 ? -46.329 -22.543 71.927 1.00 56.66 328 GLU A CA 1
ATOM 2603 C C . GLU A 1 328 ? -45.373 -22.977 70.806 1.00 56.66 328 GLU A C 1
ATOM 2605 O O . GLU A 1 328 ? -44.296 -22.399 70.681 1.00 56.66 328 GLU A O 1
ATOM 2610 N N . GLU A 1 329 ? -45.795 -23.866 69.898 1.00 63.72 329 GLU A N 1
ATOM 2611 C CA . GLU A 1 329 ? -44.984 -24.263 68.732 1.00 63.72 329 GLU A CA 1
ATOM 2612 C C . GLU A 1 329 ? -44.657 -23.080 67.803 1.00 63.72 329 GLU A C 1
ATOM 2614 O O . GLU A 1 329 ? -43.531 -22.950 67.314 1.00 63.72 329 GLU A O 1
ATOM 2619 N N . LYS A 1 330 ? -45.617 -22.172 67.579 1.00 57.81 330 LYS A N 1
ATOM 2620 C CA . LYS A 1 330 ? -45.391 -20.950 66.787 1.00 57.81 330 LYS A CA 1
ATOM 2621 C C . LYS A 1 330 ? -44.446 -19.967 67.481 1.00 57.81 330 LYS A C 1
ATOM 2623 O O . LYS A 1 330 ? -43.656 -19.311 66.804 1.00 57.81 330 LYS A O 1
ATOM 2628 N N . TYR A 1 331 ? -44.505 -19.862 68.807 1.00 51.94 331 TYR A N 1
ATOM 2629 C CA . TYR A 1 331 ? -43.602 -19.027 69.598 1.00 51.94 331 TYR A CA 1
ATOM 2630 C C . TYR A 1 331 ? -42.173 -19.592 69.612 1.00 51.94 331 TYR A C 1
ATOM 2632 O O . TYR A 1 331 ? -41.215 -18.843 69.416 1.00 51.94 331 TYR A O 1
ATOM 2640 N N . GLU A 1 332 ? -42.022 -20.913 69.743 1.00 54.09 332 GLU A N 1
ATOM 2641 C CA . GLU A 1 332 ? -40.739 -21.619 69.640 1.00 54.09 332 GLU A CA 1
ATOM 2642 C C . GLU A 1 332 ? -40.100 -21.406 68.251 1.00 54.09 332 GLU A C 1
ATOM 2644 O O . GLU A 1 332 ? -38.912 -21.093 68.140 1.00 54.09 332 GLU A O 1
ATOM 2649 N N . ALA A 1 333 ? -40.906 -21.476 67.182 1.00 57.56 333 ALA A N 1
ATOM 2650 C CA . ALA A 1 333 ? -40.472 -21.189 65.814 1.00 57.56 333 ALA A CA 1
ATOM 2651 C C . ALA A 1 333 ? -40.078 -19.711 65.614 1.00 57.56 333 ALA A C 1
ATOM 2653 O O . ALA A 1 333 ? -39.088 -19.419 64.937 1.00 57.56 333 ALA A O 1
ATOM 2654 N N . ALA A 1 334 ? -40.797 -18.776 66.242 1.00 53.53 334 ALA A N 1
ATOM 2655 C CA . ALA A 1 334 ? -40.467 -17.353 66.211 1.00 53.53 334 ALA A CA 1
ATOM 2656 C C . ALA A 1 334 ? -39.167 -17.037 66.975 1.00 53.53 334 ALA A C 1
ATOM 2658 O O . ALA A 1 334 ? -38.378 -16.216 66.511 1.00 53.53 334 ALA A O 1
ATOM 2659 N N . MET A 1 335 ? -38.889 -17.722 68.091 1.00 49.91 335 MET A N 1
ATOM 2660 C CA . MET A 1 335 ? -37.666 -17.557 68.898 1.00 49.91 335 MET A CA 1
ATOM 2661 C C . MET A 1 335 ? -36.389 -18.073 68.212 1.00 49.91 335 MET A C 1
ATOM 2663 O O . MET A 1 335 ? -35.290 -17.616 68.535 1.00 49.91 335 MET A O 1
ATOM 2667 N N . GLN A 1 336 ? -36.499 -18.947 67.206 1.00 55.66 336 GLN A N 1
ATOM 2668 C CA . GLN A 1 336 ? -35.356 -19.324 66.360 1.00 55.66 336 GLN A CA 1
ATOM 2669 C C . GLN A 1 336 ? -34.957 -18.225 65.348 1.00 55.66 336 GLN A C 1
ATOM 2671 O O . GLN A 1 336 ? -33.820 -18.211 64.868 1.00 55.66 336 GLN A O 1
ATOM 2676 N N . GLY A 1 337 ? -35.845 -17.265 65.054 1.00 56.56 337 GLY A N 1
ATOM 2677 C CA . GLY A 1 337 ? -35.593 -16.123 64.161 1.00 56.56 337 GLY A CA 1
ATOM 2678 C C . GLY A 1 337 ? -34.544 -15.114 64.675 1.00 56.56 337 GLY A C 1
ATOM 2679 O O . GLY A 1 337 ? -33.607 -14.802 63.936 1.00 56.56 337 GLY A O 1
ATOM 2680 N N . PRO A 1 338 ? -34.619 -14.635 65.934 1.00 55.62 338 PRO A N 1
ATOM 2681 C CA . PRO A 1 338 ? -33.638 -13.721 66.530 1.00 55.62 338 PRO A CA 1
ATOM 2682 C C . PRO A 1 338 ? -32.203 -14.272 66.574 1.00 55.62 338 PRO A C 1
ATOM 2684 O O . PRO A 1 338 ? -31.241 -13.531 66.366 1.00 55.62 338 PRO A O 1
ATOM 2687 N N . LEU A 1 339 ? -32.038 -15.584 66.784 1.00 55.19 339 LEU A N 1
ATOM 2688 C CA . LEU A 1 339 ? -30.731 -16.258 66.751 1.00 55.19 339 LEU A CA 1
ATOM 2689 C C . LEU A 1 339 ? -30.116 -16.262 65.341 1.00 55.19 339 LEU A C 1
ATOM 2691 O O . LEU A 1 339 ? -28.906 -16.081 65.198 1.00 55.19 339 LEU A O 1
ATOM 2695 N N . ARG A 1 340 ? -30.940 -16.376 64.289 1.00 56.78 340 ARG A N 1
ATOM 2696 C CA . ARG A 1 340 ? -30.494 -16.201 62.895 1.00 56.78 340 ARG A CA 1
ATOM 2697 C C . ARG A 1 340 ? -30.157 -14.741 62.572 1.00 56.78 340 ARG A C 1
ATOM 2699 O O . ARG A 1 340 ? -29.172 -14.495 61.880 1.00 56.78 340 ARG A O 1
ATOM 2706 N N . GLN A 1 341 ? -30.896 -13.775 63.122 1.00 59.75 341 GLN A N 1
ATOM 2707 C CA . GLN A 1 341 ? -30.625 -12.341 62.932 1.00 59.75 341 GLN A CA 1
ATOM 2708 C C . GLN A 1 341 ? -29.277 -11.898 63.526 1.00 59.75 341 GLN A C 1
ATOM 2710 O O . GLN A 1 341 ? -28.585 -11.084 62.916 1.00 59.75 341 GLN A O 1
ATOM 2715 N N . GLY A 1 342 ? -28.856 -12.456 64.667 1.00 64.12 342 GLY A N 1
ATOM 2716 C CA . GLY A 1 342 ? -27.537 -12.171 65.252 1.00 64.12 342 GLY A CA 1
ATOM 2717 C C . GLY A 1 342 ? -26.364 -12.655 64.386 1.00 64.12 342 GLY A C 1
ATOM 2718 O O . GLY A 1 342 ? -25.354 -11.957 64.248 1.00 64.12 342 GLY A O 1
ATOM 2719 N N . ILE A 1 343 ? -26.514 -13.820 63.749 1.00 66.31 343 ILE A N 1
ATOM 2720 C CA . ILE A 1 343 ? -25.515 -14.381 62.826 1.00 66.31 343 ILE A CA 1
ATOM 2721 C C . ILE A 1 343 ? -25.475 -13.574 61.520 1.00 66.31 343 ILE A C 1
ATOM 2723 O O . ILE A 1 343 ? -24.390 -13.269 61.024 1.00 66.31 343 ILE A O 1
ATOM 2727 N N . LEU A 1 344 ? -26.633 -13.151 61.001 1.00 61.72 344 LEU A N 1
ATOM 2728 C CA . LEU A 1 344 ? -26.725 -12.327 59.791 1.00 61.72 344 LEU A CA 1
ATOM 2729 C C . LEU A 1 344 ? -26.119 -10.926 59.996 1.00 61.72 344 LEU A C 1
ATOM 2731 O O . LEU A 1 344 ? -25.354 -10.440 59.169 1.00 61.72 344 LEU A O 1
ATOM 2735 N N . LEU A 1 345 ? -26.396 -10.283 61.136 1.00 59.25 345 LEU A N 1
ATOM 2736 C CA . LEU A 1 345 ? -25.823 -8.976 61.477 1.00 59.25 345 LEU A CA 1
ATOM 2737 C C . LEU A 1 345 ? -24.300 -9.026 61.630 1.00 59.25 345 LEU A C 1
ATOM 2739 O O . LEU A 1 345 ? -23.617 -8.074 61.255 1.00 59.25 345 LEU A O 1
ATOM 2743 N N . THR A 1 346 ? -23.755 -10.121 62.165 1.00 66.50 346 THR A N 1
ATOM 2744 C CA . THR A 1 346 ? -22.301 -10.301 62.287 1.00 66.50 346 THR A CA 1
ATOM 2745 C C . THR A 1 346 ? -21.639 -10.595 60.941 1.00 66.50 346 THR A C 1
ATOM 2747 O O . THR A 1 346 ? -20.578 -10.031 60.668 1.00 66.50 346 THR A O 1
ATOM 2750 N N . THR A 1 347 ? -22.280 -11.367 60.056 1.00 64.38 347 THR A N 1
ATOM 2751 C CA . THR A 1 347 ? -21.791 -11.575 58.678 1.00 64.38 347 THR A CA 1
ATOM 2752 C C . THR A 1 347 ? -21.876 -10.305 57.833 1.00 64.38 347 THR A C 1
ATOM 2754 O O . THR A 1 347 ? -20.902 -9.967 57.165 1.00 64.38 347 THR A O 1
ATOM 2757 N N . LEU A 1 348 ? -22.962 -9.532 57.927 1.00 56.12 348 LEU A N 1
ATOM 2758 C CA . LEU A 1 348 ? -23.082 -8.235 57.251 1.00 56.12 348 LEU A CA 1
ATOM 2759 C C . LEU A 1 348 ? -22.036 -7.229 57.746 1.00 56.12 348 LEU A C 1
ATOM 2761 O O . LEU A 1 348 ? -21.464 -6.503 56.938 1.00 56.12 348 LEU A O 1
ATOM 2765 N N . ARG A 1 349 ? -21.715 -7.213 59.049 1.00 60.00 349 ARG A N 1
ATOM 2766 C CA . ARG A 1 349 ? -20.629 -6.374 59.592 1.00 60.00 349 ARG A CA 1
ATOM 2767 C C . ARG A 1 349 ? -19.257 -6.773 59.053 1.00 60.00 349 ARG A C 1
ATOM 2769 O O . ARG A 1 349 ? -18.446 -5.893 58.778 1.00 60.00 349 ARG A O 1
ATOM 2776 N N . ALA A 1 350 ? -19.001 -8.074 58.908 1.00 59.66 350 ALA A N 1
ATOM 2777 C CA . ALA A 1 350 ? -17.758 -8.584 58.335 1.00 59.66 350 ALA A CA 1
ATOM 2778 C C . ALA A 1 350 ? -17.649 -8.249 56.838 1.00 59.66 350 ALA A C 1
ATOM 2780 O O . ALA A 1 350 ? -16.609 -7.762 56.403 1.00 59.66 350 ALA A O 1
ATOM 2781 N N . ALA A 1 351 ? -18.734 -8.410 56.076 1.00 56.56 351 ALA A N 1
ATOM 2782 C CA . ALA A 1 351 ? -18.790 -8.023 54.667 1.00 56.56 351 ALA A CA 1
ATOM 2783 C C . ALA A 1 351 ? -18.552 -6.513 54.478 1.00 56.56 351 ALA A C 1
ATOM 2785 O O . ALA A 1 351 ? -17.733 -6.118 53.652 1.00 56.56 351 ALA A O 1
ATOM 2786 N N . LEU A 1 352 ? -19.171 -5.673 55.318 1.00 53.59 352 LEU A N 1
ATOM 2787 C CA . LEU A 1 352 ? -18.947 -4.221 55.339 1.00 53.59 352 LEU A CA 1
ATOM 2788 C C . LEU A 1 352 ? -17.506 -3.830 55.700 1.00 53.59 352 LEU A C 1
ATOM 2790 O O . LEU A 1 352 ? -16.997 -2.827 55.203 1.00 53.59 352 LEU A O 1
ATOM 2794 N N . ALA A 1 353 ? -16.840 -4.592 56.570 1.00 53.81 353 ALA A N 1
ATOM 2795 C CA . ALA A 1 353 ? -15.442 -4.348 56.920 1.00 53.81 353 ALA A CA 1
ATOM 2796 C C . ALA A 1 353 ? -14.489 -4.670 55.756 1.00 53.81 353 ALA A C 1
ATOM 2798 O O . ALA A 1 353 ? -13.489 -3.977 55.586 1.00 53.81 353 ALA A O 1
ATOM 2799 N N . VAL A 1 354 ? -14.819 -5.676 54.939 1.00 63.09 354 VAL A N 1
ATOM 2800 C CA . VAL A 1 354 ? -14.046 -6.063 53.747 1.00 63.09 354 VAL A CA 1
ATOM 2801 C C . VAL A 1 354 ? -14.302 -5.118 52.570 1.00 63.09 354 VAL A C 1
ATOM 2803 O O . VAL A 1 354 ? -13.377 -4.808 51.825 1.00 63.09 354 VAL A O 1
ATOM 2806 N N . SER A 1 355 ? -15.524 -4.605 52.409 1.00 49.59 355 SER A N 1
ATOM 2807 C CA . SER A 1 355 ? -15.873 -3.723 51.286 1.00 49.59 355 SER A CA 1
ATOM 2808 C C . SER A 1 355 ? -15.394 -2.275 51.457 1.00 49.59 355 SER A C 1
ATOM 2810 O O . SER A 1 355 ? -15.247 -1.547 50.477 1.00 49.59 355 SER A O 1
ATOM 2812 N N . ARG A 1 356 ? -15.136 -1.834 52.693 1.00 54.69 356 ARG A N 1
ATOM 2813 C CA . ARG A 1 356 ? -14.685 -0.470 53.009 1.00 54.69 356 ARG A CA 1
ATOM 2814 C C . ARG A 1 356 ? -13.326 -0.082 52.394 1.00 54.69 356 ARG A C 1
ATOM 2816 O O . ARG A 1 356 ? -13.283 0.975 51.771 1.00 54.69 356 ARG A O 1
ATOM 2823 N N . PRO A 1 357 ? -12.249 -0.885 52.500 1.00 60.88 357 PRO A N 1
ATOM 2824 C CA . PRO A 1 357 ? -10.973 -0.555 51.859 1.00 60.88 357 PRO A CA 1
ATOM 2825 C C . PRO A 1 357 ? -11.072 -0.514 50.327 1.00 60.88 357 PRO A C 1
ATOM 2827 O O . PRO A 1 357 ? -10.478 0.363 49.711 1.00 60.88 357 PRO A O 1
ATOM 2830 N N . LEU A 1 358 ? -11.892 -1.379 49.719 1.00 56.34 358 LEU A N 1
ATOM 2831 C CA . LEU A 1 358 ? -12.144 -1.358 48.273 1.00 56.34 358 LEU A CA 1
ATOM 2832 C C . LEU A 1 358 ? -12.834 -0.052 47.837 1.00 56.34 358 LEU A C 1
ATOM 2834 O O . LEU A 1 358 ? -12.488 0.540 46.818 1.00 56.34 358 LEU A O 1
ATOM 2838 N N . ALA A 1 359 ? -13.799 0.431 48.626 1.00 46.97 359 ALA A N 1
ATOM 2839 C CA . ALA A 1 359 ? -14.467 1.703 48.361 1.00 46.97 359 ALA A CA 1
ATOM 2840 C C . ALA A 1 359 ? -13.516 2.907 48.508 1.00 46.97 359 ALA A C 1
ATOM 2842 O O . ALA A 1 359 ? -13.619 3.870 47.749 1.00 46.97 359 ALA A O 1
ATOM 2843 N N . GLU A 1 360 ? -12.583 2.861 49.461 1.00 58.53 360 GLU A N 1
ATOM 2844 C CA . GLU A 1 360 ? -11.557 3.895 49.642 1.00 58.53 360 GLU A CA 1
ATOM 2845 C C . GLU A 1 360 ? -10.532 3.893 48.494 1.00 58.53 360 GLU A C 1
ATOM 2847 O O . GLU A 1 360 ? -10.152 4.966 48.018 1.00 58.53 360 GLU A O 1
ATOM 2852 N N . GLU A 1 361 ? -10.154 2.715 47.991 1.00 62.47 361 GLU A N 1
ATOM 2853 C CA . GLU A 1 361 ? -9.279 2.549 46.826 1.00 62.47 361 GLU A CA 1
ATOM 2854 C C . GLU A 1 361 ? -9.922 3.122 45.557 1.00 62.47 361 GLU A C 1
ATOM 2856 O O . GLU A 1 361 ? -9.335 4.001 44.921 1.00 62.47 361 GLU A O 1
ATOM 2861 N N . LEU A 1 362 ? -11.173 2.754 45.262 1.00 57.41 362 LEU A N 1
ATOM 2862 C CA . LEU A 1 362 ? -11.924 3.299 44.123 1.00 57.41 362 LEU A CA 1
ATOM 2863 C C . LEU A 1 362 ? -12.102 4.820 44.217 1.00 57.41 362 LEU A C 1
ATOM 2865 O O . LEU A 1 362 ? -12.022 5.532 43.215 1.00 57.41 362 LEU A O 1
ATOM 2869 N N . LEU A 1 363 ? -12.314 5.351 45.424 1.00 59.19 363 LEU A N 1
ATOM 2870 C CA . LEU A 1 363 ? -12.421 6.793 45.641 1.00 59.19 363 LEU A CA 1
ATOM 2871 C C . LEU A 1 363 ? -11.076 7.510 45.438 1.00 59.19 363 LEU A C 1
ATOM 2873 O O . LEU A 1 363 ? -11.051 8.651 44.971 1.00 59.19 363 LEU A O 1
ATOM 2877 N N . SER A 1 364 ? -9.958 6.860 45.768 1.00 65.50 364 SER A N 1
ATOM 2878 C CA . SER A 1 364 ? -8.612 7.378 45.504 1.00 65.50 364 SER A CA 1
ATOM 2879 C C . SER A 1 364 ? -8.273 7.372 44.009 1.00 65.50 364 SER A C 1
ATOM 2881 O O . SER A 1 364 ? -7.756 8.363 43.490 1.00 65.50 364 SER A O 1
ATOM 2883 N N . GLU A 1 365 ? -8.657 6.313 43.297 1.00 62.78 365 GLU A N 1
ATOM 2884 C CA . GLU A 1 365 ? -8.463 6.179 41.856 1.00 62.78 365 GLU A CA 1
ATOM 2885 C C . GLU A 1 365 ? -9.304 7.208 41.093 1.00 62.78 365 GLU A C 1
ATOM 2887 O O . GLU A 1 365 ? -8.787 7.917 40.230 1.00 62.78 365 GLU A O 1
ATOM 2892 N N . ASN A 1 366 ? -10.568 7.397 41.485 1.00 54.62 366 ASN A N 1
ATOM 2893 C CA . ASN A 1 366 ? -11.440 8.411 40.894 1.00 54.62 366 ASN A CA 1
ATOM 2894 C C . ASN A 1 366 ? -10.851 9.827 41.036 1.00 54.62 366 ASN A C 1
ATOM 2896 O O . ASN A 1 366 ? -10.822 10.587 40.070 1.00 54.62 366 ASN A O 1
ATOM 2900 N N . LYS A 1 367 ? -10.295 10.165 42.209 1.00 64.69 367 LYS A N 1
ATOM 2901 C CA . LYS A 1 367 ? -9.592 11.444 42.416 1.00 64.69 367 LYS A CA 1
ATOM 2902 C C . LYS A 1 367 ? -8.365 11.591 41.512 1.00 64.69 367 LYS A C 1
ATOM 2904 O O . LYS A 1 367 ? -8.117 12.682 41.005 1.00 64.69 367 LYS A O 1
ATOM 2909 N N . SER A 1 368 ? -7.613 10.511 41.302 1.00 68.56 368 SER A N 1
ATOM 2910 C CA . SER A 1 368 ? -6.451 10.492 40.405 1.00 68.56 368 SER A CA 1
ATOM 2911 C C . SER A 1 368 ? -6.864 10.729 38.949 1.00 68.56 368 SER A C 1
ATOM 2913 O O . SER A 1 368 ? -6.287 11.579 38.271 1.00 68.56 368 SER A O 1
ATOM 2915 N N . LEU A 1 369 ? -7.925 10.059 38.490 1.00 58.84 369 LEU A N 1
ATOM 2916 C CA . LEU A 1 369 ? -8.478 10.237 37.145 1.00 58.84 369 LEU A CA 1
ATOM 2917 C C . LEU A 1 369 ? -9.023 11.654 36.926 1.00 58.84 369 LEU A C 1
ATOM 2919 O O . LEU A 1 369 ? -8.760 12.254 35.887 1.00 58.84 369 LEU A O 1
ATOM 2923 N N . GLN A 1 370 ? -9.718 12.233 37.911 1.00 59.81 370 GLN A N 1
ATOM 2924 C CA . GLN A 1 370 ? -10.165 13.629 37.841 1.00 59.81 370 GLN A CA 1
ATOM 2925 C C . GLN A 1 370 ? -8.984 14.604 37.733 1.00 59.81 370 GLN A C 1
ATOM 2927 O O . GLN A 1 370 ? -9.025 15.532 36.926 1.00 59.81 370 GLN A O 1
ATOM 2932 N N . ALA A 1 371 ? -7.904 14.376 38.488 1.00 64.56 371 ALA A N 1
ATOM 2933 C CA . ALA A 1 371 ? -6.697 15.194 38.392 1.00 64.56 371 ALA A CA 1
ATOM 2934 C C . ALA A 1 371 ? -6.038 15.083 37.004 1.00 64.56 371 ALA A C 1
ATOM 2936 O O . ALA A 1 371 ? -5.678 16.101 36.410 1.00 64.56 371 ALA A O 1
ATOM 2937 N N . GLN A 1 372 ? -5.941 13.873 36.445 1.00 64.06 372 GLN A N 1
ATOM 2938 C CA . GLN A 1 372 ? -5.416 13.665 35.091 1.00 64.06 372 GLN A CA 1
ATOM 2939 C C . GLN A 1 372 ? -6.271 14.363 34.031 1.00 64.06 372 GLN A C 1
ATOM 2941 O O . GLN A 1 372 ? -5.721 15.036 33.160 1.00 64.06 372 GLN A O 1
ATOM 2946 N N . LEU A 1 373 ? -7.600 14.281 34.142 1.00 59.75 373 LEU A N 1
ATOM 2947 C CA . LEU A 1 373 ? -8.510 14.963 33.226 1.00 59.75 373 LEU A CA 1
ATOM 2948 C C . LEU A 1 373 ? -8.269 16.479 33.242 1.00 59.75 373 LEU A C 1
ATOM 2950 O O . LEU A 1 373 ? -8.010 17.069 32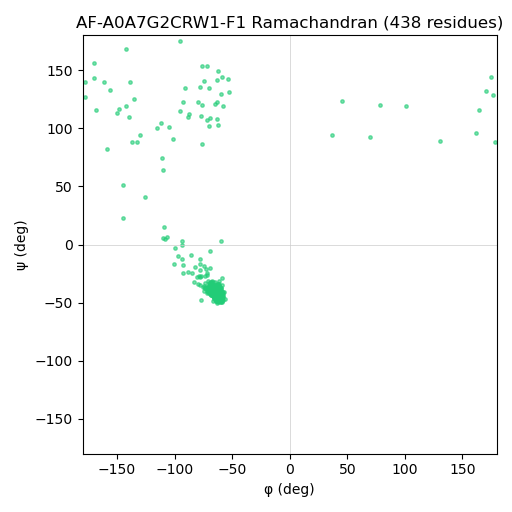.194 1.00 59.75 373 LEU A O 1
ATOM 2954 N N . THR A 1 374 ? -8.219 17.095 34.426 1.00 68.56 374 THR A N 1
ATOM 2955 C CA . THR A 1 374 ? -7.947 18.541 34.539 1.00 68.56 374 THR A CA 1
ATOM 2956 C C . THR A 1 374 ? -6.577 18.940 33.975 1.00 68.56 374 THR A C 1
ATOM 2958 O O . THR A 1 374 ? -6.447 19.993 33.347 1.00 68.56 374 THR A O 1
ATOM 2961 N N . ALA A 1 375 ? -5.554 18.090 34.123 1.00 63.72 375 ALA A N 1
ATOM 2962 C CA . ALA A 1 375 ? -4.243 18.319 33.518 1.00 63.72 375 ALA A CA 1
ATOM 2963 C C . ALA A 1 375 ? -4.313 18.284 31.983 1.00 63.72 375 ALA A C 1
ATOM 2965 O O . ALA A 1 375 ? -3.779 19.181 31.325 1.00 63.72 375 ALA A O 1
ATOM 2966 N N . THR A 1 376 ? -5.013 17.304 31.404 1.00 64.44 376 THR A N 1
ATOM 2967 C CA . THR A 1 376 ? -5.192 17.219 29.945 1.00 64.44 376 THR A CA 1
ATOM 2968 C C . THR A 1 376 ? -5.988 18.393 29.380 1.00 64.44 376 THR A C 1
ATOM 2970 O O . THR A 1 376 ? -5.610 18.934 28.343 1.00 64.44 376 THR A O 1
ATOM 2973 N N . GLU A 1 377 ? -7.018 18.859 30.089 1.00 63.62 377 GLU A N 1
ATOM 2974 C CA . GLU A 1 377 ? -7.784 20.049 29.707 1.00 63.62 377 GLU A CA 1
ATOM 2975 C C . GLU A 1 377 ? -6.907 21.307 29.727 1.00 63.62 377 GLU A C 1
ATOM 2977 O O . GLU A 1 377 ? -6.941 22.105 28.790 1.00 63.62 377 GLU A O 1
ATOM 2982 N N . SER A 1 378 ? -6.055 21.465 30.747 1.00 67.50 378 SER A N 1
ATOM 2983 C CA . SER A 1 378 ? -5.107 22.585 30.804 1.00 67.50 378 SER A CA 1
ATOM 2984 C C . SER A 1 378 ? -4.113 22.576 29.638 1.00 67.50 378 SER A C 1
ATOM 2986 O O . SER A 1 378 ? -3.824 23.624 29.061 1.00 67.50 378 SER A O 1
ATOM 2988 N N . PHE A 1 379 ? -3.637 21.392 29.242 1.00 71.19 379 PHE A N 1
ATOM 2989 C CA . PHE A 1 379 ? -2.715 21.233 28.122 1.00 71.19 379 PHE A CA 1
ATOM 2990 C C . PHE A 1 379 ? -3.399 21.529 26.783 1.00 71.19 379 PHE A C 1
ATOM 2992 O O . PHE A 1 379 ? -2.838 22.230 25.940 1.00 71.19 379 PHE A O 1
ATOM 2999 N N . ALA A 1 380 ? -4.632 21.052 26.606 1.00 58.72 380 ALA A N 1
ATOM 3000 C CA . ALA A 1 380 ? -5.436 21.338 25.426 1.00 58.72 380 ALA A CA 1
ATOM 3001 C C . ALA A 1 380 ? -5.700 22.844 25.276 1.00 58.72 380 ALA A C 1
ATOM 3003 O O . ALA A 1 380 ? -5.538 23.383 24.183 1.00 58.72 380 ALA A O 1
ATOM 3004 N N . ASN A 1 381 ? -6.018 23.538 26.372 1.00 68.06 381 ASN A N 1
ATOM 3005 C CA . ASN A 1 381 ? -6.196 24.991 26.366 1.00 68.06 381 ASN A CA 1
ATOM 3006 C C . ASN A 1 381 ? -4.899 25.728 25.995 1.00 68.06 381 ASN A C 1
ATOM 3008 O O . ASN A 1 381 ? -4.934 26.632 25.164 1.00 68.06 381 ASN A O 1
ATOM 3012 N N . ALA A 1 382 ? -3.746 25.297 26.519 1.00 72.94 382 ALA A N 1
ATOM 3013 C CA . ALA A 1 382 ? -2.452 25.881 26.160 1.00 72.94 382 ALA A CA 1
ATOM 3014 C C . ALA A 1 382 ? -2.107 25.693 24.668 1.00 72.94 382 ALA A C 1
ATOM 3016 O O . ALA A 1 382 ? -1.575 26.604 24.031 1.00 72.94 382 ALA A O 1
ATOM 3017 N N . LEU A 1 383 ? -2.434 24.532 24.089 1.00 73.75 383 LEU A N 1
ATOM 3018 C CA . LEU A 1 383 ? -2.293 24.295 22.648 1.00 73.75 383 LEU A CA 1
ATOM 3019 C C . LEU A 1 383 ? -3.223 25.190 21.825 1.00 73.75 383 LEU A C 1
ATOM 3021 O O . LEU A 1 383 ? -2.816 25.700 20.779 1.00 73.75 383 LEU A O 1
ATOM 3025 N N . LEU A 1 384 ? -4.453 25.394 22.295 1.00 77.69 384 LEU A N 1
ATOM 3026 C CA . LEU A 1 384 ? -5.431 26.249 21.630 1.00 77.69 384 LEU A CA 1
ATOM 3027 C C . LEU A 1 384 ? -4.959 27.711 21.612 1.00 77.69 384 LEU A C 1
ATOM 3029 O O . LEU A 1 384 ? -4.972 28.344 20.557 1.00 77.69 384 LEU A O 1
ATOM 3033 N N . ASP A 1 385 ? -4.439 28.208 22.735 1.00 80.38 385 ASP A N 1
ATOM 3034 C CA . ASP A 1 385 ? -3.855 29.551 22.843 1.00 80.38 385 ASP A CA 1
ATOM 3035 C C . ASP A 1 385 ? -2.620 29.720 21.944 1.00 80.38 385 ASP A C 1
ATOM 3037 O O . ASP A 1 385 ? -2.467 30.740 21.260 1.00 80.38 385 ASP A O 1
ATOM 3041 N N . ALA A 1 386 ? -1.752 28.704 21.877 1.00 82.06 386 ALA A N 1
ATOM 3042 C CA . ALA A 1 386 ? -0.605 28.707 20.971 1.00 82.06 386 ALA A CA 1
ATOM 3043 C C . ALA A 1 386 ? -1.044 28.761 19.498 1.00 82.06 386 ALA A C 1
ATOM 3045 O O . ALA A 1 386 ? -0.462 29.502 18.702 1.00 82.06 386 ALA A O 1
ATOM 3046 N N . HIS A 1 387 ? -2.099 28.026 19.136 1.00 80.56 387 HIS A N 1
ATOM 3047 C CA . HIS A 1 387 ? -2.650 28.034 17.784 1.00 80.56 387 HIS A CA 1
ATOM 3048 C C . HIS A 1 387 ? -3.243 29.399 17.412 1.00 80.56 387 HIS A C 1
ATOM 3050 O O . HIS A 1 387 ? -2.951 29.925 16.337 1.00 80.56 387 HIS A O 1
ATOM 3056 N N . VAL A 1 388 ? -4.011 30.014 18.317 1.00 87.69 388 VAL A N 1
ATOM 3057 C CA . VAL A 1 388 ? -4.551 31.372 18.131 1.00 87.69 388 VAL A CA 1
ATOM 3058 C C . VAL A 1 388 ? -3.420 32.390 17.957 1.00 87.69 388 VAL A C 1
ATOM 3060 O O . VA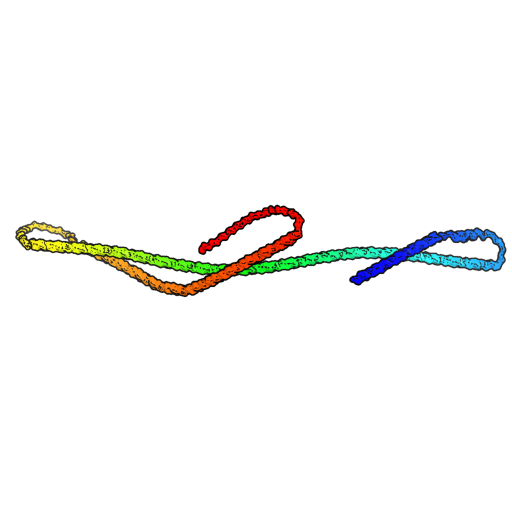L A 1 388 ? -3.486 33.239 17.068 1.00 87.69 388 VAL A O 1
ATOM 3063 N N . THR A 1 389 ? -2.349 32.272 18.744 1.00 90.69 389 THR A N 1
ATOM 3064 C CA . THR A 1 389 ? -1.178 33.158 18.649 1.00 90.69 389 THR A CA 1
ATOM 3065 C C . THR A 1 389 ? -0.449 32.999 17.311 1.00 90.69 389 THR A C 1
ATOM 3067 O O . THR A 1 389 ? -0.106 33.992 16.669 1.00 90.69 389 THR A O 1
ATOM 3070 N N . LEU A 1 390 ? -0.246 31.762 16.848 1.00 88.00 390 LEU A N 1
ATOM 3071 C CA . LEU A 1 390 ? 0.361 31.486 15.541 1.00 88.00 390 LEU A CA 1
ATOM 3072 C C . LEU A 1 390 ? -0.486 32.026 14.386 1.00 88.00 390 LEU A C 1
ATOM 3074 O O . LEU A 1 390 ? 0.065 32.608 13.452 1.00 88.00 390 LEU A O 1
ATOM 3078 N N . LEU A 1 391 ? -1.811 31.876 14.457 1.00 85.69 391 LEU A N 1
ATOM 3079 C CA . LEU A 1 391 ? -2.725 32.452 13.472 1.00 85.69 391 LEU A CA 1
ATOM 3080 C C . LEU A 1 391 ? -2.628 33.979 13.448 1.00 85.69 391 LEU A C 1
ATOM 3082 O O . LEU A 1 391 ? -2.552 34.554 12.365 1.00 85.69 391 LEU A O 1
ATOM 3086 N N . ALA A 1 392 ? -2.563 34.632 14.612 1.00 88.50 392 ALA A N 1
ATOM 3087 C CA . ALA A 1 392 ? -2.387 36.080 14.693 1.00 88.50 392 ALA A CA 1
ATOM 3088 C C . ALA A 1 392 ? -1.076 36.531 14.020 1.00 88.50 392 ALA A C 1
ATOM 3090 O O . ALA A 1 392 ? -1.104 37.387 13.134 1.00 88.50 392 ALA A O 1
ATOM 3091 N N . LEU A 1 393 ? 0.053 35.890 14.345 1.00 91.19 393 LEU A N 1
ATOM 3092 C CA . LEU A 1 393 ? 1.351 36.191 13.725 1.00 91.19 393 LEU A CA 1
ATOM 3093 C C . LEU A 1 393 ? 1.344 35.954 12.209 1.00 91.19 393 LEU A C 1
ATOM 3095 O O . LEU A 1 393 ? 1.852 36.778 11.451 1.00 91.19 393 LEU A O 1
ATOM 3099 N N . TYR A 1 394 ? 0.731 34.859 11.753 1.00 90.12 394 TYR A N 1
ATOM 3100 C CA . TYR A 1 394 ? 0.583 34.578 10.327 1.00 90.12 394 TYR A CA 1
ATOM 3101 C C . TYR A 1 394 ? -0.250 35.657 9.626 1.00 90.12 394 TYR A C 1
ATOM 3103 O O . TYR A 1 394 ? 0.140 36.142 8.566 1.00 90.12 394 TYR A O 1
ATOM 3111 N N . THR A 1 395 ? -1.369 36.081 10.225 1.00 89.88 395 THR A N 1
ATOM 3112 C CA . THR A 1 395 ? -2.197 37.150 9.651 1.00 89.88 395 THR A CA 1
ATOM 3113 C C . THR A 1 395 ? -1.457 38.481 9.574 1.00 89.88 395 THR A C 1
ATOM 3115 O O . THR A 1 395 ? -1.553 39.153 8.549 1.00 89.88 395 THR A O 1
ATOM 3118 N N . GLU A 1 396 ? -0.672 38.844 10.592 1.00 90.88 396 GLU A N 1
ATOM 3119 C CA . GLU A 1 396 ? 0.169 40.044 10.543 1.00 90.88 396 GLU A CA 1
ATOM 3120 C C . GLU A 1 396 ? 1.205 39.968 9.419 1.00 90.88 396 GLU A C 1
ATOM 3122 O O . GLU A 1 396 ? 1.402 40.945 8.696 1.00 90.88 396 GLU A O 1
ATOM 3127 N N . GLU A 1 397 ? 1.845 38.815 9.234 1.00 90.19 397 GLU A N 1
ATOM 3128 C CA . GLU A 1 397 ? 2.861 38.647 8.198 1.00 90.19 397 GLU A CA 1
ATOM 3129 C C . GLU A 1 397 ? 2.255 38.694 6.790 1.00 90.19 397 GLU A C 1
ATOM 3131 O O . GLU A 1 397 ? 2.784 39.374 5.910 1.00 90.19 397 GLU A O 1
ATOM 3136 N N . VAL A 1 398 ? 1.087 38.077 6.587 1.00 88.56 398 VAL A N 1
ATOM 3137 C CA . VAL A 1 398 ? 0.323 38.189 5.334 1.00 88.56 398 VAL A CA 1
ATOM 3138 C C . VAL A 1 398 ? -0.059 39.645 5.052 1.00 88.56 398 VAL A C 1
ATOM 3140 O O . VAL A 1 398 ? 0.075 40.107 3.918 1.00 88.56 398 VAL A O 1
ATOM 3143 N N . ILE A 1 399 ? -0.487 40.399 6.071 1.00 88.38 399 ILE A N 1
ATOM 3144 C CA . ILE A 1 399 ? -0.791 41.829 5.928 1.00 88.38 399 ILE A CA 1
ATOM 3145 C C . ILE A 1 399 ? 0.463 42.611 5.514 1.00 88.38 399 ILE A C 1
ATOM 3147 O O . ILE A 1 399 ? 0.384 43.414 4.583 1.00 88.38 399 ILE A O 1
ATOM 3151 N N . LYS A 1 400 ? 1.624 42.366 6.137 1.00 89.88 400 LYS A N 1
ATOM 3152 C CA . LYS A 1 400 ? 2.889 43.025 5.760 1.00 89.88 400 LYS A CA 1
ATOM 3153 C C . LYS A 1 400 ? 3.298 42.708 4.323 1.00 89.88 400 LYS A C 1
ATOM 3155 O O . LYS A 1 400 ? 3.675 43.623 3.593 1.00 89.88 400 LYS A O 1
ATOM 3160 N N . VAL A 1 401 ? 3.209 41.444 3.904 1.00 87.38 401 VAL A N 1
ATOM 3161 C CA . VAL A 1 401 ? 3.535 41.024 2.530 1.00 87.38 401 VAL A CA 1
ATOM 3162 C C . VAL A 1 401 ? 2.611 41.709 1.524 1.00 87.38 401 VAL A C 1
ATOM 3164 O O . VAL A 1 401 ? 3.093 42.253 0.529 1.00 87.38 401 VAL A O 1
ATOM 3167 N N . ASN A 1 402 ? 1.307 41.768 1.807 1.00 81.31 402 ASN A N 1
ATOM 3168 C CA . ASN A 1 402 ? 0.346 42.471 0.956 1.00 81.31 402 ASN A CA 1
ATOM 3169 C C . ASN A 1 402 ? 0.655 43.976 0.870 1.00 81.31 402 ASN A C 1
ATOM 3171 O O . ASN A 1 402 ? 0.686 44.532 -0.225 1.00 81.31 402 ASN A O 1
ATOM 3175 N N . GLN A 1 403 ? 0.981 44.631 1.989 1.00 85.19 403 GLN A N 1
ATOM 3176 C CA . GLN A 1 403 ? 1.381 46.046 1.999 1.00 85.19 403 GLN A CA 1
ATOM 3177 C C . GLN A 1 403 ? 2.680 46.299 1.212 1.00 85.19 403 GLN A C 1
ATOM 3179 O O . GLN A 1 403 ? 2.803 47.309 0.518 1.00 85.19 403 GLN A O 1
ATOM 3184 N N . GLN A 1 404 ? 3.652 45.383 1.270 1.00 84.12 404 GLN A N 1
ATOM 3185 C CA . GLN A 1 404 ? 4.879 45.462 0.468 1.00 84.12 404 GLN A CA 1
ATOM 3186 C C . GLN A 1 404 ? 4.609 45.247 -1.031 1.00 84.12 404 GLN A C 1
ATOM 3188 O O . GLN A 1 404 ? 5.206 45.929 -1.872 1.00 84.12 404 GLN A O 1
ATOM 3193 N N . GLN A 1 405 ? 3.692 44.345 -1.392 1.00 77.25 405 GLN A N 1
ATOM 3194 C CA . GLN A 1 405 ? 3.240 44.170 -2.776 1.00 77.25 405 GLN A CA 1
ATOM 3195 C C . GLN A 1 405 ? 2.510 45.412 -3.302 1.00 77.25 405 GLN A C 1
ATOM 3197 O O . GLN A 1 405 ? 2.773 45.847 -4.423 1.00 77.25 405 GLN A O 1
ATOM 3202 N N . GLU A 1 406 ? 1.659 46.049 -2.499 1.00 75.19 406 GLU A N 1
ATOM 3203 C CA . GLU A 1 406 ? 1.016 47.319 -2.862 1.00 75.19 406 GLU A CA 1
ATOM 3204 C C . GLU A 1 406 ? 2.041 48.454 -3.029 1.00 75.19 406 GLU A C 1
ATOM 3206 O O . GLU A 1 406 ? 1.979 49.218 -3.993 1.00 75.19 406 GLU A O 1
ATOM 3211 N N . ALA A 1 407 ? 3.052 48.532 -2.157 1.00 72.81 407 ALA A N 1
ATOM 3212 C CA . ALA A 1 407 ? 4.117 49.533 -2.260 1.00 72.81 407 ALA A CA 1
ATOM 3213 C C . ALA A 1 407 ? 5.015 49.342 -3.500 1.00 72.81 407 ALA A C 1
ATOM 3215 O O . ALA A 1 407 ? 5.509 50.318 -4.071 1.00 72.81 407 ALA A O 1
ATOM 3216 N N . THR A 1 408 ? 5.226 48.097 -3.935 1.00 69.31 408 THR A N 1
ATOM 3217 C CA . THR A 1 408 ? 6.039 47.772 -5.121 1.00 69.31 408 THR A CA 1
ATOM 3218 C C . THR A 1 408 ? 5.253 47.894 -6.429 1.00 69.31 408 THR A C 1
ATOM 3220 O O . THR A 1 408 ? 5.814 48.330 -7.435 1.00 69.31 408 THR A O 1
ATOM 3223 N N . THR A 1 409 ? 3.947 47.617 -6.421 1.00 61.69 409 THR A N 1
ATOM 3224 C CA . THR A 1 409 ? 3.057 47.802 -7.584 1.00 61.69 409 THR A CA 1
ATOM 3225 C C . THR A 1 409 ? 2.607 49.258 -7.767 1.00 61.69 409 THR A C 1
ATOM 3227 O O . THR A 1 409 ? 2.445 49.716 -8.898 1.00 61.69 409 THR A O 1
ATOM 3230 N N . GLY A 1 410 ? 2.529 50.046 -6.690 1.00 55.53 410 GLY A N 1
ATOM 3231 C CA . GLY A 1 410 ? 2.173 51.471 -6.720 1.00 55.53 410 GLY A CA 1
ATOM 3232 C C . GLY A 1 410 ? 3.209 52.408 -7.361 1.00 55.53 410 GLY A C 1
ATOM 3233 O O . GLY A 1 410 ? 2.930 53.594 -7.539 1.00 55.53 410 GLY A O 1
ATOM 3234 N N . ARG A 1 411 ? 4.399 51.916 -7.746 1.00 52.62 411 ARG A N 1
ATOM 3235 C CA . ARG A 1 411 ? 5.434 52.727 -8.422 1.00 52.62 411 ARG A CA 1
ATOM 3236 C C . ARG A 1 411 ? 5.406 52.665 -9.951 1.00 52.62 411 ARG A C 1
ATOM 3238 O O . ARG A 1 411 ? 6.185 53.372 -10.587 1.00 52.62 411 ARG A O 1
ATOM 3245 N N . SER A 1 412 ? 4.489 51.905 -10.550 1.00 51.62 412 SER A N 1
ATOM 3246 C CA . SER A 1 412 ? 4.313 51.857 -12.004 1.00 51.62 412 SER A CA 1
ATOM 3247 C C . SER A 1 412 ? 2.834 51.871 -12.389 1.00 51.62 412 SER A C 1
ATOM 3249 O O . SER A 1 412 ? 2.196 50.835 -12.530 1.00 51.62 412 SER A O 1
ATOM 3251 N N . SER A 1 413 ? 2.271 53.069 -12.544 1.00 42.81 413 SER A N 1
ATOM 3252 C CA . SER A 1 413 ? 1.531 53.470 -13.753 1.00 42.81 413 SER A CA 1
ATOM 3253 C C . SER A 1 413 ? 0.689 54.719 -13.488 1.00 42.81 413 SER A C 1
ATOM 3255 O O . SER A 1 413 ? -0.297 54.735 -12.754 1.00 42.81 413 SER A O 1
ATOM 3257 N N . LYS A 1 414 ? 1.050 55.797 -14.186 1.00 51.53 414 LYS A N 1
ATOM 3258 C CA . LYS A 1 414 ? 0.031 56.687 -14.728 1.00 51.53 414 LYS A CA 1
ATOM 3259 C C . LYS A 1 414 ? -0.754 55.878 -15.761 1.00 51.53 414 LYS A C 1
ATOM 3261 O O . LYS A 1 414 ? -0.178 55.472 -16.763 1.00 51.53 414 LYS A O 1
ATOM 3266 N N . GLY A 1 415 ? -2.057 55.749 -15.542 1.00 47.69 415 GLY A N 1
ATOM 3267 C CA . GLY A 1 415 ? -3.031 55.533 -16.608 1.00 47.69 415 GLY A CA 1
ATOM 3268 C C . GLY A 1 415 ? -3.507 54.095 -16.787 1.00 47.69 415 GLY A C 1
ATOM 3269 O O . GLY A 1 415 ? -2.747 53.218 -17.173 1.00 47.69 415 GLY A O 1
ATOM 3270 N N . GLY A 1 416 ? -4.817 53.911 -16.610 1.00 42.69 416 GLY A N 1
ATOM 3271 C CA . GLY A 1 416 ? -5.549 52.759 -17.135 1.00 42.69 416 GLY A CA 1
ATOM 3272 C C . GLY A 1 416 ? -6.431 52.074 -16.101 1.00 42.69 416 GLY A C 1
ATOM 3273 O O . GLY A 1 416 ? -6.016 51.114 -15.468 1.00 42.69 416 GLY A O 1
ATOM 3274 N N . ARG A 1 417 ? -7.686 52.530 -15.973 1.00 49.03 417 ARG A N 1
ATOM 3275 C CA . ARG A 1 417 ? -8.772 51.696 -15.427 1.00 49.03 417 ARG A CA 1
ATOM 3276 C C . ARG A 1 417 ? -8.833 50.381 -16.212 1.00 49.03 417 ARG A C 1
ATOM 3278 O O . ARG A 1 417 ? -8.807 50.426 -17.441 1.00 49.03 417 ARG A O 1
ATOM 3285 N N . PRO A 1 418 ? -9.120 49.267 -15.527 1.00 46.69 418 PRO A N 1
ATOM 3286 C CA . PRO A 1 418 ? -10.322 48.539 -15.916 1.00 46.69 418 PRO A CA 1
ATOM 3287 C C . PRO A 1 418 ? -11.169 48.093 -14.715 1.00 46.69 418 PRO A C 1
ATOM 3289 O O . PRO A 1 418 ? -10.715 47.419 -13.802 1.00 46.69 418 PRO A O 1
ATOM 3292 N N . SER A 1 419 ? -12.442 48.491 -14.770 1.00 40.31 419 SER A N 1
ATOM 3293 C CA . SER A 1 419 ? -13.603 47.594 -14.711 1.00 40.31 419 SER A CA 1
ATOM 3294 C C . SER A 1 419 ? -13.514 46.368 -13.786 1.00 40.31 419 SER A C 1
ATOM 3296 O O . SER A 1 419 ? -13.151 45.270 -14.203 1.00 40.31 419 SER A O 1
ATOM 3298 N N . VAL A 1 420 ? -14.015 46.550 -12.564 1.00 44.81 420 VAL A N 1
ATOM 3299 C CA . VAL A 1 420 ? -14.508 45.485 -11.683 1.00 44.81 420 VAL A CA 1
ATOM 3300 C C . VAL A 1 420 ? -15.634 44.722 -12.389 1.00 44.81 420 VAL A C 1
ATOM 3302 O O . VAL A 1 420 ? -16.678 45.298 -12.686 1.00 44.81 420 VAL A O 1
ATOM 3305 N N . THR A 1 421 ? -15.450 43.422 -12.621 1.00 40.69 421 THR A N 1
ATOM 3306 C CA . THR A 1 421 ? -16.554 42.485 -12.882 1.00 40.69 421 THR A CA 1
ATOM 3307 C C . THR A 1 421 ? -16.597 41.472 -11.745 1.00 40.69 421 THR A C 1
ATOM 3309 O O . THR A 1 421 ? -15.794 40.547 -11.671 1.00 40.69 421 THR A O 1
ATOM 3312 N N . LEU A 1 422 ? -17.529 41.700 -10.818 1.00 40.34 422 LEU A N 1
ATOM 3313 C CA . LEU A 1 422 ? -17.946 40.742 -9.801 1.00 40.34 422 LEU A CA 1
ATOM 3314 C C . LEU A 1 422 ? -18.567 39.526 -10.500 1.00 40.34 422 LEU A C 1
ATOM 3316 O O . LEU A 1 422 ? -19.684 39.607 -11.007 1.00 40.34 422 LEU A O 1
ATOM 3320 N N . VAL A 1 423 ? -17.861 38.396 -10.501 1.00 41.34 423 VAL A N 1
ATOM 3321 C CA . VAL A 1 423 ? -18.467 37.092 -10.786 1.00 41.34 423 VAL A CA 1
ATOM 3322 C C . VAL A 1 423 ? -18.968 36.516 -9.468 1.00 41.34 423 VAL A C 1
ATOM 3324 O O . VAL A 1 423 ? -18.207 36.147 -8.577 1.00 41.34 423 VAL A O 1
ATOM 3327 N N . SER A 1 424 ? -20.290 36.487 -9.349 1.00 43.34 424 SER A N 1
ATOM 3328 C CA . SER A 1 424 ? -21.050 35.847 -8.286 1.00 43.34 424 SER A CA 1
ATOM 3329 C C . SER A 1 424 ? -20.811 34.331 -8.274 1.00 43.34 424 SER A C 1
ATOM 3331 O O . SER A 1 424 ? -21.388 33.602 -9.081 1.00 43.34 424 SER A O 1
ATOM 3333 N N . GLY A 1 425 ? -19.989 33.852 -7.339 1.00 37.72 425 GLY A N 1
ATOM 3334 C CA . GLY A 1 425 ? -19.893 32.441 -6.960 1.00 37.72 425 GLY A CA 1
ATOM 3335 C C . GLY A 1 425 ? -20.827 32.139 -5.787 1.00 37.72 425 GLY A C 1
ATOM 3336 O O . GLY A 1 425 ? -20.773 32.798 -4.752 1.00 37.72 425 GLY A O 1
ATOM 3337 N N . LYS A 1 426 ? -21.734 31.185 -5.991 1.00 39.72 426 LYS A N 1
ATOM 3338 C CA . LYS A 1 426 ? -22.836 30.787 -5.107 1.00 39.72 426 LYS A CA 1
ATOM 3339 C C . LYS A 1 426 ? -22.390 30.476 -3.669 1.00 39.72 426 LYS A C 1
ATOM 3341 O O . LYS A 1 426 ? -21.500 29.670 -3.440 1.00 39.72 426 LYS A O 1
ATOM 3346 N N . ARG A 1 427 ? -23.110 31.065 -2.707 1.00 39.53 427 ARG A N 1
ATOM 3347 C CA . ARG A 1 427 ? -23.179 30.624 -1.308 1.00 39.53 427 ARG A CA 1
ATOM 3348 C C . ARG A 1 427 ? -23.941 29.303 -1.238 1.00 39.53 427 ARG A C 1
ATOM 3350 O O . ARG A 1 427 ? -25.163 29.308 -1.379 1.00 39.53 427 ARG A O 1
ATOM 3357 N N . GLU A 1 428 ? -23.242 28.216 -0.956 1.00 36.34 428 GLU A N 1
ATOM 3358 C CA . GLU A 1 428 ? -23.853 26.970 -0.502 1.00 36.34 428 GLU A CA 1
ATOM 3359 C C . GLU A 1 428 ? -23.788 26.952 1.029 1.00 36.34 428 GLU A C 1
ATOM 3361 O O . GLU A 1 428 ? -22.727 27.058 1.640 1.00 36.34 428 GLU A O 1
ATOM 3366 N N . ARG A 1 429 ? -24.968 26.984 1.653 1.00 40.59 429 ARG A N 1
ATOM 3367 C CA . ARG A 1 429 ? -25.136 26.975 3.105 1.00 40.59 429 ARG A CA 1
ATOM 3368 C C . ARG A 1 429 ? -25.167 25.517 3.555 1.00 40.59 429 ARG A C 1
ATOM 3370 O O . ARG A 1 429 ? -26.178 24.860 3.328 1.00 40.59 429 ARG A O 1
ATOM 3377 N N . HIS A 1 430 ? -24.154 25.059 4.279 1.00 35.72 430 HIS A N 1
ATOM 3378 C CA . HIS A 1 430 ? -24.332 23.956 5.218 1.00 35.72 430 HIS A CA 1
ATOM 3379 C C . HIS A 1 430 ? -24.341 24.514 6.639 1.00 35.72 430 HIS A C 1
ATOM 3381 O O . HIS A 1 430 ? -23.329 24.912 7.206 1.00 35.72 430 HIS A O 1
ATOM 3387 N N . ARG A 1 431 ? -25.567 24.635 7.160 1.00 40.47 431 ARG A N 1
ATOM 3388 C CA . ARG A 1 431 ? -25.845 24.594 8.590 1.00 40.47 431 ARG A CA 1
ATOM 3389 C C . ARG A 1 431 ? -25.783 23.122 8.973 1.00 40.47 431 ARG A C 1
ATOM 3391 O O . ARG A 1 431 ? -26.721 22.418 8.623 1.00 40.47 431 ARG A O 1
ATOM 3398 N N . ASP A 1 432 ? -24.776 22.722 9.731 1.00 38.91 432 ASP A N 1
ATOM 3399 C CA . ASP A 1 432 ? -24.906 21.560 10.600 1.00 38.91 432 ASP A CA 1
ATOM 3400 C C . ASP A 1 432 ? -24.878 22.048 12.041 1.00 38.91 432 ASP A C 1
ATOM 3402 O O . ASP A 1 432 ? -23.871 22.486 12.592 1.00 38.91 432 ASP A O 1
ATOM 3406 N N . ALA A 1 433 ? -26.078 22.049 12.607 1.00 41.00 433 ALA A N 1
ATOM 3407 C CA . ALA A 1 433 ? -26.298 22.041 14.030 1.00 41.00 433 ALA A CA 1
ATOM 3408 C C . ALA A 1 433 ? -26.124 20.598 14.505 1.00 41.00 433 ALA A C 1
ATOM 3410 O O . ALA A 1 433 ? -26.878 19.735 14.069 1.00 41.00 433 ALA A O 1
ATOM 3411 N N . VAL A 1 434 ? -25.219 20.353 15.450 1.00 40.47 434 VAL A N 1
ATOM 3412 C CA . VAL A 1 434 ? -25.383 19.244 16.396 1.00 40.47 434 VAL A CA 1
ATOM 3413 C C . VAL A 1 434 ? -25.112 19.776 17.795 1.00 40.47 434 VAL A C 1
ATOM 3415 O O . VAL A 1 434 ? -24.003 19.787 18.316 1.00 40.47 434 VAL A O 1
ATOM 3418 N N . PHE A 1 435 ? -26.200 20.267 18.377 1.00 39.47 435 PHE A N 1
ATOM 3419 C CA . PHE A 1 435 ? -26.463 20.190 19.803 1.00 39.47 435 PHE A CA 1
ATOM 3420 C C . PHE A 1 435 ? -26.492 18.709 20.195 1.00 39.47 435 PHE A C 1
ATOM 3422 O O . PHE A 1 435 ? -27.253 17.962 19.591 1.00 39.47 435 PHE A O 1
ATOM 3429 N N . LEU A 1 436 ? -25.752 18.310 21.229 1.00 46.56 436 LEU A N 1
ATOM 3430 C CA . LEU A 1 436 ? -26.188 17.286 22.184 1.00 46.56 436 LEU A CA 1
ATOM 3431 C C . LEU A 1 436 ? -25.393 17.458 23.483 1.00 46.56 436 LEU A C 1
ATOM 3433 O O . LEU A 1 436 ? -24.399 16.796 23.754 1.00 46.56 436 LEU A O 1
ATOM 3437 N N . ALA A 1 437 ? -25.877 18.395 24.297 1.00 42.56 437 ALA A N 1
ATOM 3438 C CA . ALA A 1 437 ? -25.707 18.337 25.735 1.00 42.56 437 ALA A CA 1
ATOM 3439 C C . ALA A 1 437 ? -26.618 17.217 26.262 1.00 42.56 437 ALA A C 1
ATOM 3441 O O . ALA A 1 437 ? -27.840 17.364 26.284 1.00 42.56 437 ALA A O 1
ATOM 3442 N N . GLY A 1 438 ? -26.026 16.095 26.660 1.00 39.47 438 GLY A N 1
ATOM 3443 C CA . GLY A 1 438 ? -26.699 15.030 27.394 1.00 39.47 438 GLY A CA 1
ATOM 3444 C C . GLY A 1 438 ? -26.352 15.120 28.873 1.00 39.47 438 GLY A C 1
ATOM 3445 O O . GLY A 1 438 ? -25.372 14.534 29.309 1.00 39.47 438 GLY A O 1
ATOM 3446 N N . LYS A 1 439 ? -27.163 15.858 29.639 1.00 42.69 439 LYS A N 1
ATOM 3447 C CA . LYS A 1 439 ? -27.324 15.624 31.078 1.00 42.69 439 LYS A CA 1
ATOM 3448 C C . LYS A 1 439 ? -28.208 14.390 31.252 1.00 42.69 439 LYS A C 1
ATOM 3450 O O . LYS A 1 439 ? -29.371 14.441 30.851 1.00 42.69 439 LYS A O 1
ATOM 3455 N N . LYS A 1 440 ? -27.691 13.356 31.905 1.00 47.41 440 LYS A N 1
ATOM 3456 C CA . LYS A 1 440 ? -28.385 12.591 32.945 1.00 47.41 440 LYS A CA 1
ATOM 3457 C C . LYS A 1 440 ? -27.353 11.884 33.800 1.00 47.41 440 LYS A C 1
ATOM 3459 O O . LYS A 1 440 ? -26.436 11.294 33.196 1.00 47.41 440 LYS A O 1
#

Sequence (440 aa):
MEDNKENISALRTHILRQTEISAEERKRSLLLSALKDKEVNHTEPEEQRKLTMTLAAGKEKEADVPRGEKEDASEALQAAMDQIRSLLQEKDTMHCEIVQLKNTIASLQTLTDTLKRESQGKSDKLGMYQTIFDRLQSENEEVLENWDKMTSAVDRLQVDVQFYATANEKLQISLEEVLADNVKLLQERLGLKETEAKLAALEKEYEAMFEEQRHYINTLREGCEAIQSVVALNEALQLENEQLKGSLAAAGGRAKEWEERFLTIKKTTTTNTTVSQAAVDFSNTTERRPSEDTTEGEPSTLYETLNSKIIDLTVTLQCRQQQVTQLEEKYEAAMQGPLRQGILLTTLRAALAVSRPLAEELLSENKSLQAQLTATESFANALLDAHVTLLALYTEEVIKVNQQQEATTGRSSKGGRPSVTLVSGKRERHRDAVFLAGKK

Mean predicted aligned error: 22.88 Å

Secondary structure (DSSP, 8-state):
-HHHHHHHHHHHHHHHHHHHHHHHHHHHHHHHHHHHHHHTT----SHHHHHHHSSSS---------TTSHHHHHHHHHHHHHHHHHHHHHHHHHHHHHHHHHHHHHHHHHHHHHHHHHHHHHHHHHHHHHHHHHHHHHHHHHHHHHHHHHHHHHHHHHHHHHHHHHHHHHHHHHHHHHHHHHHHHHHHHHHHHHHHHHHHHHHHHHHHHHHHHHHHHHHHHHHHHHHHHHHHHHHHHHHHHHHHHHHHHHHHHHHHHHHHHHHHHHHHHHTT-S------------------------SHHHHHHHHHHHHHHHHHHHHHHHHHHHHHHHHHHHHHHHHHHHHHHHHHHHHHHHHHHHHHHHHHHHHHHHHHHHHHHHHHHHHHHHHHHHHHHHHHHHHHHHHHHHHHHTTS-S--------------------------

Radius of gyration: 89.92 Å; Cα contacts (8 Å, |Δi|>4): 0; chains: 1; bounding box: 210×114×245 Å

Solvent-accessible surface area (backbone atoms only — not comparable to full-atom values): 25592 Å² total; per-residue (Å²): 116,67,70,60,54,54,53,54,51,54,51,52,55,52,51,53,51,53,52,50,52,53,50,52,51,52,52,50,51,52,50,50,50,56,48,51,62,52,61,72,69,64,77,84,70,64,71,74,52,57,65,61,64,68,75,75,78,80,87,88,80,92,78,91,80,69,94,78,56,58,60,61,52,48,52,51,50,50,53,50,51,52,49,50,51,50,53,51,53,50,50,53,51,50,49,54,51,52,52,50,50,52,53,52,50,52,52,52,50,56,50,50,55,49,50,50,52,52,52,48,56,50,50,54,50,49,52,52,52,48,54,52,49,54,49,54,50,54,54,48,53,53,50,52,54,51,49,52,52,50,52,56,49,52,55,51,51,52,51,52,52,51,52,52,52,55,52,50,53,52,51,50,53,53,49,52,51,54,50,52,53,52,52,51,52,52,51,53,52,51,54,49,51,54,50,51,52,52,49,55,50,50,53,53,52,52,51,53,50,51,49,52,52,50,50,51,55,49,54,51,48,54,50,50,53,51,50,53,52,51,51,55,51,49,54,52,53,52,53,50,50,53,51,49,52,52,51,49,53,52,49,51,50,51,50,51,52,51,49,52,51,51,53,50,52,51,55,56,56,69,73,70,78,75,87,80,92,80,89,81,91,84,85,88,88,82,91,84,85,89,84,92,84,88,85,90,85,83,79,57,69,64,55,52,54,50,48,52,50,51,53,51,52,51,53,51,49,52,58,49,52,54,52,50,54,56,48,50,55,52,48,57,59,53,61,54,48,62,63,51,48,56,54,49,54,52,50,51,52,52,51,52,62,64,48,47,62,56,54,52,51,53,53,51,50,52,53,51,52,53,52,52,50,54,51,52,52,53,52,52,50,52,51,51,54,50,50,54,51,50,52,50,54,50,52,52,51,53,51,51,53,52,54,52,50,51,62,64,53,70,76,69,71,89,82,80,87,78,84,88,76,87,77,87,74,83,86,80,85,82,84,81,85,80,86,78,87,80,90,129